Protein AF-0000000076782961 (afdb_homodimer)

Solvent-accessible surface area (backbone atoms only — not comparable to full-atom values): 23000 Å² total; per-residue (Å²): 138,81,84,72,80,66,72,68,63,55,61,56,42,49,50,50,48,48,47,51,51,50,50,50,49,49,52,52,50,49,49,54,48,50,21,51,48,44,8,53,52,45,26,37,52,48,35,69,70,42,33,65,52,37,43,61,40,29,63,58,38,40,51,46,16,52,50,27,41,53,49,18,53,49,27,62,68,44,31,80,78,35,70,92,49,29,65,59,34,45,27,52,18,29,32,24,41,25,43,17,50,43,35,40,50,9,26,48,38,37,51,41,52,70,68,28,79,75,76,35,24,8,28,52,42,25,53,52,48,36,52,21,49,52,40,20,52,52,46,52,54,50,48,51,54,48,52,62,74,36,60,97,35,67,68,56,47,52,52,50,51,54,51,51,48,54,49,52,52,49,50,34,49,57,13,48,67,34,54,75,72,77,72,60,30,74,69,49,38,58,48,42,58,54,42,50,75,66,69,72,81,80,68,64,67,56,34,57,58,15,43,56,41,28,50,53,35,54,10,58,61,59,38,58,61,74,74,109,138,84,82,73,81,68,74,70,62,54,64,56,42,50,51,48,48,50,47,51,51,50,49,49,48,48,52,52,49,49,49,53,48,50,22,50,48,45,8,55,52,46,25,38,52,48,36,68,71,41,34,63,51,38,42,61,41,29,63,58,38,41,52,47,16,52,50,26,41,52,49,18,52,48,27,62,70,45,32,80,78,35,70,93,48,29,67,60,34,47,27,52,19,29,32,24,41,25,43,17,51,42,35,40,50,10,27,47,37,37,52,42,52,70,70,28,80,75,75,36,23,7,28,52,42,26,54,52,48,35,52,20,49,51,41,21,53,52,45,52,55,51,48,51,52,50,51,62,73,38,59,97,35,68,69,57,48,52,51,50,50,53,52,52,48,52,50,51,53,50,50,34,49,56,12,48,68,33,52,75,71,78,72,58,28,73,68,49,37,56,47,41,58,52,42,50,75,67,68,74,82,81,70,64,68,56,34,57,58,13,44,56,38,29,48,52,34,54,9,58,59,60,38,58,61,74,73,107

pLDDT: mean 75.29, std 24.29, range [22.52, 97.38]

Secondary structure (DSSP, 8-state):
------TTHHHHHHHHHHHHHHHHHHHHHHHHHHHHHHHHHHHHHHHHHHTTHHHHTHHHHHHHHHHHHHHHHHHHHHGGG-GGGHHHHHHHHHHHHHHHHHHHHHHHHHHHHHH-TTS-HHHHHHHHHHHHHHHHHHHHHHHHHHHHHTTT-HHHHHHHHHHHHHHHHHHHHHHHHT----S--HHHHHHHHHHHTT--STHHHHHHHHHHHHHHHHHHHHHHHH--/------TTHHHHHHHHHHHHHHHHHHHHHHHHHHHHHHHHHHHHHHHHHHTTHHHHTHH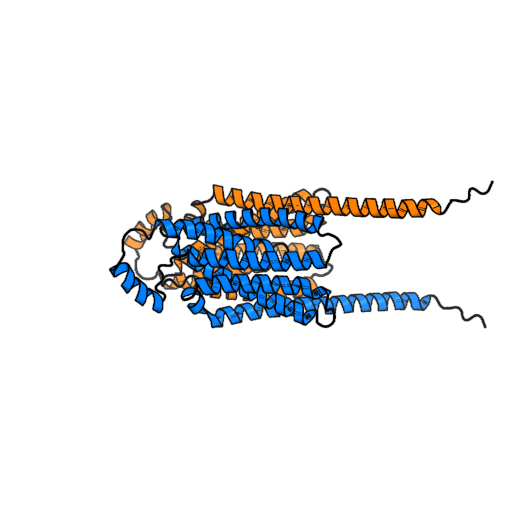HHHHHHHHHHHHHHHHHHHGGG-GGGHHHHHHHHHHHHHHHHHHHHHHHHHHHHHH-TTS-HHHHHHHHHHHHHHHHHHHHHHHHHHHHHTTT-HHHHHHHHHHHHHHHHHHHHHHHHT----S--HHHHHHHHHHHTT--SSHHHHHHHHHHHHHHHHHHHHHHHHH-

Structure (mmCIF, N/CA/C/O backbone):
data_AF-0000000076782961-model_v1
#
loop_
_entity.id
_entity.type
_entity.pdbx_description
1 polymer 'Protein root UVB sensitive/RUS domain-containing protein'
#
loop_
_atom_site.group_PDB
_atom_site.id
_atom_site.type_symbol
_atom_site.label_atom_id
_atom_site.label_alt_id
_atom_site.label_comp_id
_atom_site.label_asym_id
_atom_site.label_entity_id
_atom_site.label_seq_id
_atom_site.pdbx_PDB_ins_code
_atom_site.Cartn_x
_atom_site.Cartn_y
_atom_site.Cartn_z
_atom_site.occupancy
_atom_site.B_iso_or_equiv
_atom_site.auth_seq_id
_atom_site.auth_comp_id
_atom_site.auth_asym_id
_atom_site.auth_atom_id
_atom_site.pdbx_PDB_model_num
ATOM 1 N N . MET A 1 1 ? 19.5 -65.562 -15.945 1 22.52 1 MET A N 1
ATOM 2 C CA . MET A 1 1 ? 19.172 -64.875 -14.695 1 22.52 1 MET A CA 1
ATOM 3 C C . MET A 1 1 ? 18.656 -63.469 -14.961 1 22.52 1 MET A C 1
ATOM 5 O O . MET A 1 1 ? 19.359 -62.656 -15.523 1 22.52 1 MET A O 1
ATOM 9 N N . THR A 1 2 ? 17.297 -63.312 -15.242 1 24.92 2 THR A N 1
ATOM 10 C CA . THR A 1 2 ? 16.344 -62.312 -15.727 1 24.92 2 THR A CA 1
ATOM 11 C C . THR A 1 2 ? 16.188 -61.188 -14.711 1 24.92 2 THR A C 1
ATOM 13 O O . THR A 1 2 ? 15.836 -61.406 -13.555 1 24.92 2 THR A O 1
ATOM 16 N N . CYS A 1 3 ? 17.188 -60.219 -14.594 1 26.12 3 CYS A N 1
ATOM 17 C CA . CYS A 1 3 ? 17.266 -59.031 -13.75 1 26.12 3 CYS A CA 1
ATOM 18 C C . CYS A 1 3 ? 15.977 -58.25 -13.805 1 26.12 3 CYS A C 1
ATOM 20 O O . CYS A 1 3 ? 15.633 -57.656 -14.844 1 26.12 3 CYS A O 1
ATOM 22 N N . THR A 1 4 ? 14.812 -58.844 -13.227 1 27.52 4 THR A N 1
ATOM 23 C CA . THR A 1 4 ? 13.484 -58.25 -12.992 1 27.52 4 THR A CA 1
ATOM 24 C C . THR A 1 4 ? 13.594 -56.906 -12.281 1 27.52 4 THR A C 1
ATOM 26 O O . THR A 1 4 ? 14.203 -56.812 -11.219 1 27.52 4 THR A O 1
ATOM 29 N N . PHE A 1 5 ? 13.836 -55.812 -13.047 1 28.66 5 PHE A N 1
ATOM 30 C CA . PHE A 1 5 ? 13.758 -54.406 -12.625 1 28.66 5 PHE A CA 1
ATOM 31 C C . PHE A 1 5 ? 12.539 -54.156 -11.742 1 28.66 5 PHE A C 1
ATOM 33 O O . PHE A 1 5 ? 11.406 -54.281 -12.195 1 28.66 5 PHE A O 1
ATOM 40 N N . ASP A 1 6 ? 12.562 -54.688 -10.43 1 29.97 6 ASP A N 1
ATOM 41 C CA . ASP A 1 6 ? 11.523 -54.625 -9.414 1 29.97 6 ASP A CA 1
ATOM 42 C C . ASP A 1 6 ? 10.914 -53.219 -9.344 1 29.97 6 ASP A C 1
ATOM 44 O O . ASP A 1 6 ? 11.641 -52.219 -9.297 1 29.97 6 ASP A O 1
ATOM 48 N N . LEU A 1 7 ? 9.719 -52.938 -9.812 1 32.62 7 LEU A N 1
ATOM 49 C CA . LEU A 1 7 ? 8.711 -51.906 -9.703 1 32.62 7 LEU A CA 1
ATOM 50 C C . LEU A 1 7 ? 8.664 -51.344 -8.281 1 32.62 7 LEU A C 1
ATOM 52 O O . LEU A 1 7 ? 7.879 -50.438 -7.996 1 32.62 7 LEU A O 1
ATOM 56 N N . SER A 1 8 ? 9.125 -52 -7.184 1 36.53 8 SER A N 1
ATOM 57 C CA . SER A 1 8 ? 9.102 -51.5 -5.812 1 36.53 8 SER A CA 1
ATOM 58 C C . SER A 1 8 ? 9.898 -50.219 -5.684 1 36.53 8 SER A C 1
ATOM 60 O O . SER A 1 8 ? 9.836 -49.531 -4.656 1 36.53 8 SER A O 1
ATOM 62 N N . SER A 1 9 ? 10.984 -49.875 -6.344 1 38.19 9 SER A N 1
ATOM 63 C CA . SER A 1 9 ? 11.789 -48.656 -6.363 1 38.19 9 SER A CA 1
ATOM 64 C C . SER A 1 9 ? 10.969 -47.438 -6.836 1 38.19 9 SER A C 1
ATOM 66 O O . SER A 1 9 ? 11.445 -46.312 -6.805 1 38.19 9 SER A O 1
ATOM 68 N N . LEU A 1 10 ? 9.93 -47.594 -7.566 1 40.09 10 LEU A N 1
ATOM 69 C CA . LEU A 1 10 ? 9.023 -46.5 -7.945 1 40.09 10 LEU A CA 1
ATOM 70 C C . LEU A 1 10 ? 8.266 -45.969 -6.73 1 40.09 10 LEU A C 1
ATOM 72 O O . LEU A 1 10 ? 7.91 -44.812 -6.676 1 40.09 10 LEU A O 1
ATOM 76 N N . LEU A 1 11 ? 7.77 -46.812 -5.762 1 42.59 11 LEU A N 1
ATOM 77 C CA . LEU A 1 11 ? 7.133 -46.375 -4.52 1 42.59 11 LEU A CA 1
ATOM 78 C C . LEU A 1 11 ? 8.102 -45.562 -3.67 1 42.59 11 LEU A C 1
ATOM 80 O O . LEU A 1 11 ? 7.68 -44.625 -2.971 1 42.59 11 LEU A O 1
ATOM 84 N N . LEU A 1 12 ? 9.391 -45.906 -3.43 1 44.97 12 LEU A N 1
ATOM 85 C CA . LEU A 1 12 ? 10.438 -45.062 -2.85 1 44.97 12 LEU A CA 1
ATOM 86 C C . LEU A 1 12 ? 10.633 -43.812 -3.678 1 44.97 12 LEU A C 1
ATOM 88 O O . LEU A 1 12 ? 11.039 -42.75 -3.146 1 44.97 12 LEU A O 1
ATOM 92 N N . SER A 1 13 ? 10.414 -43.781 -4.977 1 49.44 13 SER A N 1
ATOM 93 C CA . SER A 1 13 ? 10.508 -42.656 -5.914 1 49.44 13 SER A CA 1
ATOM 94 C C . SER A 1 13 ? 9.422 -41.625 -5.645 1 49.44 13 SER A C 1
ATOM 96 O O . SER A 1 13 ? 9.695 -40.406 -5.656 1 49.44 13 SER A O 1
ATOM 98 N N . GLY A 1 14 ? 8.289 -42.031 -5.27 1 53.78 14 GLY A N 1
ATOM 99 C CA . GLY A 1 14 ? 7.254 -41.094 -4.883 1 53.78 14 GLY A CA 1
ATOM 100 C C . GLY A 1 14 ? 7.551 -40.375 -3.578 1 53.78 14 GLY A C 1
ATOM 101 O O . GLY A 1 14 ? 7.312 -39.188 -3.455 1 53.78 14 GLY A O 1
ATOM 102 N N . SER A 1 15 ? 8.047 -41.281 -2.605 1 60.66 15 SER A N 1
ATOM 103 C CA . SER A 1 15 ? 8.406 -40.656 -1.331 1 60.66 15 SER A CA 1
ATOM 104 C C . SER A 1 15 ? 9.594 -39.719 -1.487 1 60.66 15 SER A C 1
ATOM 106 O O . SER A 1 15 ? 9.625 -38.625 -0.893 1 60.66 15 SER A O 1
ATOM 108 N N . LEU A 1 16 ? 10.617 -40.281 -2.275 1 62.62 16 LEU A N 1
ATOM 109 C CA . LEU A 1 16 ? 11.766 -39.406 -2.508 1 62.62 16 LEU A CA 1
ATOM 110 C C . LEU A 1 16 ? 11.352 -38.156 -3.281 1 62.62 16 LEU A C 1
ATOM 112 O O . LEU A 1 16 ? 11.812 -37.062 -2.979 1 62.62 16 LEU A O 1
ATOM 116 N N . LEU A 1 17 ? 10.453 -38.375 -4.309 1 65.75 17 LEU A N 1
ATOM 117 C CA . LEU A 1 17 ? 9.953 -37.25 -5.07 1 65.75 17 LEU A CA 1
ATOM 118 C C . LEU A 1 17 ? 9.141 -36.312 -4.18 1 65.75 17 LEU A C 1
ATOM 120 O O . LEU A 1 17 ? 9.25 -35.094 -4.285 1 65.75 17 LEU A O 1
ATOM 124 N N . HIS A 1 18 ? 8.32 -36.906 -3.291 1 67.62 18 HIS A N 1
ATOM 125 C CA . HIS A 1 18 ? 7.562 -36.094 -2.348 1 67.62 18 HIS A CA 1
ATOM 126 C C . HIS A 1 18 ? 8.484 -35.375 -1.377 1 67.62 18 HIS A C 1
ATOM 128 O O . HIS A 1 18 ? 8.25 -34.219 -1.044 1 67.62 18 HIS A O 1
ATOM 134 N N . PHE A 1 19 ? 9.531 -36.125 -0.984 1 63.94 19 PHE A N 1
ATOM 135 C CA . PHE A 1 19 ? 10.508 -35.5 -0.089 1 63.94 19 PHE A CA 1
ATOM 136 C C . PHE A 1 19 ? 11.242 -34.375 -0.785 1 63.94 19 PHE A C 1
ATOM 138 O O . PHE A 1 19 ? 11.422 -33.281 -0.209 1 63.94 19 PHE A O 1
ATOM 145 N N . LEU A 1 20 ? 11.625 -34.562 -2.035 1 65.25 20 LEU A N 1
ATOM 146 C CA . LEU A 1 20 ? 12.352 -33.531 -2.783 1 65.25 20 LEU A CA 1
ATOM 147 C C . LEU A 1 20 ? 11.453 -32.344 -3.061 1 65.25 20 LEU A C 1
ATOM 149 O O . LEU A 1 20 ? 11.914 -31.188 -2.996 1 65.25 20 LEU A O 1
ATOM 153 N N . LEU A 1 21 ? 10.219 -32.562 -3.305 1 65.5 21 LEU A N 1
ATOM 154 C CA . LEU A 1 21 ? 9.266 -31.484 -3.539 1 65.5 21 LEU A CA 1
ATOM 155 C C . LEU A 1 21 ? 9.008 -30.703 -2.256 1 65.5 21 LEU A C 1
ATOM 157 O O . LEU A 1 21 ? 8.945 -29.469 -2.275 1 65.5 21 LEU A O 1
ATOM 161 N N . SER A 1 22 ? 8.898 -31.453 -1.195 1 66.81 22 SER A N 1
ATOM 162 C CA . SER A 1 22 ? 8.719 -30.797 0.101 1 66.81 22 SER A CA 1
ATOM 163 C C . SER A 1 22 ? 9.945 -29.984 0.488 1 66.81 22 SER A C 1
ATOM 165 O O . SER A 1 22 ? 9.82 -28.875 0.999 1 66.81 22 SER A O 1
ATOM 167 N N . PHE A 1 23 ? 11.094 -30.547 0.204 1 65.75 23 PHE A N 1
ATOM 168 C CA . PHE A 1 23 ? 12.344 -29.844 0.503 1 65.75 23 PHE A CA 1
ATOM 169 C C . PHE A 1 23 ? 12.5 -28.609 -0.364 1 65.75 23 PHE A C 1
ATOM 171 O O . PHE A 1 23 ? 12.93 -27.562 0.117 1 65.75 23 PHE A O 1
ATOM 178 N N . SER A 1 24 ? 12.125 -28.703 -1.596 1 66.75 24 SER A N 1
ATOM 179 C CA . SER A 1 24 ? 12.156 -27.562 -2.506 1 66.75 24 SER A CA 1
ATOM 180 C C . SER A 1 24 ? 11.172 -26.484 -2.072 1 66.75 24 SER A C 1
ATOM 182 O O . SER A 1 24 ? 11.492 -25.297 -2.117 1 66.75 24 SER A O 1
ATOM 184 N N . GLU A 1 25 ? 10.07 -26.922 -1.59 1 69.56 25 GLU A N 1
ATOM 185 C CA . GLU A 1 25 ? 9.078 -25.969 -1.088 1 69.56 25 GLU A CA 1
ATOM 186 C C . GLU A 1 25 ? 9.57 -25.266 0.17 1 69.56 25 GLU A C 1
ATOM 188 O O . GLU A 1 25 ? 9.336 -24.078 0.352 1 69.56 25 GLU A O 1
ATOM 193 N N . TYR A 1 26 ? 10.234 -26.016 0.883 1 68.25 26 TYR A N 1
ATOM 194 C CA . TYR A 1 26 ? 10.797 -25.438 2.102 1 68.25 26 TYR A CA 1
ATOM 195 C C . TYR A 1 26 ? 11.875 -24.422 1.773 1 68.25 26 TYR A C 1
ATOM 197 O O . TYR A 1 26 ? 11.922 -23.344 2.371 1 68.25 26 TYR A O 1
ATOM 205 N N . ILE A 1 27 ? 12.703 -24.703 0.825 1 71.31 27 ILE A N 1
ATOM 206 C CA . ILE A 1 27 ? 13.773 -23.797 0.427 1 71.31 27 ILE A CA 1
ATOM 207 C C . ILE A 1 27 ? 13.18 -22.516 -0.169 1 71.31 27 ILE A C 1
ATOM 209 O O . ILE A 1 27 ? 13.625 -21.406 0.144 1 71.31 27 ILE A O 1
ATOM 213 N N . LEU A 1 28 ? 12.18 -22.703 -1.016 1 71.5 28 LEU A N 1
ATOM 214 C CA . LEU A 1 28 ? 11.508 -21.562 -1.617 1 71.5 28 LEU A CA 1
ATOM 215 C C . LEU A 1 28 ? 10.844 -20.703 -0.55 1 71.5 28 LEU A C 1
ATOM 217 O O . LEU A 1 28 ? 10.906 -19.469 -0.614 1 71.5 28 LEU A O 1
ATOM 221 N N . PHE A 1 29 ? 10.25 -21.375 0.414 1 74.06 29 PHE A N 1
ATOM 222 C CA . PHE A 1 29 ? 9.609 -20.656 1.512 1 74.06 29 PHE A CA 1
ATOM 223 C C . PHE A 1 29 ? 10.633 -19.859 2.314 1 74.06 29 PHE A C 1
ATOM 225 O O . PHE A 1 29 ? 10.398 -18.703 2.662 1 74.06 29 PHE A O 1
ATOM 232 N N . CYS A 1 30 ? 11.719 -20.391 2.502 1 78.44 30 CYS A N 1
ATOM 233 C CA . CYS A 1 30 ? 12.773 -19.734 3.256 1 78.44 30 CYS A CA 1
ATOM 234 C C . CYS A 1 30 ? 13.32 -18.531 2.494 1 78.44 30 CYS A C 1
ATOM 236 O O . CYS A 1 30 ? 13.609 -17.484 3.092 1 78.44 30 CYS A O 1
ATOM 238 N N . GLN A 1 31 ? 13.453 -18.688 1.229 1 84.25 31 GLN A N 1
ATOM 239 C CA . GLN A 1 31 ? 13.961 -17.578 0.415 1 84.25 31 GLN A CA 1
ATOM 240 C C . GLN A 1 31 ? 12.984 -16.406 0.417 1 84.25 31 GLN A C 1
ATOM 242 O O . GLN A 1 31 ? 13.398 -15.258 0.558 1 84.25 31 GLN A O 1
ATOM 247 N N . TRP A 1 32 ? 11.727 -16.719 0.297 1 85.69 32 TRP A N 1
ATOM 248 C CA . TRP A 1 32 ? 10.711 -15.672 0.302 1 85.69 32 TRP A CA 1
ATOM 249 C C . TRP A 1 32 ? 10.641 -14.992 1.663 1 85.69 32 TRP A C 1
ATOM 251 O O . TRP A 1 32 ? 10.469 -13.773 1.744 1 85.69 32 TRP A O 1
ATOM 261 N N . PHE A 1 33 ? 10.836 -15.828 2.682 1 86.31 33 PHE A N 1
ATOM 262 C CA . PHE A 1 33 ? 10.805 -15.281 4.031 1 86.31 33 PHE A CA 1
ATOM 263 C C . PHE A 1 33 ? 11.992 -14.352 4.266 1 86.31 33 PHE A C 1
ATOM 265 O O . PHE A 1 33 ? 11.836 -13.273 4.844 1 86.31 33 PHE A O 1
ATOM 272 N N . LEU A 1 34 ? 13.109 -14.828 3.818 1 89.75 34 LEU A N 1
ATOM 273 C CA . LEU A 1 34 ? 14.305 -14.016 3.979 1 89.75 34 LEU A CA 1
ATOM 274 C C . LEU A 1 34 ? 14.18 -12.703 3.209 1 89.75 34 LEU A C 1
ATOM 276 O O . LEU A 1 34 ? 14.586 -11.648 3.701 1 89.75 34 LEU A O 1
ATOM 280 N N . ARG A 1 35 ? 13.688 -12.773 2.037 1 93.94 35 ARG A N 1
ATOM 281 C CA . ARG A 1 35 ? 13.438 -11.586 1.225 1 93.94 35 ARG A CA 1
ATOM 282 C C . ARG A 1 35 ? 12.516 -10.617 1.952 1 93.94 35 ARG A C 1
ATOM 284 O O . ARG A 1 35 ? 12.836 -9.43 2.088 1 93.94 35 ARG A O 1
ATOM 291 N N . ASP A 1 36 ? 11.453 -11.086 2.434 1 92 36 ASP A N 1
ATOM 292 C CA . ASP A 1 36 ? 10.469 -10.242 3.098 1 92 36 ASP A CA 1
ATOM 293 C C . ASP A 1 36 ? 11.023 -9.664 4.398 1 92 36 ASP A C 1
ATOM 295 O O . ASP A 1 36 ? 10.805 -8.492 4.707 1 92 36 ASP A O 1
ATOM 299 N N . LEU A 1 37 ? 11.695 -10.508 5.105 1 92 37 LEU A N 1
ATOM 300 C CA . LEU A 1 37 ? 12.281 -10.078 6.371 1 92 37 LEU A CA 1
ATOM 301 C C . LEU A 1 37 ? 13.32 -8.992 6.145 1 92 37 LEU A C 1
ATOM 303 O O . LEU A 1 37 ? 13.367 -8 6.879 1 92 37 LEU A O 1
ATOM 307 N N . THR A 1 38 ? 14.109 -9.18 5.152 1 95.38 38 THR A N 1
ATOM 308 C CA . THR A 1 38 ? 15.133 -8.195 4.824 1 95.38 38 THR A CA 1
ATOM 309 C C . THR A 1 38 ? 14.508 -6.848 4.48 1 95.38 38 THR A C 1
ATOM 311 O O . THR A 1 38 ? 14.961 -5.805 4.957 1 95.38 38 THR A O 1
ATOM 314 N N . GLY A 1 39 ? 13.531 -6.891 3.684 1 96.69 39 GLY A N 1
ATOM 315 C CA . GLY A 1 39 ? 12.836 -5.656 3.338 1 96.69 39 GLY A CA 1
ATOM 316 C C . GLY A 1 39 ? 12.195 -4.977 4.531 1 96.69 39 GLY A C 1
ATOM 317 O O . GLY A 1 39 ? 12.336 -3.768 4.715 1 96.69 39 GLY A O 1
ATOM 318 N N . MET A 1 40 ? 11.5 -5.715 5.332 1 95.38 40 MET A N 1
ATOM 319 C CA . MET A 1 40 ? 10.773 -5.172 6.473 1 95.38 40 MET A CA 1
ATOM 320 C C . MET A 1 40 ? 11.727 -4.594 7.508 1 95.38 40 MET A C 1
ATOM 322 O O . MET A 1 40 ? 11.531 -3.473 7.98 1 95.38 40 MET A O 1
ATOM 326 N N . LEU A 1 41 ? 12.75 -5.328 7.793 1 95.88 41 LEU A N 1
ATOM 327 C CA . LEU A 1 41 ? 13.742 -4.84 8.75 1 95.88 41 LEU A CA 1
ATOM 328 C C . LEU A 1 41 ? 14.492 -3.637 8.195 1 95.88 41 LEU A C 1
ATOM 330 O O . LEU A 1 41 ? 14.766 -2.682 8.922 1 95.88 41 LEU A O 1
ATOM 334 N N . GLY A 1 42 ? 14.859 -3.758 6.953 1 96.75 42 GLY A N 1
ATOM 335 C CA . GLY A 1 42 ? 15.516 -2.625 6.316 1 96.75 42 GLY A CA 1
ATOM 336 C C . GLY A 1 42 ? 14.695 -1.353 6.367 1 96.75 42 GLY A C 1
ATOM 337 O O . GLY A 1 42 ? 15.227 -0.271 6.617 1 96.75 42 GLY A O 1
ATOM 338 N N . GLY A 1 43 ? 13.406 -1.479 6.102 1 97 43 GLY A N 1
ATOM 339 C CA . GLY A 1 43 ? 12.516 -0.333 6.164 1 97 43 GLY A CA 1
ATOM 340 C C . GLY A 1 43 ? 12.453 0.295 7.543 1 97 43 GLY A C 1
ATOM 341 O O . GLY A 1 43 ? 12.445 1.521 7.676 1 97 43 GLY A O 1
ATOM 342 N N . ILE A 1 44 ? 12.398 -0.523 8.57 1 94.94 44 ILE A N 1
ATOM 343 C CA . ILE A 1 44 ? 12.344 -0.036 9.945 1 94.94 44 ILE A CA 1
ATOM 344 C C . ILE A 1 44 ? 13.633 0.713 10.273 1 94.94 44 ILE A C 1
ATOM 346 O O . ILE A 1 44 ? 13.602 1.816 10.828 1 94.94 44 ILE A O 1
ATOM 350 N N . LEU A 1 45 ? 14.734 0.165 9.93 1 95.5 45 LEU A N 1
ATOM 351 C CA . LEU A 1 45 ? 16.031 0.792 10.195 1 95.5 45 LEU A CA 1
ATOM 352 C C . LEU A 1 45 ? 16.156 2.111 9.445 1 95.5 45 LEU A C 1
ATOM 354 O O . LEU A 1 45 ? 16.656 3.096 9.992 1 95.5 45 LEU A O 1
ATOM 358 N N . PHE A 1 46 ? 15.766 2.107 8.242 1 96.75 46 PHE A N 1
ATOM 359 C CA . PHE A 1 46 ? 15.789 3.318 7.434 1 96.75 46 PHE A CA 1
ATOM 360 C C . PHE A 1 46 ? 14.961 4.422 8.078 1 96.75 46 PHE A C 1
ATOM 362 O O . PHE A 1 46 ? 15.406 5.57 8.164 1 96.75 46 PHE A O 1
ATOM 369 N N . ALA A 1 47 ? 13.742 4.074 8.5 1 94.62 47 ALA A N 1
ATOM 370 C CA . ALA A 1 47 ? 12.875 5.043 9.172 1 94.62 47 ALA A CA 1
ATOM 371 C C . ALA A 1 47 ? 13.539 5.602 10.422 1 94.62 47 ALA A C 1
ATOM 373 O O . ALA A 1 47 ? 13.445 6.797 10.703 1 94.62 47 ALA A O 1
ATOM 374 N N . PHE A 1 48 ? 14.148 4.758 11.172 1 91.56 48 PHE A N 1
ATOM 375 C CA . PHE A 1 48 ? 14.812 5.141 12.414 1 91.56 48 PHE A CA 1
ATOM 376 C C . PHE A 1 48 ? 15.969 6.086 12.141 1 91.56 48 PHE A C 1
ATOM 378 O O . PHE A 1 48 ? 16.188 7.047 12.883 1 91.56 48 PHE A O 1
ATOM 385 N N . TYR A 1 49 ? 16.641 5.852 11.109 1 92.88 49 TYR A N 1
ATOM 386 C CA . TYR A 1 49 ? 17.844 6.625 10.82 1 92.88 49 TYR A CA 1
ATOM 387 C C . TYR A 1 49 ? 17.484 7.961 10.172 1 92.88 49 TYR A C 1
ATOM 389 O O . TYR A 1 49 ? 18.156 8.969 10.414 1 92.88 49 TYR A O 1
ATOM 397 N N . GLN A 1 50 ? 16.531 8.031 9.312 1 91.19 50 GLN A N 1
ATOM 398 C CA . GLN A 1 50 ? 16.25 9.25 8.555 1 91.19 50 GLN A CA 1
ATOM 399 C C . GLN A 1 50 ? 15.234 10.125 9.281 1 91.19 50 GLN A C 1
ATOM 401 O O . GLN A 1 50 ? 15.242 11.352 9.125 1 91.19 50 GLN A O 1
ATOM 406 N N . GLY A 1 51 ? 14.43 9.547 10.156 1 82.12 51 GLY A N 1
ATOM 407 C CA . GLY A 1 51 ? 13.477 10.234 11.023 1 82.12 51 GLY A CA 1
ATOM 408 C C . GLY A 1 51 ? 13.156 11.641 10.555 1 82.12 51 GLY A C 1
ATOM 409 O O . GLY A 1 51 ? 12.492 11.828 9.539 1 82.12 51 GLY A O 1
ATOM 410 N N . SER A 1 52 ? 13.695 12.672 11.172 1 84.06 52 SER A N 1
ATOM 411 C CA . SER A 1 52 ? 13.406 14.086 10.969 1 84.06 52 SER A CA 1
ATOM 412 C C . SER A 1 52 ? 13.953 14.578 9.641 1 84.06 52 SER A C 1
ATOM 414 O O . SER A 1 52 ? 13.461 15.57 9.086 1 84.06 52 SER A O 1
ATOM 416 N N . ASN A 1 53 ? 14.875 13.875 9.141 1 91.5 53 ASN A N 1
ATOM 417 C CA . ASN A 1 53 ? 15.438 14.25 7.852 1 91.5 53 ASN A CA 1
ATOM 418 C C . ASN A 1 53 ? 14.414 14.125 6.727 1 91.5 53 ASN A C 1
ATOM 420 O O . ASN A 1 53 ? 14.562 14.75 5.676 1 91.5 53 ASN A O 1
ATOM 424 N N . LEU A 1 54 ? 13.414 13.359 6.91 1 92.5 54 LEU A N 1
ATOM 425 C CA . LEU A 1 54 ? 12.359 13.156 5.918 1 92.5 54 LEU A CA 1
ATOM 426 C C . LEU A 1 54 ? 11.492 14.406 5.785 1 92.5 54 LEU A C 1
ATOM 428 O O . LEU A 1 54 ? 10.953 14.68 4.711 1 92.5 54 LEU A O 1
ATOM 432 N N . ASP A 1 55 ? 11.391 15.125 6.852 1 90.56 55 ASP A N 1
ATOM 433 C CA . ASP A 1 55 ? 10.656 16.391 6.805 1 90.56 55 ASP A CA 1
ATOM 434 C C . ASP A 1 55 ? 11.523 17.5 6.219 1 90.56 55 ASP A C 1
ATOM 436 O O . ASP A 1 55 ? 11.07 18.25 5.344 1 90.56 55 ASP A O 1
ATOM 440 N N . SER A 1 56 ? 12.703 17.578 6.668 1 89.25 56 SER A N 1
ATOM 441 C CA . SER A 1 56 ? 13.57 18.688 6.312 1 89.25 56 SER A CA 1
ATOM 442 C C . SER A 1 56 ? 13.984 18.625 4.848 1 89.25 56 SER A C 1
ATOM 444 O O . SER A 1 56 ? 14.203 19.672 4.211 1 89.25 56 SER A O 1
ATOM 446 N N . ASN A 1 57 ? 14.172 17.453 4.285 1 92.19 57 ASN A N 1
ATOM 447 C CA . ASN A 1 57 ? 14.57 17.25 2.898 1 92.19 57 ASN A CA 1
ATOM 448 C C . ASN A 1 57 ? 13.516 16.469 2.125 1 92.19 57 ASN A C 1
ATOM 450 O O . ASN A 1 57 ? 13.844 15.508 1.414 1 92.19 57 ASN A O 1
ATOM 454 N N . ALA A 1 58 ? 12.281 16.875 2.285 1 90.19 58 ALA A N 1
ATOM 455 C CA . ALA A 1 58 ? 11.156 16.109 1.729 1 90.19 58 ALA A CA 1
ATOM 456 C C . ALA A 1 58 ? 11.273 16 0.212 1 90.19 58 ALA A C 1
ATOM 458 O O . ALA A 1 58 ? 10.984 14.945 -0.361 1 90.19 58 ALA A O 1
ATOM 459 N N . LYS A 1 59 ? 11.727 17.031 -0.526 1 89.31 59 LYS A N 1
ATOM 460 C CA . LYS A 1 59 ? 11.859 17.016 -1.979 1 89.31 59 LYS A CA 1
ATOM 461 C C . LYS A 1 59 ? 12.875 15.977 -2.424 1 89.31 59 LYS A C 1
ATOM 463 O O . LYS A 1 59 ? 12.617 15.195 -3.342 1 89.31 59 LYS A O 1
ATOM 468 N N . MET A 1 60 ? 13.93 16 -1.752 1 92.81 60 MET A N 1
ATOM 469 C CA . MET A 1 60 ? 14.992 15.047 -2.061 1 92.81 60 MET A CA 1
ATOM 470 C C . MET A 1 60 ? 14.523 13.617 -1.823 1 92.81 60 MET A C 1
ATOM 472 O O . MET A 1 60 ? 14.734 12.742 -2.666 1 92.81 60 MET A O 1
ATOM 476 N N . TRP A 1 61 ? 13.93 13.43 -0.779 1 94.06 61 TRP A N 1
ATOM 477 C CA . TRP A 1 61 ? 13.562 12.062 -0.413 1 94.06 61 TRP A CA 1
ATOM 478 C C . TRP A 1 61 ? 12.422 11.555 -1.29 1 94.06 61 TRP A C 1
ATOM 480 O O . TRP A 1 61 ? 12.297 10.352 -1.51 1 94.06 61 TRP A O 1
ATOM 490 N N . ARG A 1 62 ? 11.617 12.445 -1.81 1 93.38 62 ARG A N 1
ATOM 491 C CA . ARG A 1 62 ? 10.625 12.031 -2.797 1 93.38 62 ARG A CA 1
ATOM 492 C C . ARG A 1 62 ? 11.305 11.492 -4.055 1 93.38 62 ARG A C 1
ATOM 494 O O . ARG A 1 62 ? 10.898 10.461 -4.586 1 93.38 62 ARG A O 1
ATOM 501 N N . LEU A 1 63 ? 12.32 12.172 -4.469 1 93.31 63 LEU A N 1
ATOM 502 C CA . LEU A 1 63 ? 13.055 11.734 -5.652 1 93.31 63 LEU A CA 1
ATOM 503 C C . LEU A 1 63 ? 13.797 10.43 -5.375 1 93.31 63 LEU A C 1
ATOM 505 O O . LEU A 1 63 ? 13.859 9.547 -6.238 1 93.31 63 LEU A O 1
ATOM 509 N N . VAL A 1 64 ? 14.344 10.367 -4.242 1 95.5 64 VAL A N 1
ATOM 510 C CA . VAL A 1 64 ? 15.039 9.148 -3.857 1 95.5 64 VAL A CA 1
ATOM 511 C C . VAL A 1 64 ? 14.055 7.977 -3.83 1 95.5 64 VAL A C 1
ATOM 513 O O . VAL A 1 64 ? 14.391 6.867 -4.246 1 95.5 64 VAL A O 1
ATOM 516 N N . ALA A 1 65 ? 12.828 8.188 -3.297 1 95.25 65 ALA A N 1
ATOM 517 C CA . ALA A 1 65 ? 11.805 7.148 -3.303 1 95.25 65 ALA A CA 1
ATOM 518 C C . ALA A 1 65 ? 11.531 6.656 -4.719 1 95.25 65 ALA A C 1
ATOM 520 O O . ALA A 1 65 ? 11.43 5.449 -4.957 1 95.25 65 ALA A O 1
ATOM 521 N N . ASP A 1 66 ? 11.492 7.551 -5.625 1 93.5 66 ASP A N 1
ATOM 522 C CA . ASP A 1 66 ? 11.25 7.195 -7.02 1 93.5 66 ASP A CA 1
ATOM 523 C C . ASP A 1 66 ? 12.406 6.375 -7.586 1 93.5 66 ASP A C 1
ATOM 525 O O . ASP A 1 66 ? 12.188 5.391 -8.297 1 93.5 66 ASP A O 1
ATOM 529 N N . PHE A 1 67 ? 13.586 6.82 -7.262 1 96.12 67 PHE A N 1
ATOM 530 C CA . PHE A 1 67 ? 14.773 6.117 -7.723 1 96.12 67 PHE A CA 1
ATOM 531 C C . PHE A 1 67 ? 14.828 4.703 -7.148 1 96.12 67 PHE A C 1
ATOM 533 O O . PHE A 1 67 ? 15.109 3.746 -7.871 1 96.12 67 PHE A O 1
ATOM 540 N N . MET A 1 68 ? 14.578 4.551 -5.879 1 95.88 68 MET A N 1
ATOM 541 C CA . MET A 1 68 ? 14.57 3.246 -5.223 1 95.88 68 MET A CA 1
ATOM 542 C C . MET A 1 68 ? 13.492 2.35 -5.816 1 95.88 68 MET A C 1
ATOM 544 O O . MET A 1 68 ? 13.68 1.139 -5.945 1 95.88 68 MET A O 1
ATOM 548 N N . ASN A 1 69 ? 12.344 2.916 -6.098 1 95.94 69 ASN A N 1
ATOM 549 C CA . ASN A 1 69 ? 11.289 2.156 -6.762 1 95.94 69 ASN A CA 1
ATOM 550 C C . ASN A 1 69 ? 11.773 1.579 -8.094 1 95.94 69 ASN A C 1
ATOM 552 O O . ASN A 1 69 ? 11.539 0.405 -8.383 1 95.94 69 ASN A O 1
ATOM 556 N N . ASP A 1 70 ? 12.438 2.395 -8.898 1 95 70 ASP A N 1
ATOM 557 C CA . ASP A 1 70 ? 12.977 1.947 -10.18 1 95 70 ASP A CA 1
ATOM 558 C C . ASP A 1 70 ? 14.031 0.861 -9.977 1 95 70 ASP A C 1
ATOM 560 O O . ASP A 1 70 ? 14.109 -0.086 -10.766 1 95 70 ASP A O 1
ATOM 564 N N . LEU A 1 71 ? 14.797 1.03 -8.914 1 95.69 71 LEU A N 1
ATOM 565 C CA . LEU A 1 71 ? 15.805 0.023 -8.594 1 95.69 71 LEU A CA 1
ATOM 566 C C . LEU A 1 71 ? 15.148 -1.305 -8.227 1 95.69 71 LEU A C 1
ATOM 568 O O . LEU A 1 71 ? 15.633 -2.369 -8.609 1 95.69 71 LEU A O 1
ATOM 572 N N . GLY A 1 72 ? 14.094 -1.265 -7.453 1 95.44 72 GLY A N 1
ATOM 573 C CA . GLY A 1 72 ? 13.344 -2.477 -7.156 1 95.44 72 GLY A CA 1
ATOM 574 C C . GLY A 1 72 ? 12.836 -3.186 -8.398 1 95.44 72 GLY A C 1
ATOM 575 O O . GLY A 1 72 ? 12.969 -4.406 -8.516 1 95.44 72 GLY A O 1
ATOM 576 N N . MET A 1 73 ? 12.312 -2.436 -9.336 1 93.88 73 MET A N 1
ATOM 577 C CA . MET A 1 73 ? 11.805 -3.006 -10.578 1 93.88 73 MET A CA 1
ATOM 578 C C . MET A 1 73 ? 12.945 -3.592 -11.406 1 93.88 73 MET A C 1
ATOM 580 O O . MET A 1 73 ? 12.773 -4.613 -12.07 1 93.88 73 MET A O 1
ATOM 584 N N . LEU A 1 74 ? 14.031 -2.885 -11.391 1 94.75 74 LEU A N 1
ATOM 585 C CA . LEU A 1 74 ? 15.203 -3.396 -12.094 1 94.75 74 LEU A CA 1
ATOM 586 C C . LEU A 1 74 ? 15.625 -4.75 -11.531 1 94.75 74 LEU A C 1
ATOM 588 O O . LEU A 1 74 ? 15.977 -5.66 -12.289 1 94.75 74 LEU A O 1
ATOM 592 N N . MET A 1 75 ? 15.609 -4.941 -10.242 1 95.12 75 MET A N 1
ATOM 593 C CA . MET A 1 75 ? 15.961 -6.211 -9.609 1 95.12 75 MET A CA 1
ATOM 594 C C . MET A 1 75 ? 15.008 -7.316 -10.047 1 95.12 75 MET A C 1
ATOM 596 O O . MET A 1 75 ? 15.422 -8.453 -10.281 1 95.12 75 MET A O 1
ATOM 600 N N . ASP A 1 76 ? 13.766 -6.965 -10.188 1 91.25 76 ASP A N 1
ATOM 601 C CA . ASP A 1 76 ? 12.789 -7.941 -10.672 1 91.25 76 ASP A CA 1
ATOM 602 C C . ASP A 1 76 ? 13.141 -8.422 -12.078 1 91.25 76 ASP A C 1
ATOM 604 O O . ASP A 1 76 ? 13.008 -9.602 -12.391 1 91.25 76 ASP A O 1
ATOM 608 N N . LEU A 1 77 ? 13.562 -7.512 -12.93 1 90.06 77 LEU A N 1
ATOM 609 C CA . LEU A 1 77 ? 13.883 -7.848 -14.312 1 90.06 77 LEU A CA 1
ATOM 610 C C . LEU A 1 77 ? 15.18 -8.641 -14.398 1 90.06 77 LEU A C 1
ATOM 612 O O . LEU A 1 77 ? 15.336 -9.484 -15.281 1 90.06 77 LEU A O 1
ATOM 616 N N . LEU A 1 78 ? 16.062 -8.438 -13.445 1 93.12 78 LEU A N 1
ATOM 617 C CA . LEU A 1 78 ? 17.359 -9.094 -13.438 1 93.12 78 LEU A CA 1
ATOM 618 C C . LEU A 1 78 ? 17.281 -10.484 -12.82 1 93.12 78 LEU A C 1
ATOM 620 O O . LEU A 1 78 ? 18.094 -11.352 -13.125 1 93.12 78 LEU A O 1
ATOM 624 N N . SER A 1 79 ? 16.312 -10.688 -11.953 1 92.31 79 SER A N 1
ATOM 625 C CA . SER A 1 79 ? 16.266 -11.867 -11.102 1 92.31 79 SER A CA 1
ATOM 626 C C . SER A 1 79 ? 16.234 -13.148 -11.93 1 92.31 79 SER A C 1
ATOM 628 O O . SER A 1 79 ? 16.953 -14.109 -11.625 1 92.31 79 SER A O 1
ATOM 630 N N . PRO A 1 80 ? 15.555 -13.25 -13.102 1 89 80 PRO A N 1
ATOM 631 C CA . PRO A 1 80 ? 15.555 -14.484 -13.883 1 89 80 PRO A CA 1
ATOM 632 C C . PRO A 1 80 ? 16.844 -14.68 -14.68 1 89 80 PRO A C 1
ATOM 634 O O . PRO A 1 80 ? 17.141 -15.789 -15.125 1 89 80 PRO A O 1
ATOM 637 N N . LEU A 1 81 ? 17.578 -13.695 -14.867 1 91.38 81 LEU A N 1
ATOM 638 C CA . LEU A 1 81 ? 18.797 -13.758 -15.68 1 91.38 81 LEU A CA 1
ATOM 639 C C . LEU A 1 81 ? 19.969 -14.281 -14.859 1 91.38 81 LEU A C 1
ATOM 641 O O . LEU A 1 81 ? 20.984 -14.711 -15.414 1 91.38 81 LEU A O 1
ATOM 645 N N . PHE A 1 82 ? 19.859 -14.227 -13.484 1 93.44 82 PHE A N 1
ATOM 646 C CA . PHE A 1 82 ? 20.938 -14.664 -12.609 1 93.44 82 PHE A CA 1
ATOM 647 C C . PHE A 1 82 ? 20.422 -15.609 -11.539 1 93.44 82 PHE A C 1
ATOM 649 O O . PHE A 1 82 ? 20.375 -15.258 -10.352 1 93.44 82 PHE A O 1
ATOM 656 N N . PRO A 1 83 ? 20.234 -16.875 -11.883 1 89.75 83 PRO A N 1
ATOM 657 C CA . PRO A 1 83 ? 19.641 -17.828 -10.938 1 89.75 83 PRO A CA 1
ATOM 658 C C . PRO A 1 83 ? 20.547 -18.109 -9.742 1 89.75 83 PRO A C 1
ATOM 660 O O . PRO A 1 83 ? 20.062 -18.391 -8.648 1 89.75 83 PRO A O 1
ATOM 663 N N . SER A 1 84 ? 21.828 -18.062 -9.922 1 91.75 84 SER A N 1
ATOM 664 C CA . SER A 1 84 ? 22.766 -18.328 -8.844 1 91.75 84 SER A CA 1
ATOM 665 C C . SER A 1 84 ? 22.734 -17.234 -7.785 1 91.75 84 SER A C 1
ATOM 667 O O . SER A 1 84 ? 23.094 -17.469 -6.633 1 91.75 84 SER A O 1
ATOM 669 N N . SER A 1 85 ? 22.312 -16.047 -8.172 1 94.38 85 SER A N 1
ATOM 670 C CA . SER A 1 85 ? 22.266 -14.914 -7.254 1 94.38 85 SER A CA 1
ATOM 671 C C . SER A 1 85 ? 20.844 -14.453 -7 1 94.38 85 SER A C 1
ATOM 673 O O . SER A 1 85 ? 20.594 -13.281 -6.703 1 94.38 85 SER A O 1
ATOM 675 N N . LEU A 1 86 ? 19.953 -15.359 -7.141 1 93.06 86 LEU A N 1
ATOM 676 C CA . LEU A 1 86 ? 18.531 -15.023 -7.086 1 93.06 86 LEU A CA 1
ATOM 677 C C . LEU A 1 86 ? 18.172 -14.422 -5.738 1 93.06 86 LEU A C 1
ATOM 679 O O . LEU A 1 86 ? 17.516 -13.375 -5.676 1 93.06 86 LEU A O 1
ATOM 683 N N . ILE A 1 87 ? 18.625 -15.008 -4.672 1 93.69 87 ILE A N 1
ATOM 684 C CA . ILE A 1 87 ? 18.234 -14.578 -3.334 1 93.69 87 ILE A CA 1
ATOM 685 C C . ILE A 1 87 ? 18.797 -13.188 -3.049 1 93.69 87 ILE A C 1
ATOM 687 O O . ILE A 1 87 ? 18.109 -12.336 -2.471 1 93.69 87 ILE A O 1
ATOM 691 N N . ILE A 1 88 ? 19.953 -13.016 -3.465 1 95.62 88 ILE A N 1
ATOM 692 C CA . ILE A 1 88 ? 20.594 -11.719 -3.232 1 95.62 88 ILE A CA 1
ATOM 693 C C . ILE A 1 88 ? 19.859 -10.633 -4.02 1 95.62 88 ILE A C 1
ATOM 695 O O . ILE A 1 88 ? 19.578 -9.562 -3.488 1 95.62 88 ILE A O 1
ATOM 699 N N . ILE A 1 89 ? 19.516 -10.914 -5.223 1 96.44 89 ILE A N 1
ATOM 700 C CA . ILE A 1 89 ? 18.828 -9.961 -6.086 1 96.44 89 ILE A CA 1
ATOM 701 C C . ILE A 1 89 ? 17.438 -9.68 -5.527 1 96.44 89 ILE A C 1
ATOM 703 O O . ILE A 1 89 ? 17.016 -8.523 -5.469 1 96.44 89 ILE A O 1
ATOM 707 N N . MET A 1 90 ? 16.828 -10.719 -5.023 1 95.25 90 MET A N 1
ATOM 708 C CA . MET A 1 90 ? 15.484 -10.547 -4.465 1 95.25 90 MET A CA 1
ATOM 709 C C . MET A 1 90 ? 15.531 -9.734 -3.176 1 95.25 90 MET A C 1
ATOM 711 O O . MET A 1 90 ? 14.648 -8.922 -2.92 1 95.25 90 MET A O 1
ATOM 715 N N . CYS A 1 91 ? 16.547 -9.891 -2.396 1 95.56 91 CYS A N 1
ATOM 716 C CA . CYS A 1 91 ? 16.703 -9.148 -1.151 1 95.56 91 CYS A CA 1
ATOM 717 C C . CYS A 1 91 ? 17 -7.68 -1.427 1 95.56 91 CYS A C 1
ATOM 719 O O . CYS A 1 91 ? 16.469 -6.793 -0.756 1 95.56 91 CYS A O 1
ATOM 721 N N . LEU A 1 92 ? 17.781 -7.477 -2.418 1 97.31 92 LEU A N 1
ATOM 722 C CA . LEU A 1 92 ? 18.078 -6.098 -2.801 1 97.31 92 LEU A CA 1
ATOM 723 C C . LEU A 1 92 ? 16.812 -5.402 -3.318 1 97.31 92 LEU A C 1
ATOM 725 O O . LEU A 1 92 ? 16.594 -4.227 -3.023 1 97.31 92 LEU A O 1
ATOM 729 N N . GLY A 1 93 ? 16.047 -6.117 -4.094 1 96.75 93 GLY A N 1
ATOM 730 C CA . GLY A 1 93 ? 14.766 -5.578 -4.539 1 96.75 93 GLY A CA 1
ATOM 731 C C . GLY A 1 93 ? 13.82 -5.258 -3.398 1 96.75 93 GLY A C 1
ATOM 732 O O . GLY A 1 93 ? 13.203 -4.195 -3.379 1 96.75 93 GLY A O 1
ATOM 733 N N . SER A 1 94 ? 13.781 -6.137 -2.453 1 96.25 94 SER A N 1
ATOM 734 C CA . SER A 1 94 ? 12.906 -5.953 -1.301 1 96.25 94 SER A CA 1
ATOM 735 C C . SER A 1 94 ? 13.352 -4.77 -0.45 1 96.25 94 SER A C 1
ATOM 737 O O . SER A 1 94 ? 12.523 -4.008 0.049 1 96.25 94 SER A O 1
ATOM 739 N N . LEU A 1 95 ? 14.602 -4.641 -0.294 1 96.94 95 LEU A N 1
ATOM 740 C CA . LEU A 1 95 ? 15.141 -3.496 0.431 1 96.94 95 LEU A CA 1
ATOM 741 C C . LEU A 1 95 ? 14.789 -2.189 -0.271 1 96.94 95 LEU A C 1
ATOM 743 O O . LEU A 1 95 ? 14.359 -1.23 0.373 1 96.94 95 LEU A O 1
ATOM 747 N N . SER A 1 96 ? 14.953 -2.201 -1.532 1 96.88 96 SER A N 1
ATOM 748 C CA . SER A 1 96 ? 14.641 -1.009 -2.314 1 96.88 96 SER A CA 1
ATOM 749 C C . SER A 1 96 ? 13.164 -0.642 -2.201 1 96.88 96 SER A C 1
ATOM 751 O O . SER A 1 96 ? 12.828 0.531 -2.037 1 96.88 96 SER A O 1
ATOM 753 N N . ARG A 1 97 ? 12.328 -1.642 -2.236 1 96.69 97 ARG A N 1
ATOM 754 C CA . ARG A 1 97 ? 10.891 -1.406 -2.129 1 96.69 97 ARG A CA 1
ATOM 755 C C . ARG A 1 97 ? 10.523 -0.884 -0.744 1 96.69 97 ARG A C 1
ATOM 757 O O . ARG A 1 97 ? 9.641 -0.035 -0.609 1 96.69 97 ARG A O 1
ATOM 764 N N . SER A 1 98 ? 11.125 -1.427 0.192 1 95.88 98 SER A N 1
ATOM 765 C CA . SER A 1 98 ? 10.852 -0.984 1.557 1 95.88 98 SER A CA 1
ATOM 766 C C . SER A 1 98 ? 11.289 0.463 1.765 1 95.88 98 SER A C 1
ATOM 768 O O . SER A 1 98 ? 10.594 1.235 2.428 1 95.88 98 SER A O 1
ATOM 770 N N . PHE A 1 99 ? 12.438 0.82 1.234 1 96.38 99 PHE A N 1
ATOM 771 C CA . PHE A 1 99 ? 12.891 2.203 1.303 1 96.38 99 PHE A CA 1
ATOM 772 C C . PHE A 1 99 ? 11.93 3.129 0.569 1 96.38 99 PHE A C 1
ATOM 774 O O . PHE A 1 99 ? 11.625 4.223 1.049 1 96.38 99 PHE A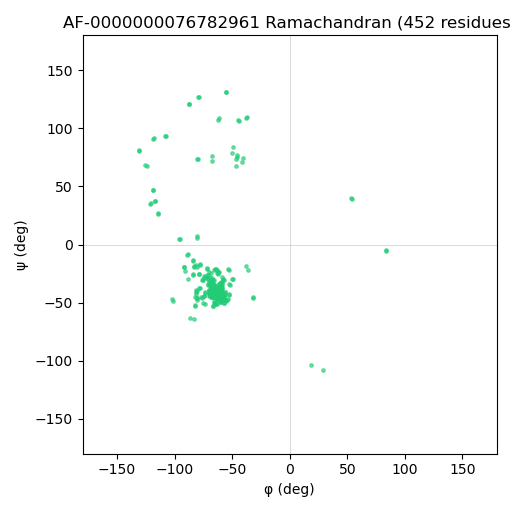 O 1
ATOM 781 N N . THR A 1 100 ? 11.516 2.672 -0.58 1 96 100 THR A N 1
ATOM 782 C CA . THR A 1 100 ? 10.523 3.416 -1.339 1 96 100 THR A CA 1
ATOM 783 C C . THR A 1 100 ? 9.266 3.654 -0.498 1 96 100 THR A C 1
ATOM 785 O O . THR A 1 100 ? 8.781 4.781 -0.413 1 96 100 THR A O 1
ATOM 788 N N . GLY A 1 101 ? 8.836 2.568 0.102 1 94.81 101 GLY A N 1
ATOM 789 C CA . GLY A 1 101 ? 7.617 2.658 0.892 1 94.81 101 GLY A CA 1
ATOM 790 C C . GLY A 1 101 ? 7.715 3.654 2.031 1 94.81 101 GLY A C 1
ATOM 791 O O . GLY A 1 101 ? 6.812 4.473 2.227 1 94.81 101 GLY A O 1
ATOM 792 N N . VAL A 1 102 ? 8.734 3.602 2.738 1 95.25 102 VAL A N 1
ATOM 793 C CA . VAL A 1 102 ? 8.922 4.48 3.885 1 95.25 102 VAL A CA 1
ATOM 794 C C . VAL A 1 102 ? 9.07 5.926 3.41 1 95.25 102 VAL A C 1
ATOM 796 O O . VAL A 1 102 ? 8.352 6.812 3.875 1 95.25 102 VAL A O 1
ATOM 799 N N . ALA A 1 103 ? 10.008 6.156 2.469 1 95.31 103 ALA A N 1
ATOM 800 C CA . ALA A 1 103 ? 10.281 7.512 1.995 1 95.31 103 ALA A CA 1
ATOM 801 C C . ALA A 1 103 ? 9.062 8.109 1.303 1 95.31 103 ALA A C 1
ATOM 803 O O . ALA A 1 103 ? 8.711 9.266 1.533 1 95.31 103 ALA A O 1
ATOM 804 N N . SER A 1 104 ? 8.453 7.363 0.476 1 94.88 104 SER A N 1
ATOM 805 C CA . SER A 1 104 ? 7.285 7.852 -0.251 1 94.88 104 SER A CA 1
ATOM 806 C C . SER A 1 104 ? 6.125 8.148 0.696 1 94.88 104 SER A C 1
ATOM 808 O O . SER A 1 104 ? 5.445 9.164 0.557 1 94.88 104 SER A O 1
ATOM 810 N N . GLY A 1 105 ? 5.941 7.246 1.615 1 93.25 105 GLY A N 1
ATOM 811 C CA . GLY A 1 105 ? 4.891 7.461 2.598 1 93.25 105 GLY A CA 1
ATOM 812 C C . GLY A 1 105 ? 5.129 8.672 3.475 1 93.25 105 GLY A C 1
ATOM 813 O O . GLY A 1 105 ? 4.219 9.469 3.709 1 93.25 105 GLY A O 1
ATOM 814 N N . ALA A 1 106 ? 6.262 8.82 3.922 1 93.5 106 ALA A N 1
ATOM 815 C CA . ALA A 1 106 ? 6.625 9.93 4.797 1 93.5 106 ALA A CA 1
ATOM 816 C C . ALA A 1 106 ? 6.52 11.266 4.059 1 93.5 106 ALA A C 1
ATOM 818 O O . ALA A 1 106 ? 5.945 12.219 4.574 1 93.5 106 ALA A O 1
ATOM 819 N N . THR A 1 107 ? 7.105 11.344 2.912 1 92.75 107 THR A N 1
ATOM 820 C CA . THR A 1 107 ? 7.086 12.602 2.174 1 92.75 107 THR A CA 1
ATOM 821 C C . THR A 1 107 ? 5.664 12.953 1.743 1 92.75 107 THR A C 1
ATOM 823 O O . THR A 1 107 ? 5.301 14.133 1.683 1 92.75 107 THR A O 1
ATOM 826 N N . ARG A 1 108 ? 4.871 11.93 1.42 1 92.69 108 ARG A N 1
ATOM 827 C CA . ARG A 1 108 ? 3.465 12.172 1.115 1 92.69 108 ARG A CA 1
ATOM 828 C C . ARG A 1 108 ? 2.748 12.797 2.305 1 92.69 108 ARG A C 1
ATOM 830 O O . ARG A 1 108 ? 1.905 13.68 2.133 1 92.69 108 ARG A O 1
ATOM 837 N N . ALA A 1 109 ? 3.02 12.32 3.447 1 91.81 109 ALA A N 1
ATOM 838 C CA . ALA A 1 109 ? 2.42 12.891 4.652 1 91.81 109 ALA A CA 1
ATOM 839 C C . ALA A 1 109 ? 2.814 14.352 4.82 1 91.81 109 ALA A C 1
ATOM 841 O O . ALA A 1 109 ? 1.979 15.195 5.164 1 91.81 109 ALA A O 1
ATOM 842 N N . ALA A 1 110 ? 4.051 14.656 4.613 1 90.5 110 ALA A N 1
ATOM 843 C CA . ALA A 1 110 ? 4.531 16.031 4.719 1 90.5 110 ALA A CA 1
ATOM 844 C C . ALA A 1 110 ? 3.857 16.922 3.682 1 90.5 110 ALA A C 1
ATOM 846 O O . ALA A 1 110 ? 3.459 18.047 3.99 1 90.5 110 ALA A O 1
ATOM 847 N N . LEU A 1 111 ? 3.75 16.422 2.496 1 88.88 111 LEU A N 1
ATOM 848 C CA . LEU A 1 111 ? 3.117 17.188 1.426 1 88.88 111 LEU A CA 1
ATOM 849 C C . LEU A 1 111 ? 1.632 17.391 1.71 1 88.88 111 LEU A C 1
ATOM 851 O O . LEU A 1 111 ? 1.095 18.469 1.469 1 88.88 111 LEU A O 1
ATOM 855 N N . THR A 1 112 ? 0.963 16.328 2.152 1 89.62 112 THR A N 1
ATOM 856 C CA . THR A 1 112 ? -0.448 16.422 2.506 1 89.62 112 THR A CA 1
ATOM 857 C C . THR A 1 112 ? -0.661 17.484 3.594 1 89.62 112 THR A C 1
ATOM 859 O O . THR A 1 112 ? -1.595 18.281 3.518 1 89.62 112 THR A O 1
ATOM 862 N N . GLN A 1 113 ? 0.219 17.453 4.59 1 87.5 113 GLN A N 1
ATOM 863 C CA . GLN A 1 113 ? 0.148 18.453 5.648 1 87.5 113 GLN A CA 1
ATOM 864 C C . GLN A 1 113 ? 0.292 19.859 5.086 1 87.5 113 GLN A C 1
ATOM 866 O O . GLN A 1 113 ? -0.395 20.797 5.527 1 87.5 113 GLN A O 1
ATOM 871 N N . HIS A 1 114 ? 1.164 20.016 4.168 1 82.31 114 HIS A N 1
ATOM 872 C CA . HIS A 1 114 ? 1.429 21.312 3.561 1 82.31 114 HIS A CA 1
ATOM 873 C C . HIS A 1 114 ? 0.2 21.828 2.826 1 82.31 114 HIS A C 1
ATOM 875 O O . HIS A 1 114 ? -0.089 23.031 2.865 1 82.31 114 HIS A O 1
ATOM 881 N N . PHE A 1 115 ? -0.524 20.938 2.201 1 85.44 115 PHE A N 1
ATOM 882 C CA . PHE A 1 115 ? -1.641 21.344 1.36 1 85.44 115 PHE A CA 1
ATOM 883 C C . PHE A 1 115 ? -2.939 21.375 2.158 1 85.44 115 PHE A C 1
ATOM 885 O O . PHE A 1 115 ? -3.934 21.953 1.715 1 85.44 115 PHE A O 1
ATOM 892 N N . ALA A 1 116 ? -2.936 20.672 3.297 1 86.94 116 ALA A N 1
ATOM 893 C CA . ALA A 1 116 ? -4.145 20.594 4.113 1 86.94 116 ALA A CA 1
ATOM 894 C C . ALA A 1 116 ? -4.309 21.859 4.965 1 86.94 116 ALA A C 1
ATOM 896 O O . ALA A 1 116 ? -4.266 21.781 6.195 1 86.94 116 ALA A O 1
ATOM 897 N N . LEU A 1 117 ? -4.672 22.922 4.383 1 80.31 117 LEU A N 1
ATOM 898 C CA . LEU A 1 117 ? -4.715 24.234 5.02 1 80.31 117 LEU A CA 1
ATOM 899 C C . LEU A 1 117 ? -5.996 24.406 5.832 1 80.31 117 LEU A C 1
ATOM 901 O O . LEU A 1 117 ? -6.059 25.25 6.727 1 80.31 117 LEU A O 1
ATOM 905 N N . ALA A 1 118 ? -6.984 23.625 5.602 1 81.19 118 ALA A N 1
ATOM 906 C CA . ALA A 1 118 ? -8.273 23.75 6.273 1 81.19 118 ALA A CA 1
ATOM 907 C C . ALA A 1 118 ? -8.625 22.469 7.023 1 81.19 118 ALA A C 1
ATOM 909 O O . ALA A 1 118 ? -9.773 22.016 6.988 1 81.19 118 ALA A O 1
ATOM 910 N N . ASN A 1 119 ? -7.645 21.828 7.562 1 83 119 ASN A N 1
ATOM 911 C CA . ASN A 1 119 ? -7.867 20.578 8.281 1 83 119 ASN A CA 1
ATOM 912 C C . ASN A 1 119 ? -8.617 19.562 7.43 1 83 119 ASN A C 1
ATOM 914 O O . ASN A 1 119 ? -9.602 18.969 7.883 1 83 119 ASN A O 1
ATOM 918 N N . ASN A 1 120 ? -8.289 19.516 6.227 1 89.88 120 ASN A N 1
ATOM 919 C CA . ASN A 1 120 ? -8.922 18.641 5.246 1 89.88 120 ASN A CA 1
ATOM 920 C C . ASN A 1 120 ? -7.938 17.625 4.668 1 89.88 120 ASN A C 1
ATOM 922 O O . ASN A 1 120 ? -7.953 17.359 3.467 1 89.88 120 ASN A O 1
ATOM 926 N N . ALA A 1 121 ? -7.035 17.109 5.508 1 91.25 121 ALA A N 1
ATOM 927 C CA . ALA A 1 121 ? -5.984 16.188 5.078 1 91.25 121 ALA A CA 1
ATOM 928 C C . ALA A 1 121 ? -6.578 14.922 4.48 1 91.25 121 ALA A C 1
ATOM 930 O O . ALA A 1 121 ? -6.047 14.375 3.512 1 91.25 121 ALA A O 1
ATOM 931 N N . ALA A 1 122 ? -7.68 14.438 5.016 1 93.06 122 ALA A N 1
ATOM 932 C CA . ALA A 1 122 ? -8.297 13.227 4.492 1 93.06 122 ALA A CA 1
ATOM 933 C C . ALA A 1 122 ? -8.828 13.445 3.08 1 93.06 122 ALA A C 1
ATOM 935 O O . ALA A 1 122 ? -8.648 12.594 2.201 1 93.06 122 ALA A O 1
ATOM 936 N N . ASP A 1 123 ? -9.461 14.555 2.912 1 92.06 123 ASP A N 1
ATOM 937 C CA . ASP A 1 123 ? -10 14.891 1.598 1 92.06 123 ASP A CA 1
ATOM 938 C C . ASP A 1 123 ? -8.883 14.992 0.561 1 92.06 123 ASP A C 1
ATOM 940 O O . ASP A 1 123 ? -9 14.453 -0.541 1 92.06 123 ASP A O 1
ATOM 944 N N . ILE A 1 124 ? -7.836 15.664 0.916 1 91.88 124 ILE A N 1
ATOM 945 C CA . ILE A 1 124 ? -6.691 15.828 0.029 1 91.88 124 ILE A CA 1
ATOM 946 C C . ILE A 1 124 ? -6.07 14.469 -0.274 1 91.88 124 ILE A C 1
ATOM 948 O O . ILE A 1 124 ? -5.773 14.156 -1.431 1 91.88 124 ILE A O 1
ATOM 952 N N . SER A 1 125 ? -5.875 13.695 0.724 1 92.25 125 SER A N 1
ATOM 953 C CA . SER A 1 125 ? -5.285 12.367 0.565 1 92.25 125 SER A CA 1
ATOM 954 C C . SER A 1 125 ? -6.129 11.5 -0.36 1 92.25 125 SER A C 1
ATOM 956 O O . SER A 1 125 ? -5.594 10.805 -1.227 1 92.25 125 SER A O 1
ATOM 958 N N . ALA A 1 126 ? -7.43 11.516 -0.158 1 92.69 126 ALA A N 1
ATOM 959 C CA . ALA A 1 126 ? -8.328 10.703 -0.98 1 92.69 126 ALA A CA 1
ATOM 960 C C . ALA A 1 126 ? -8.273 11.141 -2.441 1 92.69 126 ALA A C 1
ATOM 962 O O . ALA A 1 126 ? -8.242 10.297 -3.344 1 92.69 126 ALA A O 1
ATOM 963 N N . LYS A 1 127 ? -8.289 12.375 -2.705 1 90.19 127 LYS A N 1
ATOM 964 C CA . LYS A 1 127 ? -8.25 12.898 -4.066 1 90.19 127 LYS A CA 1
ATOM 965 C C . LYS A 1 127 ? -6.91 12.594 -4.734 1 90.19 127 LYS A C 1
ATOM 967 O O . LYS A 1 127 ? -6.867 12.219 -5.906 1 90.19 127 LYS A O 1
ATOM 972 N N . GLU A 1 128 ? -5.828 12.82 -3.98 1 89.94 128 GLU A N 1
ATOM 973 C CA . GLU A 1 128 ? -4.508 12.438 -4.477 1 89.94 128 GLU A CA 1
ATOM 974 C C . GLU A 1 128 ? -4.453 10.945 -4.801 1 89.94 128 GLU A C 1
ATOM 976 O O . GLU A 1 128 ? -3.912 10.547 -5.836 1 89.94 128 GLU A O 1
ATOM 981 N N . GLY A 1 129 ? -5.004 10.133 -3.969 1 91.12 129 GLY A N 1
ATOM 982 C CA . GLY A 1 129 ? -5.066 8.703 -4.211 1 91.12 129 GLY A CA 1
ATOM 983 C C . GLY A 1 129 ? -5.84 8.344 -5.469 1 91.12 129 GLY A C 1
ATOM 984 O O . GLY A 1 129 ? -5.445 7.441 -6.207 1 91.12 129 GLY A O 1
ATOM 985 N N . SER A 1 130 ? -6.902 9.039 -5.695 1 90.56 130 SER A N 1
ATOM 986 C CA . SER A 1 130 ? -7.699 8.805 -6.895 1 90.56 130 SER A CA 1
ATOM 987 C C . SER A 1 130 ? -6.906 9.141 -8.156 1 90.56 130 SER A C 1
ATOM 989 O O . SER A 1 130 ? -6.984 8.43 -9.156 1 90.56 130 SER A O 1
ATOM 991 N N . GLN A 1 131 ? -6.18 10.227 -8.117 1 90 131 GLN A N 1
ATOM 992 C CA . GLN A 1 131 ? -5.328 10.602 -9.242 1 90 131 GLN A CA 1
ATOM 993 C C . GLN A 1 131 ? -4.254 9.547 -9.492 1 90 131 GLN A C 1
ATOM 995 O O . GLN A 1 131 ? -3.977 9.195 -10.641 1 90 131 GLN A O 1
ATOM 1000 N N . GLU A 1 132 ? -3.676 9.102 -8.406 1 89.12 132 GLU A N 1
ATOM 1001 C CA . GLU A 1 132 ? -2.684 8.039 -8.516 1 89.12 132 GLU A CA 1
ATOM 1002 C C . GLU A 1 132 ? -3.289 6.773 -9.125 1 89.12 132 GLU A C 1
ATOM 1004 O O . GLU A 1 132 ? -2.666 6.125 -9.969 1 89.12 132 GLU A O 1
ATOM 1009 N N . THR A 1 133 ? -4.449 6.406 -8.688 1 91.06 133 THR A N 1
ATOM 1010 C CA . THR A 1 133 ? -5.125 5.219 -9.203 1 91.06 133 THR A CA 1
ATOM 1011 C C . THR A 1 133 ? -5.426 5.371 -10.695 1 91.06 133 THR A C 1
ATOM 1013 O O . THR A 1 133 ? -5.234 4.434 -11.469 1 91.06 133 THR A O 1
ATOM 1016 N N . LEU A 1 134 ? -5.855 6.539 -11.117 1 89.38 134 LEU A N 1
ATOM 1017 C CA . LEU A 1 134 ? -6.129 6.785 -12.531 1 89.38 134 LEU A CA 1
ATOM 1018 C C . LEU A 1 134 ? -4.855 6.652 -13.359 1 89.38 134 LEU A C 1
ATOM 1020 O O . LEU A 1 134 ? -4.875 6.062 -14.445 1 89.38 134 LEU A O 1
ATOM 1024 N N . ALA A 1 135 ? -3.781 7.219 -12.852 1 87.94 135 ALA A N 1
ATOM 1025 C CA . ALA A 1 135 ? -2.494 7.094 -13.531 1 87.94 135 ALA A CA 1
ATOM 1026 C C . ALA A 1 135 ? -2.059 5.637 -13.625 1 87.94 135 ALA A C 1
ATOM 1028 O O . ALA A 1 135 ? -1.556 5.195 -14.664 1 87.94 135 ALA A O 1
ATOM 1029 N N . THR A 1 136 ? -2.307 4.945 -12.531 1 88.69 136 THR A N 1
ATOM 1030 C CA . THR A 1 136 ? -1.956 3.529 -12.492 1 88.69 136 THR A CA 1
ATOM 1031 C C . THR A 1 136 ? -2.773 2.742 -13.516 1 88.69 136 THR A C 1
ATOM 1033 O O . THR A 1 136 ? -2.236 1.892 -14.227 1 88.69 136 THR A O 1
ATOM 1036 N N . MET A 1 137 ? -4.055 3.043 -13.578 1 88.06 137 MET A N 1
ATOM 1037 C CA . MET A 1 137 ? -4.922 2.369 -14.547 1 88.06 137 MET A CA 1
ATOM 1038 C C . MET A 1 137 ? -4.457 2.639 -15.969 1 88.06 137 MET A C 1
ATOM 1040 O O . MET A 1 137 ? -4.391 1.722 -16.797 1 88.06 137 MET A O 1
ATOM 1044 N N . SER A 1 138 ? -4.098 3.822 -16.266 1 89.69 138 SER A N 1
ATOM 1045 C CA . SER A 1 138 ? -3.57 4.18 -17.578 1 89.69 138 SER A CA 1
ATOM 1046 C C . SER A 1 138 ? -2.244 3.48 -17.859 1 89.69 138 SER A C 1
ATOM 1048 O O . SER A 1 138 ? -2.01 2.996 -18.969 1 89.69 138 SER A O 1
ATOM 1050 N N . GLY A 1 139 ? -1.436 3.449 -16.828 1 87.94 139 GLY A N 1
ATOM 1051 C CA . GLY A 1 139 ? -0.168 2.748 -16.953 1 87.94 139 GLY A CA 1
ATOM 1052 C C . GLY A 1 139 ? -0.333 1.264 -17.234 1 87.94 139 GLY A C 1
ATOM 1053 O O . GLY A 1 139 ? 0.403 0.688 -18.031 1 87.94 139 GLY A O 1
ATOM 1054 N N . MET A 1 140 ? -1.253 0.706 -16.469 1 86.31 140 MET A N 1
ATOM 1055 C CA . MET A 1 140 ? -1.519 -0.714 -16.688 1 86.31 140 MET A CA 1
ATOM 1056 C C . MET A 1 140 ? -1.953 -0.978 -18.125 1 86.31 140 MET A C 1
ATOM 1058 O O . MET A 1 140 ? -1.5 -1.938 -18.75 1 86.31 140 MET A O 1
ATOM 1062 N N . GLY A 1 141 ? -2.854 -0.181 -18.672 1 85.12 141 GLY A N 1
ATOM 1063 C CA . GLY A 1 141 ? -3.271 -0.322 -20.062 1 85.12 141 GLY A CA 1
ATOM 1064 C C . GLY A 1 141 ? -2.129 -0.176 -21.047 1 85.12 141 GLY A C 1
ATOM 1065 O O . GLY A 1 141 ? -1.942 -1.026 -21.922 1 85.12 141 GLY A O 1
ATOM 1066 N N . LEU A 1 142 ? -1.33 0.83 -20.859 1 89.19 142 LEU A N 1
ATOM 1067 C CA . LEU A 1 142 ? -0.192 1.079 -21.734 1 89.19 142 LEU A CA 1
ATOM 1068 C C . LEU A 1 142 ? 0.857 -0.018 -21.594 1 89.19 142 LEU A C 1
ATOM 1070 O O . LEU A 1 142 ? 1.507 -0.396 -22.578 1 89.19 142 LEU A O 1
ATOM 1074 N N . GLY A 1 143 ? 1.024 -0.414 -20.359 1 87.25 143 GLY A N 1
ATOM 1075 C CA . GLY A 1 143 ? 1.963 -1.499 -20.125 1 87.25 143 GLY A CA 1
ATOM 1076 C C . GLY A 1 143 ? 1.577 -2.787 -20.828 1 87.25 143 GLY A C 1
ATOM 1077 O O . GLY A 1 143 ? 2.434 -3.479 -21.391 1 87.25 143 GLY A O 1
ATOM 1078 N N . MET A 1 144 ? 0.298 -3.084 -20.781 1 84.75 144 MET A N 1
ATOM 1079 C CA . MET A 1 144 ? -0.19 -4.27 -21.484 1 84.75 144 MET A CA 1
ATOM 1080 C C . MET A 1 144 ? 0.034 -4.148 -22.984 1 84.75 144 MET A C 1
ATOM 1082 O O . MET A 1 144 ? 0.447 -5.109 -23.625 1 84.75 144 MET A O 1
ATOM 1086 N N . LEU A 1 145 ? -0.278 -3.053 -23.562 1 88.56 145 LEU A N 1
ATOM 1087 C CA . LEU A 1 145 ? -0.053 -2.812 -24.984 1 88.56 145 LEU A CA 1
ATOM 1088 C C . LEU A 1 145 ? 1.426 -2.945 -25.328 1 88.56 145 LEU A C 1
ATOM 1090 O O . LEU A 1 145 ? 1.781 -3.598 -26.312 1 88.56 145 LEU A O 1
ATOM 1094 N N . LEU A 1 146 ? 2.262 -2.357 -24.516 1 90 146 LEU A N 1
ATOM 1095 C CA . LEU A 1 146 ? 3.701 -2.418 -24.75 1 90 146 LEU A CA 1
ATOM 1096 C C . LEU A 1 146 ? 4.207 -3.854 -24.672 1 90 146 LEU A C 1
ATOM 1098 O O . LEU A 1 146 ? 5.043 -4.27 -25.469 1 90 146 LEU A O 1
ATOM 1102 N N . ALA A 1 147 ? 3.711 -4.566 -23.641 1 86.75 147 ALA A N 1
ATOM 1103 C CA . ALA A 1 147 ? 4.105 -5.965 -23.5 1 86.75 147 ALA A CA 1
ATOM 1104 C C . ALA A 1 147 ? 3.709 -6.777 -24.719 1 86.75 147 ALA A C 1
ATOM 1106 O O . ALA A 1 147 ? 4.453 -7.656 -25.156 1 86.75 147 ALA A O 1
ATOM 1107 N N . 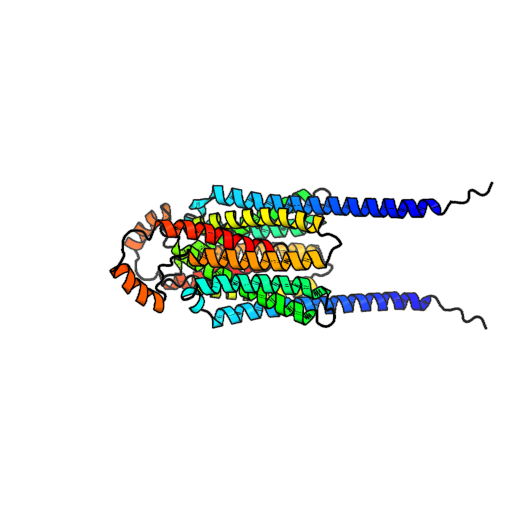HIS A 1 148 ? 2.547 -6.445 -25.312 1 88.12 148 HIS A N 1
ATOM 1108 C CA . HIS A 1 148 ? 2.059 -7.148 -26.5 1 88.12 148 HIS A CA 1
ATOM 1109 C C . HIS A 1 148 ? 2.928 -6.855 -27.719 1 88.12 148 HIS A C 1
ATOM 1111 O O . HIS A 1 148 ? 3.293 -7.77 -28.453 1 88.12 148 HIS A O 1
ATOM 1117 N N . VAL A 1 149 ? 3.285 -5.668 -27.859 1 91.69 149 VAL A N 1
ATOM 1118 C CA . VAL A 1 149 ? 4.02 -5.238 -29.047 1 91.69 149 VAL A CA 1
ATOM 1119 C C . VAL A 1 149 ? 5.469 -5.707 -28.953 1 91.69 149 VAL A C 1
ATOM 1121 O O . VAL A 1 149 ? 6.121 -5.934 -29.969 1 91.69 149 VAL A O 1
ATOM 1124 N N . THR A 1 150 ? 6 -5.82 -27.734 1 91.69 150 THR A N 1
ATOM 1125 C CA . THR A 1 150 ? 7.414 -6.145 -27.578 1 91.69 150 THR A CA 1
ATOM 1126 C C . THR A 1 150 ? 7.605 -7.641 -27.359 1 91.69 150 THR A C 1
ATOM 1128 O O . THR A 1 150 ? 8.719 -8.102 -27.094 1 91.69 150 THR A O 1
ATOM 1131 N N . ARG A 1 151 ? 6.578 -8.367 -27.438 1 89.5 151 ARG A N 1
ATOM 1132 C CA . ARG A 1 151 ? 6.648 -9.805 -27.188 1 89.5 151 ARG A CA 1
ATOM 1133 C C . ARG A 1 151 ? 7.695 -10.453 -28.094 1 89.5 151 ARG A C 1
ATOM 1135 O O . ARG A 1 151 ? 7.715 -10.219 -29.297 1 89.5 151 ARG A O 1
ATOM 1142 N N . GLY A 1 152 ? 8.609 -11.305 -27.453 1 90.38 152 GLY A N 1
ATOM 1143 C CA . GLY A 1 152 ? 9.617 -12.031 -28.219 1 90.38 152 GLY A CA 1
ATOM 1144 C C . GLY A 1 152 ? 10.859 -11.203 -28.5 1 90.38 152 GLY A C 1
ATOM 1145 O O . GLY A 1 152 ? 11.82 -11.703 -29.094 1 90.38 152 GLY A O 1
ATOM 1146 N N . HIS A 1 153 ? 10.883 -9.961 -28.141 1 94.56 153 HIS A N 1
ATOM 1147 C CA . HIS A 1 153 ? 12.016 -9.078 -28.391 1 94.56 153 HIS A CA 1
ATOM 1148 C C . HIS A 1 153 ? 12.609 -8.562 -27.094 1 94.56 153 HIS A C 1
ATOM 1150 O O . HIS A 1 153 ? 12.305 -7.449 -26.656 1 94.56 153 HIS A O 1
ATOM 1156 N N . ASP A 1 154 ? 13.586 -9.266 -26.547 1 91.19 154 ASP A N 1
ATOM 1157 C CA . ASP A 1 154 ? 14.141 -8.977 -25.234 1 91.19 154 ASP A CA 1
ATOM 1158 C C . ASP A 1 154 ? 14.859 -7.633 -25.219 1 91.19 154 ASP A C 1
ATOM 1160 O O . ASP A 1 154 ? 14.758 -6.875 -24.25 1 91.19 154 ASP A O 1
ATOM 1164 N N . LEU A 1 155 ? 15.586 -7.441 -26.25 1 93.75 155 LEU A N 1
ATOM 1165 C CA . LEU A 1 155 ? 16.344 -6.195 -26.312 1 93.75 155 LEU A CA 1
ATOM 1166 C C . LEU A 1 155 ? 15.406 -4.992 -26.297 1 93.75 155 LEU A C 1
ATOM 1168 O O . LEU A 1 155 ? 15.688 -3.982 -25.656 1 93.75 155 LEU A O 1
ATOM 1172 N N . VAL A 1 156 ? 14.281 -5.109 -27 1 94.5 156 VAL A N 1
ATOM 1173 C CA . VAL A 1 156 ? 13.328 -4.004 -27.078 1 94.5 156 VAL A CA 1
ATOM 1174 C C . VAL A 1 156 ? 12.703 -3.775 -25.703 1 94.5 156 VAL A C 1
ATOM 1176 O O . VAL A 1 156 ? 12.453 -2.635 -25.312 1 94.5 156 VAL A O 1
ATOM 1179 N N . VAL A 1 157 ? 12.492 -4.809 -24.938 1 92.94 157 VAL A N 1
ATOM 1180 C CA . VAL A 1 157 ? 11.953 -4.707 -23.594 1 92.94 157 VAL A CA 1
ATOM 1181 C C . VAL A 1 157 ? 12.914 -3.924 -22.703 1 92.94 157 VAL A C 1
ATOM 1183 O O . VAL A 1 157 ? 12.508 -2.99 -22.016 1 92.94 157 VAL A O 1
ATOM 1186 N N . TRP A 1 158 ? 14.203 -4.207 -22.797 1 94.38 158 TRP A N 1
ATOM 1187 C CA . TRP A 1 158 ? 15.211 -3.555 -21.969 1 94.38 158 TRP A CA 1
ATOM 1188 C C . TRP A 1 158 ? 15.359 -2.082 -22.344 1 94.38 158 TRP A C 1
ATOM 1190 O O . TRP A 1 158 ? 15.438 -1.219 -21.469 1 94.38 158 TRP A O 1
ATOM 1200 N N . VAL A 1 159 ? 15.328 -1.852 -23.578 1 95.31 159 VAL A N 1
ATOM 1201 C CA . VAL A 1 159 ? 15.453 -0.473 -24.047 1 95.31 159 VAL A CA 1
ATOM 1202 C C . VAL A 1 159 ? 14.227 0.331 -23.625 1 95.31 159 VAL A C 1
ATOM 1204 O O . VAL A 1 159 ? 14.344 1.476 -23.188 1 95.31 159 VAL A O 1
ATOM 1207 N N . SER A 1 160 ? 13.078 -0.253 -23.781 1 93.62 160 SER A N 1
ATOM 1208 C CA . SER A 1 160 ? 11.852 0.41 -23.344 1 93.62 160 SER A CA 1
ATOM 1209 C C . SER A 1 160 ? 11.875 0.686 -21.844 1 93.62 160 SER A C 1
ATOM 1211 O O . SER A 1 160 ? 11.547 1.789 -21.406 1 93.62 160 SER A O 1
ATOM 1213 N N . PHE A 1 161 ? 12.297 -0.291 -21.078 1 93.56 161 PHE A N 1
ATOM 1214 C CA . PHE A 1 161 ? 12.359 -0.136 -19.625 1 93.56 161 PHE A CA 1
ATOM 1215 C C . PHE A 1 161 ? 13.289 1.009 -19.25 1 93.56 161 PHE A C 1
ATOM 1217 O O . PHE A 1 161 ? 12.93 1.862 -18.422 1 93.56 161 PHE A O 1
ATOM 1224 N N . LEU A 1 162 ? 14.438 1.021 -19.797 1 95.25 162 LEU A N 1
ATOM 1225 C CA . LEU A 1 162 ? 15.438 2.027 -19.453 1 95.25 162 LEU A CA 1
ATOM 1226 C C . LEU A 1 162 ? 14.984 3.416 -19.891 1 95.25 162 LEU A C 1
ATOM 1228 O O . LEU A 1 162 ? 15.156 4.391 -19.156 1 95.25 162 LEU A O 1
ATOM 1232 N N . SER A 1 163 ? 14.383 3.523 -21.062 1 95.62 163 SER A N 1
ATOM 1233 C CA . SER A 1 163 ? 13.891 4.805 -21.547 1 95.62 163 SER A CA 1
ATOM 1234 C C . SER A 1 163 ? 12.758 5.336 -20.688 1 95.62 163 SER A C 1
ATOM 1236 O O . SER A 1 163 ? 12.727 6.523 -20.344 1 95.62 163 SER A O 1
ATOM 1238 N N . LEU A 1 164 ? 11.828 4.43 -20.344 1 93.88 164 LEU A N 1
ATOM 1239 C CA . LEU A 1 164 ? 10.695 4.828 -19.516 1 93.88 164 LEU A CA 1
ATOM 1240 C C . LEU A 1 164 ? 11.156 5.215 -18.125 1 93.88 164 LEU A C 1
ATOM 1242 O O . LEU A 1 164 ? 10.594 6.121 -17.5 1 93.88 164 LEU A O 1
ATOM 1246 N N . THR A 1 165 ? 12.18 4.551 -17.625 1 94.62 165 THR A N 1
ATOM 1247 C CA . THR A 1 165 ? 12.734 4.875 -16.312 1 94.62 165 THR A CA 1
ATOM 1248 C C . THR A 1 165 ? 13.367 6.266 -16.328 1 94.62 165 THR A C 1
ATOM 1250 O O . THR A 1 165 ? 13.156 7.051 -15.398 1 94.62 165 THR A O 1
ATOM 1253 N N . ILE A 1 166 ? 14.133 6.578 -17.344 1 95.19 166 ILE A N 1
ATOM 1254 C CA . ILE A 1 166 ? 14.75 7.891 -17.469 1 95.19 166 ILE A CA 1
ATOM 1255 C C . ILE A 1 166 ? 13.664 8.969 -17.562 1 95.19 166 ILE A C 1
ATOM 1257 O O . ILE A 1 166 ? 13.75 10 -16.891 1 95.19 166 ILE A O 1
ATOM 1261 N N . PHE A 1 167 ? 12.688 8.719 -18.328 1 92.75 167 PHE A N 1
ATOM 1262 C CA . PHE A 1 167 ? 11.57 9.648 -18.453 1 92.75 167 PHE A CA 1
ATOM 1263 C C . PHE A 1 167 ? 10.859 9.82 -17.109 1 92.75 167 PHE A C 1
ATOM 1265 O O . PHE A 1 167 ? 10.531 10.938 -16.719 1 92.75 167 PHE A O 1
ATOM 1272 N N . HIS A 1 168 ? 10.602 8.727 -16.453 1 92.81 168 HIS A N 1
ATOM 1273 C CA . HIS A 1 168 ? 9.969 8.734 -15.133 1 92.81 168 HIS A CA 1
ATOM 1274 C C . HIS A 1 168 ? 10.742 9.617 -14.156 1 92.81 168 HIS A C 1
ATOM 1276 O O . HIS A 1 168 ? 10.156 10.453 -13.469 1 92.81 168 HIS A O 1
ATOM 1282 N N . MET A 1 169 ? 12.047 9.453 -14.109 1 94.12 169 MET A N 1
ATOM 1283 C CA . MET A 1 169 ? 12.883 10.211 -13.18 1 94.12 169 MET A CA 1
ATOM 1284 C C . MET A 1 169 ? 12.906 11.688 -13.555 1 94.12 169 MET A C 1
ATOM 1286 O O . MET A 1 169 ? 12.883 12.555 -12.688 1 94.12 169 MET A O 1
ATOM 1290 N N . TYR A 1 170 ? 12.945 11.961 -14.789 1 91.44 170 TYR A N 1
ATOM 1291 C CA . TYR A 1 170 ? 12.945 13.336 -15.266 1 91.44 170 TYR A CA 1
ATOM 1292 C C . TYR A 1 170 ? 11.633 14.031 -14.922 1 91.44 170 TYR A C 1
ATOM 1294 O O . TYR A 1 170 ? 11.633 15.164 -14.422 1 91.44 170 TYR A O 1
ATOM 1302 N N . ALA A 1 171 ? 10.523 13.422 -15.227 1 90.62 171 ALA A N 1
ATOM 1303 C CA . ALA A 1 171 ? 9.203 13.984 -14.938 1 90.62 171 ALA A CA 1
ATOM 1304 C C . ALA A 1 171 ? 9.039 14.258 -13.445 1 90.62 171 ALA A C 1
ATOM 1306 O O . ALA A 1 171 ? 8.5 15.289 -13.055 1 90.62 171 ALA A O 1
ATOM 1307 N N . ASN A 1 172 ? 9.492 13.344 -12.578 1 91.12 172 ASN A N 1
ATOM 1308 C CA . ASN A 1 172 ? 9.367 13.531 -11.133 1 91.12 172 ASN A CA 1
ATOM 1309 C C . ASN A 1 172 ? 10.305 14.625 -10.625 1 91.12 172 ASN A C 1
ATOM 1311 O O . ASN A 1 172 ? 9.969 15.336 -9.68 1 91.12 172 ASN A O 1
ATOM 1315 N N . TYR A 1 173 ? 11.453 14.711 -11.25 1 89.69 173 TYR A N 1
ATOM 1316 C CA . TYR A 1 173 ? 12.359 15.797 -10.914 1 89.69 173 TYR A CA 1
ATOM 1317 C C . TYR A 1 173 ? 11.711 17.156 -11.18 1 89.69 173 TYR A C 1
ATOM 1319 O O . TYR A 1 173 ? 11.758 18.047 -10.336 1 89.69 173 TYR A O 1
ATOM 1327 N N . LYS A 1 174 ? 11.148 17.328 -12.32 1 87.69 174 LYS A N 1
ATOM 1328 C CA . LYS A 1 174 ? 10.461 18.578 -12.68 1 87.69 174 LYS A CA 1
ATOM 1329 C C . LYS A 1 174 ? 9.289 18.828 -11.742 1 87.69 174 LYS A C 1
ATOM 1331 O O . LYS A 1 174 ? 9.023 19.984 -11.375 1 87.69 174 LYS A O 1
ATOM 1336 N N . ALA A 1 175 ? 8.516 17.781 -11.328 1 86.44 175 ALA A N 1
ATOM 1337 C CA . ALA A 1 175 ? 7.383 17.922 -10.414 1 86.44 175 ALA A CA 1
ATOM 1338 C C . ALA A 1 175 ? 7.844 18.422 -9.047 1 86.44 175 ALA A C 1
ATOM 1340 O O . ALA A 1 175 ? 7.242 19.344 -8.484 1 86.44 175 ALA A O 1
ATOM 1341 N N . VAL A 1 176 ? 8.891 17.844 -8.531 1 87.31 176 VAL A N 1
ATOM 1342 C CA . VAL A 1 176 ? 9.398 18.219 -7.215 1 87.31 176 VAL A CA 1
ATOM 1343 C C . VAL A 1 176 ? 9.914 19.656 -7.254 1 87.31 176 VAL A C 1
ATOM 1345 O O . VAL A 1 176 ? 9.781 20.406 -6.281 1 87.31 176 VAL A O 1
ATOM 1348 N N . GLN A 1 177 ? 10.531 20.047 -8.352 1 84.25 177 GLN A N 1
ATOM 1349 C CA . GLN A 1 177 ? 11.047 21.406 -8.508 1 84.25 177 GLN A CA 1
ATOM 1350 C C . GLN A 1 177 ? 9.914 22.438 -8.453 1 84.25 177 GLN A C 1
ATOM 1352 O O . GLN A 1 177 ? 10.125 23.562 -8.023 1 84.25 177 GLN A O 1
ATOM 1357 N N . SER A 1 178 ? 8.805 22.094 -8.758 1 81.81 178 SER A N 1
ATOM 1358 C CA . SER A 1 178 ? 7.68 23.016 -8.812 1 81.81 178 SER A CA 1
ATOM 1359 C C . SER A 1 178 ? 7.055 23.203 -7.438 1 81.81 178 SER A C 1
ATOM 1361 O O . SER A 1 178 ? 6.258 24.125 -7.238 1 81.81 178 SER A O 1
ATOM 1363 N N . LEU A 1 179 ? 7.391 22.359 -6.469 1 80.69 179 LEU A N 1
ATOM 1364 C CA . LEU A 1 179 ? 6.844 22.438 -5.117 1 80.69 179 LEU A CA 1
ATOM 1365 C C . LEU A 1 179 ? 7.543 23.531 -4.312 1 80.69 179 LEU A C 1
ATOM 1367 O O . LEU A 1 179 ? 8.766 23.672 -4.395 1 80.69 179 LEU A O 1
ATOM 1371 N N . SER A 1 180 ? 6.711 24.484 -3.695 1 75.88 180 SER A N 1
ATOM 1372 C CA . SER A 1 180 ? 7.211 25.453 -2.736 1 75.88 180 SER A CA 1
ATOM 1373 C C . SER A 1 180 ? 6.754 25.125 -1.32 1 75.88 180 SER A C 1
ATOM 1375 O O . SER A 1 180 ? 5.613 25.406 -0.949 1 75.88 180 SER A O 1
ATOM 1377 N N . LEU A 1 181 ? 7.496 24.438 -0.597 1 73.12 181 LEU A N 1
ATOM 1378 C CA . LEU A 1 181 ? 7.121 24.016 0.746 1 73.12 181 LEU A CA 1
ATOM 1379 C C . LEU A 1 181 ? 7.496 25.062 1.78 1 73.12 181 LEU A C 1
ATOM 1381 O O . LEU A 1 181 ? 8.516 25.734 1.644 1 73.12 181 LEU A O 1
ATOM 1385 N N . SER A 1 182 ? 6.508 25.5 2.438 1 56.12 182 SER A N 1
ATOM 1386 C CA . SER A 1 182 ? 6.719 26.516 3.459 1 56.12 182 SER A CA 1
ATOM 1387 C C . SER A 1 182 ? 7.672 26.016 4.543 1 56.12 182 SER A C 1
ATOM 1389 O O . SER A 1 182 ? 8.164 26.812 5.352 1 56.12 182 SER A O 1
ATOM 1391 N N . THR A 1 183 ? 7.633 24.859 4.797 1 52.88 183 THR A N 1
ATOM 1392 C CA . THR A 1 183 ? 8.445 24.406 5.922 1 52.88 183 THR A CA 1
ATOM 1393 C C . THR A 1 183 ? 9.93 24.672 5.656 1 52.88 183 THR A C 1
ATOM 1395 O O . THR A 1 183 ? 10.391 24.562 4.523 1 52.88 183 THR A O 1
ATOM 1398 N N . LEU A 1 184 ? 10.438 25.703 6.457 1 41.78 184 LEU A N 1
ATOM 1399 C CA . LEU A 1 184 ? 11.75 26.359 6.465 1 41.78 184 LEU A CA 1
ATOM 1400 C C . LEU A 1 184 ? 12.867 25.312 6.398 1 41.78 184 LEU A C 1
ATOM 1402 O O . LEU A 1 184 ? 13 24.484 7.297 1 41.78 184 LEU A O 1
ATOM 1406 N N . ASN A 1 185 ? 13.055 24.781 5.305 1 42.72 185 ASN A N 1
ATOM 1407 C CA . ASN A 1 185 ? 14.438 24.328 5.266 1 42.72 185 ASN A CA 1
ATOM 1408 C C . ASN A 1 185 ? 15.375 25.312 5.945 1 42.72 185 ASN A C 1
ATOM 1410 O O . ASN A 1 185 ? 15.211 26.531 5.809 1 42.72 185 ASN A O 1
ATOM 1414 N N . TYR A 1 186 ? 15.859 24.984 6.996 1 39.47 186 TYR A N 1
ATOM 1415 C CA . TYR A 1 186 ? 16.781 25.906 7.645 1 39.47 186 TYR A CA 1
ATOM 1416 C C . TYR A 1 186 ? 17.562 26.703 6.609 1 39.47 186 TYR A C 1
ATOM 1418 O O . TYR A 1 186 ? 17.703 27.922 6.738 1 39.47 186 TYR A O 1
ATOM 1426 N N . GLU A 1 187 ? 18.047 26.094 5.672 1 40.88 187 GLU A N 1
ATOM 1427 C CA . GLU A 1 187 ? 18.891 26.812 4.719 1 40.88 187 GLU A CA 1
ATOM 1428 C C . GLU A 1 187 ? 18.062 27.703 3.801 1 40.88 187 GLU A C 1
ATOM 1430 O O . GLU A 1 187 ? 18.453 28.844 3.533 1 40.88 187 GLU A O 1
ATOM 1435 N N . ARG A 1 188 ? 17 27.234 3.312 1 40.53 188 ARG A N 1
ATOM 1436 C CA . ARG A 1 188 ? 16.188 28.016 2.381 1 40.53 188 ARG A CA 1
ATOM 1437 C C . ARG A 1 188 ? 15.352 29.047 3.121 1 40.53 188 ARG A C 1
ATOM 1439 O O . ARG A 1 188 ? 15.047 30.109 2.576 1 40.53 188 ARG A O 1
ATOM 1446 N N . THR A 1 189 ? 14.812 28.734 4.328 1 39.81 189 THR A N 1
ATOM 1447 C CA . THR A 1 189 ? 14.18 29.797 5.102 1 39.81 189 THR A CA 1
ATOM 1448 C C . THR A 1 189 ? 15.125 30.969 5.273 1 39.81 189 THR A C 1
ATOM 1450 O O . THR A 1 189 ? 14.703 32.125 5.207 1 39.81 189 THR A O 1
ATOM 1453 N N . SER A 1 190 ? 16.344 30.609 5.379 1 39.69 190 SER A N 1
ATOM 1454 C CA . SER A 1 190 ? 17.328 31.688 5.418 1 39.69 190 SER A CA 1
ATOM 1455 C C . SER A 1 190 ? 17.359 32.469 4.098 1 39.69 190 SER A C 1
ATOM 1457 O O . SER A 1 190 ? 17.422 33.688 4.09 1 39.69 190 SER A O 1
ATOM 1459 N N . ILE A 1 191 ? 17.234 31.766 2.975 1 44.34 191 ILE A N 1
ATOM 1460 C CA . ILE A 1 191 ? 17.328 32.406 1.671 1 44.34 191 ILE A CA 1
ATOM 1461 C C . ILE A 1 191 ? 15.977 33.031 1.322 1 44.34 191 ILE A C 1
ATOM 1463 O O . ILE A 1 191 ? 15.93 34.188 0.831 1 44.34 191 ILE A O 1
ATOM 1467 N N . LEU A 1 192 ? 14.914 32.344 1.513 1 40.31 192 LEU A N 1
ATOM 1468 C CA . LEU A 1 192 ? 13.594 32.875 1.169 1 40.31 192 LEU A CA 1
ATOM 1469 C C . LEU A 1 192 ? 13.211 34.031 2.088 1 40.31 192 LEU A C 1
ATOM 1471 O O . LEU A 1 192 ? 12.625 35 1.636 1 40.31 192 LEU A O 1
ATOM 1475 N N . LEU A 1 193 ? 13.445 33.844 3.402 1 38.47 193 LEU A N 1
ATOM 1476 C CA . LEU A 1 193 ? 13.289 35.031 4.238 1 38.47 193 LEU A CA 1
ATOM 1477 C C . LEU A 1 193 ? 14.047 36.219 3.65 1 38.47 193 LEU A C 1
ATOM 1479 O O . LEU A 1 193 ? 13.547 37.344 3.637 1 38.47 193 LEU A O 1
ATOM 1483 N N . GLN A 1 194 ? 15.078 35.875 2.99 1 40.72 194 GLN A N 1
ATOM 1484 C CA . GLN A 1 194 ? 15.836 36.906 2.307 1 40.72 194 GLN A CA 1
ATOM 1485 C C . GLN A 1 194 ? 15.141 37.344 1.021 1 40.72 194 GLN A C 1
ATOM 1487 O O . GLN A 1 194 ? 15.039 38.531 0.732 1 40.72 194 GLN A O 1
ATOM 1492 N N . TYR A 1 195 ? 14.625 36.375 0.166 1 41.09 195 TYR A N 1
ATOM 1493 C CA . TYR A 1 195 ? 13.984 36.688 -1.107 1 41.09 195 TYR A CA 1
ATOM 1494 C C . TYR A 1 195 ? 12.586 37.25 -0.891 1 41.09 195 TYR A C 1
ATOM 1496 O O . TYR A 1 195 ? 12.195 38.219 -1.541 1 41.09 195 TYR A O 1
ATOM 1504 N N . PHE A 1 196 ? 11.695 36.656 -0.128 1 39.53 196 PHE A N 1
ATOM 1505 C CA . PHE A 1 196 ? 10.375 37.188 0.192 1 39.53 196 PHE A CA 1
ATOM 1506 C C . PHE A 1 196 ? 10.484 38.594 0.74 1 39.53 196 PHE A C 1
ATOM 1508 O O . PHE A 1 196 ? 9.633 39.438 0.464 1 39.53 196 PHE A O 1
ATOM 1515 N N . MET A 1 197 ? 11.383 38.812 1.554 1 38.59 197 MET A N 1
ATOM 1516 C CA . MET A 1 197 ? 11.625 40.188 1.92 1 38.59 197 MET A CA 1
ATOM 1517 C C . MET A 1 197 ? 11.844 41.062 0.679 1 38.59 197 MET A C 1
ATOM 1519 O O . MET A 1 197 ? 11.539 42.25 0.688 1 38.59 197 MET A O 1
ATOM 1523 N N . GLU A 1 198 ? 12.242 40.281 -0.446 1 44.94 198 GLU A N 1
ATOM 1524 C CA . GLU A 1 198 ? 12.508 41.062 -1.642 1 44.94 198 GLU A CA 1
ATOM 1525 C C . GLU A 1 198 ? 11.352 41 -2.627 1 44.94 198 GLU A C 1
ATOM 1527 O O . GLU A 1 198 ? 11.07 41.969 -3.342 1 44.94 198 GLU A O 1
ATOM 1532 N N . HIS A 1 199 ? 10.688 39.781 -3.066 1 46.06 199 HIS A N 1
ATOM 1533 C CA . HIS A 1 199 ? 9.773 39.75 -4.199 1 46.06 199 HIS A CA 1
ATOM 1534 C C . HIS A 1 199 ? 8.414 39.188 -3.803 1 46.06 199 HIS A C 1
ATOM 1536 O O . HIS A 1 199 ? 8.148 38 -4.027 1 46.06 199 HIS A O 1
ATOM 1542 N N . GLY A 1 200 ? 7.48 39.562 -3.07 1 41.28 200 GLY A N 1
ATOM 1543 C CA . GLY A 1 200 ? 6.27 39.219 -2.332 1 41.28 200 GLY A CA 1
ATOM 1544 C C . GLY A 1 200 ? 5.156 38.688 -3.217 1 41.28 200 GLY A C 1
ATOM 1545 O O . GLY A 1 200 ? 4.332 37.906 -2.775 1 41.28 200 GLY A O 1
ATOM 1546 N N . GLU A 1 201 ? 4.629 39.094 -4.363 1 41.19 201 GLU A N 1
ATOM 1547 C CA . GLU A 1 201 ? 3.275 38.969 -4.895 1 41.19 201 GLU A CA 1
ATOM 1548 C C . GLU A 1 201 ? 3.037 37.625 -5.559 1 41.19 201 GLU A C 1
ATOM 1550 O O . GLU A 1 201 ? 1.964 37.031 -5.41 1 41.19 201 GLU A O 1
ATOM 1555 N N . GLY A 1 202 ? 3.629 37.125 -6.633 1 39.72 202 GLY A N 1
ATOM 1556 C CA . GLY A 1 202 ? 3.281 36.156 -7.672 1 39.72 202 GLY A CA 1
ATOM 1557 C C . GLY A 1 202 ? 3.457 34.719 -7.238 1 39.72 202 GLY A C 1
ATOM 1558 O O . GLY A 1 202 ? 3.258 33.781 -8.031 1 39.72 202 GLY A O 1
ATOM 1559 N N . ALA A 1 203 ? 3.746 34.281 -6.168 1 37.12 203 ALA A N 1
ATOM 1560 C CA . ALA A 1 203 ? 4.285 33 -5.738 1 37.12 203 ALA A CA 1
ATOM 1561 C C . ALA A 1 203 ? 3.164 32 -5.465 1 37.12 203 ALA A C 1
ATOM 1563 O O . ALA A 1 203 ? 3.393 30.797 -5.445 1 37.12 203 ALA A O 1
ATOM 1564 N N . CYS A 1 204 ? 1.899 32.312 -5.461 1 34.19 204 CYS A N 1
ATOM 1565 C CA . CYS A 1 204 ? 0.826 31.391 -5.07 1 34.19 204 CYS A CA 1
ATOM 1566 C C . CYS A 1 204 ? 0.442 30.484 -6.223 1 34.19 204 CYS A C 1
ATOM 1568 O O . CYS A 1 204 ? 0.251 29.281 -6.023 1 34.19 204 CYS A O 1
ATOM 1570 N N . ILE A 1 205 ? 0.126 30.922 -7.461 1 36.47 205 ILE A N 1
ATOM 1571 C CA . ILE A 1 205 ? -0.426 30.156 -8.578 1 36.47 205 ILE A CA 1
ATOM 1572 C C . ILE A 1 205 ? 0.577 29.109 -9.039 1 36.47 205 ILE A C 1
ATOM 1574 O O . ILE A 1 205 ? 0.195 27.984 -9.367 1 36.47 205 ILE A O 1
ATOM 1578 N N . ALA A 1 206 ? 1.783 29.391 -9.062 1 37.53 206 ALA A N 1
ATOM 1579 C CA . ALA A 1 206 ? 2.814 28.438 -9.477 1 37.53 206 ALA A CA 1
ATOM 1580 C C . ALA A 1 206 ? 2.869 27.234 -8.547 1 37.53 206 ALA A C 1
ATOM 1582 O O . ALA A 1 206 ? 3.092 26.109 -8.984 1 37.53 206 ALA A O 1
ATOM 1583 N N . PHE A 1 207 ? 2.385 27.391 -7.387 1 35.31 207 PHE A N 1
ATOM 1584 C CA . PHE A 1 207 ? 2.359 26.344 -6.363 1 35.31 207 PHE A CA 1
ATOM 1585 C C . PHE A 1 207 ? 1.315 25.281 -6.691 1 35.31 207 PHE A C 1
ATOM 1587 O O . PHE A 1 207 ? 1.59 24.094 -6.605 1 35.31 207 PHE A O 1
ATOM 1594 N N . LEU A 1 208 ? 0.18 25.719 -7.16 1 37.22 208 LEU A N 1
ATOM 1595 C CA . LEU A 1 208 ? -0.889 24.766 -7.434 1 37.22 208 LEU A CA 1
ATOM 1596 C C . LEU A 1 208 ? -0.54 23.891 -8.633 1 37.22 208 LEU A C 1
ATOM 1598 O O . LEU A 1 208 ? -0.837 22.688 -8.641 1 37.22 208 LEU A O 1
ATOM 1602 N N . ARG A 1 209 ? -0.011 24.562 -9.711 1 39 209 ARG A N 1
ATOM 1603 C CA . ARG A 1 209 ? 0.359 23.812 -10.914 1 39 209 ARG A CA 1
ATOM 1604 C C . ARG A 1 209 ? 1.467 22.812 -10.617 1 39 209 ARG A C 1
ATOM 1606 O O . ARG A 1 209 ? 1.457 21.703 -11.141 1 39 209 ARG A O 1
ATOM 1613 N N . GLY A 1 210 ? 2.398 23.188 -9.875 1 36.78 210 GLY A N 1
ATOM 1614 C CA . GLY A 1 210 ? 3.445 22.266 -9.453 1 36.78 210 GLY A CA 1
ATOM 1615 C C . GLY A 1 210 ? 2.922 21.094 -8.641 1 36.78 210 GLY A C 1
ATOM 1616 O O . GLY A 1 210 ? 3.393 19.969 -8.789 1 36.78 210 GLY A O 1
ATOM 1617 N N . PHE A 1 211 ? 1.888 21.391 -7.867 1 40.16 211 PHE A N 1
ATOM 1618 C CA . PHE A 1 211 ? 1.255 20.359 -7.059 1 40.16 211 PHE A CA 1
ATOM 1619 C C . PHE A 1 211 ? 0.637 19.281 -7.945 1 40.16 211 PHE A C 1
ATOM 1621 O O . PHE A 1 211 ? 0.81 18.078 -7.691 1 40.16 211 PHE A O 1
ATOM 1628 N N . MET A 1 212 ? -0.145 19.75 -8.883 1 36.69 212 MET A N 1
ATOM 1629 C CA . MET A 1 212 ? -0.811 18.797 -9.75 1 36.69 212 MET A CA 1
ATOM 1630 C C . MET A 1 212 ? 0.209 17.938 -10.5 1 36.69 212 MET A C 1
ATOM 1632 O O . MET A 1 212 ? -0.041 16.766 -10.773 1 36.69 212 MET A O 1
ATOM 1636 N N . LYS A 1 213 ? 1.271 18.641 -10.906 1 37.91 213 LYS A N 1
ATOM 1637 C CA . LYS A 1 213 ? 2.303 17.891 -11.625 1 37.91 213 LYS A CA 1
ATOM 1638 C C . LYS A 1 213 ? 3.004 16.906 -10.703 1 37.91 213 LYS A C 1
ATOM 1640 O O . LYS A 1 213 ? 3.346 15.789 -11.117 1 37.91 213 LYS A O 1
ATOM 1645 N N . SER A 1 214 ? 3.182 17.438 -9.523 1 35.66 214 SER A N 1
ATOM 1646 C CA . SER A 1 214 ? 3.824 16.547 -8.555 1 35.66 214 SER A CA 1
ATOM 1647 C C . SER A 1 214 ? 2.961 15.328 -8.258 1 35.66 214 SER A C 1
ATOM 1649 O O . SER A 1 214 ? 3.477 14.219 -8.125 1 35.66 214 SER A O 1
ATOM 1651 N N . ILE A 1 215 ? 1.689 15.562 -8.125 1 37.84 215 ILE A N 1
ATOM 1652 C CA . ILE A 1 215 ? 0.778 14.445 -7.895 1 37.84 215 ILE A CA 1
ATOM 1653 C C . ILE A 1 215 ? 0.815 13.5 -9.094 1 37.84 215 ILE A C 1
ATOM 1655 O O . ILE A 1 215 ? 0.818 12.281 -8.922 1 37.84 215 ILE A O 1
ATOM 1659 N N . LEU A 1 216 ? 0.845 14.141 -10.188 1 33.88 216 LEU A N 1
ATOM 1660 C CA . LEU A 1 216 ? 0.877 13.312 -11.391 1 33.88 216 LEU A CA 1
ATOM 1661 C C . LEU A 1 216 ? 2.166 12.5 -11.461 1 33.88 216 LEU A C 1
ATOM 1663 O O . LEU A 1 216 ? 2.152 11.344 -11.891 1 33.88 216 LEU A O 1
ATOM 1667 N N . SER A 1 217 ? 3.209 13.164 -11.094 1 33.34 217 SER A N 1
ATOM 1668 C CA . SER A 1 217 ? 4.484 12.461 -11.156 1 33.34 217 SER A CA 1
ATOM 1669 C C . SER A 1 217 ? 4.566 11.367 -10.094 1 33.34 217 SER A C 1
ATOM 1671 O O . SER A 1 217 ? 5.188 10.32 -10.312 1 33.34 217 SER A O 1
ATOM 1673 N N . CYS A 1 218 ? 4.09 11.664 -8.922 1 31.83 218 CYS A N 1
ATOM 1674 C CA . CYS A 1 218 ? 4.055 10.656 -7.867 1 31.83 218 CYS A CA 1
ATOM 1675 C C . CYS A 1 218 ? 3.219 9.453 -8.289 1 31.83 218 CYS A C 1
ATOM 1677 O O . CYS A 1 218 ? 3.49 8.328 -7.871 1 31.83 218 CYS A O 1
ATOM 1679 N N . ILE A 1 219 ? 2.125 9.695 -9.062 1 31.62 219 ILE A N 1
ATOM 1680 C CA . ILE A 1 219 ? 1.122 8.703 -9.445 1 31.62 219 ILE A CA 1
ATOM 1681 C C . ILE A 1 219 ? 1.75 7.664 -10.367 1 31.62 219 ILE A C 1
ATOM 1683 O O . ILE A 1 219 ? 1.429 6.477 -10.289 1 31.62 219 ILE A O 1
ATOM 1687 N N . VAL A 1 220 ? 2.68 8.039 -11.094 1 32.56 220 VAL A N 1
ATOM 1688 C CA . VAL A 1 220 ? 3.238 7.062 -12.023 1 32.56 220 VAL A CA 1
ATOM 1689 C C . VAL A 1 220 ? 3.955 5.961 -11.242 1 32.56 220 VAL A C 1
ATOM 1691 O O . VAL A 1 220 ? 3.922 4.793 -11.641 1 32.56 220 VAL A O 1
ATOM 1694 N N . VAL A 1 221 ? 4.527 6.277 -10.133 1 32.66 221 VAL A N 1
ATOM 1695 C CA . VAL A 1 221 ? 5.406 5.32 -9.477 1 32.66 221 VAL A CA 1
ATOM 1696 C C . VAL A 1 221 ? 4.578 4.312 -8.68 1 32.66 221 VAL A C 1
ATOM 1698 O O . VAL A 1 221 ? 4.902 3.123 -8.648 1 32.66 221 VAL A O 1
ATOM 1701 N N . THR A 1 222 ? 3.529 4.68 -7.973 1 32.22 222 THR A N 1
ATOM 1702 C CA . THR A 1 222 ? 2.814 3.756 -7.102 1 32.22 222 THR A CA 1
ATOM 1703 C C . THR A 1 222 ? 2.055 2.717 -7.926 1 32.22 222 THR A C 1
ATOM 1705 O O . THR A 1 222 ? 1.74 1.634 -7.426 1 32.22 222 THR A O 1
ATOM 1708 N N . GLY A 1 223 ? 1.615 3.059 -9.039 1 30.67 223 GLY A N 1
ATOM 1709 C CA . GLY A 1 223 ? 0.879 2.104 -9.859 1 30.67 223 GLY A CA 1
ATOM 1710 C C . GLY A 1 223 ? 1.667 0.843 -10.156 1 30.67 223 GLY A C 1
ATOM 1711 O O . GLY A 1 223 ? 1.087 -0.228 -10.344 1 30.67 223 GLY A O 1
ATOM 1712 N N . THR A 1 224 ? 2.865 0.959 -10.227 1 29.41 224 THR A N 1
ATOM 1713 C CA . THR A 1 224 ? 3.654 -0.214 -10.578 1 29.41 224 THR A CA 1
ATOM 1714 C C . THR A 1 224 ? 3.838 -1.131 -9.375 1 29.41 224 THR A C 1
ATOM 1716 O O . THR A 1 224 ? 4.242 -2.287 -9.523 1 29.41 224 THR A O 1
ATOM 1719 N N . MET A 1 225 ? 3.789 -0.69 -8.227 1 30.91 225 MET A N 1
ATOM 1720 C CA . MET A 1 225 ? 4.078 -1.54 -7.078 1 30.91 225 MET A CA 1
ATOM 1721 C C . MET A 1 225 ? 2.98 -2.578 -6.879 1 30.91 225 MET A C 1
ATOM 1723 O O . MET A 1 225 ? 3.219 -3.635 -6.289 1 30.91 225 MET A O 1
ATOM 1727 N N . GLN A 1 226 ? 1.743 -2.227 -6.98 1 28.59 226 GLN A N 1
ATOM 1728 C CA . GLN A 1 226 ? 0.687 -3.193 -6.699 1 28.59 226 GLN A CA 1
ATOM 1729 C C . GLN A 1 226 ? 0.663 -4.301 -7.75 1 28.59 226 GLN A C 1
ATOM 1731 O O . GLN A 1 226 ? 0.111 -5.379 -7.512 1 28.59 226 GLN A O 1
ATOM 1736 N N . ALA A 1 227 ? 1.014 -4.121 -8.828 1 30.16 227 ALA A N 1
ATOM 1737 C CA . ALA A 1 227 ? 0.825 -5.125 -9.867 1 30.16 227 ALA A CA 1
ATOM 1738 C C . ALA A 1 227 ? 1.808 -6.281 -9.703 1 30.16 227 ALA A C 1
ATOM 1740 O O . ALA A 1 227 ? 1.659 -7.328 -10.336 1 30.16 227 ALA A O 1
ATOM 1741 N N . ASN A 1 228 ? 2.955 -6.109 -9.133 1 24.52 228 ASN A N 1
ATOM 1742 C CA . ASN A 1 228 ? 3.85 -7.262 -9.125 1 24.52 228 ASN A CA 1
ATOM 1743 C C . ASN A 1 228 ? 3.527 -8.219 -7.984 1 24.52 228 ASN A C 1
ATOM 1745 O O . ASN A 1 228 ? 3.396 -7.801 -6.832 1 24.52 228 ASN A O 1
ATOM 1749 N N . MET B 1 1 ? -10.562 -55.094 -42.469 1 22.62 1 MET B N 1
ATOM 1750 C CA . MET B 1 1 ? -10.281 -53.688 -42.75 1 22.62 1 MET B CA 1
ATOM 1751 C C . MET B 1 1 ? -9.969 -52.906 -41.469 1 22.62 1 MET B C 1
ATOM 1753 O O . MET B 1 1 ? -10.812 -52.844 -40.562 1 22.62 1 MET B O 1
ATOM 1757 N N . THR B 1 2 ? -8.672 -52.938 -40.969 1 24.86 2 THR B N 1
ATOM 1758 C CA . THR B 1 2 ? -7.887 -52.594 -39.781 1 24.86 2 THR B CA 1
ATOM 1759 C C . THR B 1 2 ? -7.836 -51.062 -39.594 1 24.86 2 THR B C 1
ATOM 1761 O O . THR B 1 2 ? -7.363 -50.344 -40.469 1 24.86 2 THR B O 1
ATOM 1764 N N . CYS B 1 3 ? -8.961 -50.406 -39.188 1 26.3 3 CYS B N 1
ATOM 1765 C CA . CYS B 1 3 ? -9.164 -49 -38.938 1 26.3 3 CYS B CA 1
ATOM 1766 C C . CYS B 1 3 ? -8.031 -48.438 -38.094 1 26.3 3 CYS B C 1
ATOM 1768 O O . CYS B 1 3 ? -7.852 -48.812 -36.938 1 26.3 3 CYS B O 1
ATOM 1770 N N . THR B 1 4 ? -6.766 -48.25 -38.719 1 27.45 4 THR B N 1
ATOM 1771 C CA . THR B 1 4 ? -5.535 -47.625 -38.281 1 27.45 4 THR B CA 1
ATOM 1772 C C . THR B 1 4 ? -5.828 -46.219 -37.719 1 27.45 4 THR B C 1
ATOM 1774 O O . THR B 1 4 ? -6.402 -45.375 -38.438 1 27.45 4 THR B O 1
ATOM 1777 N N . PHE B 1 5 ? -6.316 -46.094 -36.469 1 28.7 5 PHE B N 1
ATOM 1778 C CA . PHE B 1 5 ? -6.461 -44.875 -35.688 1 28.7 5 PHE B CA 1
ATOM 1779 C C . PHE B 1 5 ? -5.258 -43.969 -35.875 1 28.7 5 PHE B C 1
ATOM 1781 O O . PHE B 1 5 ? -4.137 -44.312 -35.5 1 28.7 5 PHE B O 1
ATOM 1788 N N . ASP B 1 6 ? -5.145 -43.281 -37.094 1 29.81 6 ASP B N 1
ATOM 1789 C CA . ASP B 1 6 ? -4.102 -42.375 -37.562 1 29.81 6 ASP B CA 1
ATOM 1790 C C . ASP B 1 6 ? -3.705 -41.375 -36.469 1 29.81 6 ASP B C 1
ATOM 1792 O O . ASP B 1 6 ? -4.57 -40.781 -35.812 1 29.81 6 ASP B O 1
ATOM 1796 N N . LEU B 1 7 ? -2.561 -41.438 -35.812 1 32.09 7 LEU B N 1
ATOM 1797 C CA . LEU B 1 7 ? -1.704 -40.625 -34.938 1 32.09 7 LEU B CA 1
ATOM 1798 C C . LEU B 1 7 ? -1.711 -39.188 -35.406 1 32.09 7 LEU B C 1
ATOM 1800 O O . LEU B 1 7 ? -1.041 -38.344 -34.812 1 32.09 7 LEU B O 1
ATOM 1804 N N . SER B 1 8 ? -2.092 -38.75 -36.656 1 36.41 8 SER B N 1
ATOM 1805 C CA . SER B 1 8 ? -2.129 -37.375 -37.156 1 36.41 8 SER B CA 1
ATOM 1806 C C . SER B 1 8 ? -3.066 -36.531 -36.312 1 36.41 8 SER B C 1
ATOM 1808 O O . SER B 1 8 ? -3.076 -35.281 -36.438 1 36.41 8 SER B O 1
ATOM 1810 N N . SER B 1 9 ? -4.164 -36.875 -35.688 1 37.72 9 SER B N 1
ATOM 1811 C CA . SER B 1 9 ? -5.102 -36.188 -34.812 1 37.72 9 SER B CA 1
ATOM 1812 C C . SER B 1 9 ? -4.422 -35.719 -33.531 1 37.72 9 SER B C 1
ATOM 1814 O O . SER B 1 9 ? -5.039 -35.062 -32.688 1 37.72 9 SER B O 1
ATOM 1816 N N . LEU B 1 10 ? -3.357 -36.281 -33.094 1 39.75 10 LEU B N 1
ATOM 1817 C CA . LEU B 1 10 ? -2.572 -35.812 -31.953 1 39.75 10 LEU B CA 1
ATOM 1818 C C . LEU B 1 10 ? -1.922 -34.469 -32.25 1 39.75 10 LEU B C 1
ATOM 1820 O O . LEU B 1 10 ? -1.691 -33.688 -31.344 1 39.75 10 LEU B O 1
ATOM 1824 N N . LEU B 1 11 ? -1.373 -34.156 -33.469 1 42.5 11 LEU B N 1
ATOM 1825 C CA . LEU B 1 11 ? -0.835 -32.875 -33.875 1 42.5 11 LEU B CA 1
ATOM 1826 C C . LEU B 1 11 ? -1.914 -31.781 -33.812 1 42.5 11 LEU B C 1
ATOM 1828 O O . LEU B 1 11 ? -1.625 -30.625 -33.531 1 42.5 11 LEU B O 1
ATOM 1832 N N . LEU B 1 12 ? -3.158 -31.953 -34.312 1 44.75 12 LEU B N 1
ATOM 1833 C CA . LEU B 1 12 ? -4.309 -31.078 -34.094 1 44.75 12 LEU B CA 1
ATOM 1834 C C . LEU B 1 12 ? -4.625 -30.969 -32.625 1 44.75 12 LEU B C 1
ATOM 1836 O O . LEU B 1 12 ? -5.172 -29.953 -32.156 1 44.75 12 LEU B O 1
ATOM 1840 N N . SER B 1 13 ? -4.344 -31.922 -31.75 1 48.97 13 SER B N 1
ATOM 1841 C CA . SER B 1 13 ? -4.52 -31.984 -30.312 1 48.97 13 SER B CA 1
ATOM 1842 C C . SER B 1 13 ? -3.576 -31.016 -29.594 1 48.97 13 SER B C 1
ATOM 1844 O O . SER B 1 13 ? -3.979 -30.328 -28.656 1 48.97 13 SER B O 1
ATOM 1846 N N . GLY B 1 14 ? -2.418 -30.875 -30.078 1 53.53 14 GLY B N 1
ATOM 1847 C CA . GLY B 1 14 ? -1.516 -29.875 -29.516 1 53.53 14 GLY B CA 1
ATOM 1848 C C . GLY B 1 14 ? -1.957 -28.453 -29.797 1 53.53 14 GLY B C 1
ATOM 1849 O O . GLY B 1 14 ? -1.865 -27.594 -28.922 1 53.53 14 GLY B O 1
ATOM 1850 N N . SER B 1 15 ? -2.396 -28.281 -31.141 1 60.31 15 SER B N 1
ATOM 1851 C CA . SER B 1 15 ? -2.889 -26.953 -31.484 1 60.31 15 SER B CA 1
ATOM 1852 C C . SER B 1 15 ? -4.168 -26.625 -30.719 1 60.31 15 SER B C 1
ATOM 1854 O O . SER B 1 15 ? -4.348 -25.5 -30.25 1 60.31 15 SER B O 1
ATOM 1856 N N . LEU B 1 16 ? -5.074 -27.703 -30.719 1 62.25 16 LEU B N 1
ATOM 1857 C CA . LEU B 1 16 ? -6.301 -27.484 -29.953 1 62.25 16 LEU B CA 1
ATOM 1858 C C . LEU B 1 16 ? -6 -27.266 -28.484 1 62.25 16 LEU B C 1
ATOM 1860 O O . LEU B 1 16 ? -6.598 -26.391 -27.844 1 62.25 16 LEU B O 1
ATOM 1864 N N . LEU B 1 17 ? -5.027 -28.109 -27.969 1 65.31 17 LEU B N 1
ATOM 1865 C CA . LEU B 1 17 ? -4.625 -27.938 -26.578 1 65.31 17 LEU B CA 1
ATOM 1866 C C . LEU B 1 17 ? -3.969 -26.578 -26.359 1 65.31 17 LEU B C 1
ATOM 1868 O O . LEU B 1 17 ? -4.219 -25.922 -25.344 1 65.31 17 LEU B O 1
ATOM 1872 N N . HIS B 1 18 ? -3.127 -26.172 -27.328 1 67.56 18 HIS B N 1
ATOM 1873 C CA . HIS B 1 18 ? -2.516 -24.844 -27.234 1 67.56 18 HIS B CA 1
ATOM 1874 C C . HIS B 1 18 ? -3.564 -23.75 -27.344 1 67.56 18 HIS B C 1
ATOM 1876 O O . HIS B 1 18 ? -3.484 -22.734 -26.625 1 67.56 18 HIS B O 1
ATOM 1882 N N . PHE B 1 19 ? -4.543 -24 -28.219 1 63.91 19 PHE B N 1
ATOM 1883 C CA . PHE B 1 19 ? -5.625 -23.047 -28.375 1 63.91 19 PHE B CA 1
ATOM 1884 C C . PHE B 1 19 ? -6.457 -22.969 -27.094 1 63.91 19 PHE B C 1
ATOM 1886 O O . PHE B 1 19 ? -6.785 -21.875 -26.625 1 63.91 19 PHE B O 1
ATOM 1893 N N . LEU B 1 20 ? -6.75 -24.109 -26.5 1 65 20 LEU B N 1
ATOM 1894 C CA . LEU B 1 20 ? -7.547 -24.141 -25.266 1 65 20 LEU B CA 1
ATOM 1895 C C . LEU B 1 20 ? -6.789 -23.516 -24.109 1 65 20 LEU B C 1
ATOM 1897 O O . LEU B 1 20 ? -7.375 -22.797 -23.281 1 65 20 LEU B O 1
ATOM 1901 N N . LEU B 1 21 ? -5.516 -23.688 -24.047 1 65.25 21 LEU B N 1
ATOM 1902 C CA . LEU B 1 21 ? -4.688 -23.094 -23 1 65.25 21 LEU B CA 1
ATOM 1903 C C . LEU B 1 21 ? -4.59 -21.594 -23.188 1 65.25 21 LEU B C 1
ATOM 1905 O O . LEU B 1 21 ? -4.672 -20.844 -22.203 1 65.25 21 LEU B O 1
ATOM 1909 N N . SER B 1 22 ? -4.461 -21.234 -24.438 1 66.75 22 SER B N 1
ATOM 1910 C CA . SER B 1 22 ? -4.426 -19.797 -24.734 1 66.75 22 SER B CA 1
ATOM 1911 C C . SER B 1 22 ? -5.758 -19.141 -24.406 1 66.75 22 SER B C 1
ATOM 1913 O O . SER B 1 22 ? -5.789 -18.031 -23.859 1 66.75 22 SER B O 1
ATOM 1915 N N . PHE B 1 23 ? -6.82 -19.828 -24.75 1 65.75 23 PHE B N 1
ATOM 1916 C CA . PHE B 1 23 ? -8.156 -19.312 -24.469 1 65.75 23 PHE B CA 1
ATOM 1917 C C . PHE B 1 23 ? -8.406 -19.234 -22.969 1 65.75 23 PHE B C 1
ATOM 1919 O O . PHE B 1 23 ? -8.984 -18.266 -22.484 1 65.75 23 PHE B O 1
ATOM 1926 N N . SER B 1 24 ? -7.957 -20.219 -22.25 1 66.69 24 SER B N 1
ATOM 1927 C CA . SER B 1 24 ? -8.07 -20.219 -20.797 1 66.69 24 SER B CA 1
ATOM 1928 C C . SER B 1 24 ? -7.246 -19.109 -20.156 1 66.69 24 SER B C 1
ATOM 1930 O O . SER B 1 24 ? -7.699 -18.438 -19.234 1 66.69 24 SER B O 1
ATOM 1932 N N . GLU B 1 25 ? -6.125 -18.875 -20.734 1 69.69 25 GLU B N 1
ATOM 1933 C CA . GLU B 1 25 ? -5.277 -17.797 -20.25 1 69.69 25 GLU B CA 1
ATOM 1934 C C . GLU B 1 25 ? -5.914 -16.438 -20.516 1 69.69 25 GLU B C 1
ATOM 1936 O O . GLU B 1 25 ? -5.828 -15.531 -19.688 1 69.69 25 GLU B O 1
ATOM 1941 N N . TYR B 1 26 ? -6.531 -16.406 -21.594 1 68.25 26 TYR B N 1
ATOM 1942 C CA . TYR B 1 26 ? -7.219 -15.18 -21.938 1 68.25 26 TYR B CA 1
ATOM 1943 C C . TYR B 1 26 ? -8.391 -14.922 -21 1 68.25 26 TYR B C 1
ATOM 1945 O O . TYR B 1 26 ? -8.602 -13.797 -20.547 1 68.25 26 TYR B O 1
ATOM 1953 N N . ILE B 1 27 ? -9.133 -15.93 -20.688 1 71.5 27 ILE B N 1
ATOM 1954 C CA . ILE B 1 27 ? -10.281 -15.805 -19.797 1 71.5 27 ILE B CA 1
ATOM 1955 C C . ILE B 1 27 ? -9.812 -15.414 -18.391 1 71.5 27 ILE B C 1
ATOM 1957 O O . ILE B 1 27 ? -10.398 -14.539 -17.75 1 71.5 27 ILE B O 1
ATOM 1961 N N . LEU B 1 28 ? -8.75 -16.062 -17.953 1 71.88 28 LEU B N 1
ATOM 1962 C CA . LEU B 1 28 ? -8.188 -15.75 -16.641 1 71.88 28 LEU B CA 1
ATOM 1963 C C . LEU B 1 28 ? -7.688 -14.312 -16.609 1 71.88 28 LEU B C 1
ATOM 1965 O O . LEU B 1 28 ? -7.891 -13.609 -15.609 1 71.88 28 LEU B O 1
ATOM 1969 N N . PHE B 1 29 ? -7.07 -13.906 -17.688 1 74.44 29 PHE B N 1
ATOM 1970 C CA . PHE B 1 29 ? -6.578 -12.539 -17.781 1 74.44 29 PHE B CA 1
ATOM 1971 C C . PHE B 1 29 ? -7.73 -11.547 -17.734 1 74.44 29 PHE B C 1
ATOM 1973 O O . PHE B 1 29 ? -7.652 -10.531 -17.031 1 74.44 29 PHE B O 1
ATOM 1980 N N . CYS B 1 30 ? -8.758 -11.852 -18.328 1 78.31 30 CYS B N 1
ATOM 1981 C CA . CYS B 1 30 ? -9.93 -10.984 -18.359 1 78.31 30 CYS B CA 1
ATOM 1982 C C . CYS B 1 30 ? -10.57 -10.898 -16.969 1 78.31 30 CYS B C 1
ATOM 1984 O O . CYS B 1 30 ? -11.016 -9.82 -16.562 1 78.31 30 CYS B O 1
ATOM 1986 N N . GLN B 1 31 ? -10.617 -11.992 -16.312 1 84.12 31 GLN B N 1
ATOM 1987 C CA . GLN B 1 31 ? -11.203 -12.008 -14.977 1 84.12 31 GLN B CA 1
ATOM 1988 C C . GLN B 1 31 ? -10.375 -11.172 -14 1 84.12 31 GLN B C 1
ATOM 1990 O O . GLN B 1 31 ? -10.93 -10.398 -13.211 1 84.12 31 GLN B O 1
ATOM 1995 N N . TRP B 1 32 ? -9.086 -11.305 -14.094 1 85.62 32 TRP B N 1
ATOM 1996 C CA . TRP B 1 32 ? -8.203 -10.539 -13.219 1 85.62 32 TRP B CA 1
ATOM 1997 C C . TRP B 1 32 ? -8.289 -9.047 -13.531 1 85.62 32 TRP B C 1
ATOM 1999 O O . TRP B 1 32 ? -8.266 -8.211 -12.625 1 85.62 32 TRP B O 1
ATOM 2009 N N . PHE B 1 33 ? -8.438 -8.797 -14.828 1 86.31 33 PHE B N 1
ATOM 2010 C CA . PHE B 1 33 ? -8.547 -7.402 -15.242 1 86.31 33 PHE B CA 1
ATOM 2011 C C . PHE B 1 33 ? -9.844 -6.789 -14.742 1 86.31 33 PHE B C 1
ATOM 2013 O O . PHE B 1 33 ? -9.859 -5.656 -14.25 1 86.31 33 PHE B O 1
ATOM 2020 N N . LEU B 1 34 ? -10.875 -7.562 -14.898 1 89.75 34 LEU B N 1
ATOM 2021 C CA . LEU B 1 34 ? -12.172 -7.074 -14.438 1 89.75 34 LEU B CA 1
ATOM 2022 C C . LEU B 1 34 ? -12.164 -6.852 -12.93 1 89.75 34 LEU B C 1
ATOM 2024 O O . LEU B 1 34 ? -12.719 -5.863 -12.438 1 89.75 34 LEU B O 1
ATOM 2028 N N . ARG B 1 35 ? -11.602 -7.746 -12.219 1 93.94 35 ARG B N 1
ATOM 2029 C CA . ARG B 1 35 ? -11.453 -7.617 -10.773 1 93.94 35 ARG B CA 1
ATOM 2030 C C . ARG B 1 35 ? -10.695 -6.34 -10.414 1 93.94 35 ARG B C 1
ATOM 2032 O O . ARG B 1 35 ? -11.164 -5.543 -9.602 1 93.94 35 ARG B O 1
ATOM 2039 N N . ASP B 1 36 ? -9.609 -6.129 -11.016 1 92 36 ASP B N 1
ATOM 2040 C CA . ASP B 1 36 ? -8.773 -4.973 -10.719 1 92 36 ASP B CA 1
ATOM 2041 C C . ASP B 1 36 ? -9.469 -3.674 -11.117 1 92 36 ASP B C 1
ATOM 2043 O O . ASP B 1 36 ? -9.406 -2.682 -10.391 1 92 36 ASP B O 1
ATOM 2047 N N . LEU B 1 37 ? -10.07 -3.727 -12.266 1 92.06 37 LEU B N 1
ATOM 2048 C CA . LEU B 1 37 ? -10.773 -2.545 -12.758 1 92.06 37 LEU B CA 1
ATOM 2049 C C . LEU B 1 37 ? -11.922 -2.174 -11.828 1 92.06 37 LEU B C 1
ATOM 2051 O O . LEU B 1 37 ? -12.133 -0.997 -11.531 1 92.06 37 LEU B O 1
ATOM 2055 N N . THR B 1 38 ? -12.617 -3.158 -11.398 1 95.38 38 THR B N 1
ATOM 2056 C CA . THR B 1 38 ? -13.742 -2.932 -10.492 1 95.38 38 THR B CA 1
ATOM 2057 C C . THR B 1 38 ? -13.258 -2.293 -9.188 1 95.38 38 THR B C 1
ATOM 2059 O O . THR B 1 38 ? -13.859 -1.332 -8.703 1 95.38 38 THR B O 1
ATOM 2062 N N . GLY B 1 39 ? -12.242 -2.824 -8.664 1 96.69 39 GLY B N 1
ATOM 2063 C CA . GLY B 1 39 ? -11.688 -2.252 -7.445 1 96.69 39 GLY B CA 1
ATOM 2064 C C . GLY B 1 39 ? -11.195 -0.828 -7.625 1 96.69 39 GLY B C 1
ATOM 2065 O O . GLY B 1 39 ? -11.492 0.046 -6.809 1 96.69 39 GLY B O 1
ATOM 2066 N N . MET B 1 40 ? -10.469 -0.573 -8.672 1 95.25 40 MET B N 1
ATOM 2067 C CA . MET B 1 40 ? -9.867 0.737 -8.914 1 95.25 40 MET B CA 1
ATOM 2068 C C . MET B 1 40 ? -10.945 1.787 -9.164 1 95.25 40 MET B C 1
ATOM 2070 O O . MET B 1 40 ? -10.914 2.869 -8.578 1 95.25 40 MET B O 1
ATOM 2074 N N . LEU B 1 41 ? -11.898 1.429 -9.977 1 95.81 41 LEU B N 1
ATOM 2075 C CA . LEU B 1 41 ? -12.984 2.357 -10.25 1 95.81 41 LEU B CA 1
ATOM 2076 C C . LEU B 1 41 ? -13.844 2.578 -9.008 1 95.81 41 LEU B C 1
ATOM 2078 O O . LEU B 1 41 ? -14.266 3.703 -8.734 1 95.81 41 LEU B O 1
ATOM 2082 N N . GLY B 1 42 ? -14.117 1.491 -8.344 1 96.88 42 GLY B N 1
ATOM 2083 C CA . GLY B 1 42 ? -14.867 1.617 -7.105 1 96.88 42 GLY B CA 1
ATOM 2084 C C . GLY B 1 42 ? -14.203 2.539 -6.098 1 96.88 42 GLY B C 1
ATOM 2085 O O . GLY B 1 42 ? -14.875 3.338 -5.441 1 96.88 42 GLY B O 1
ATOM 2086 N N . GLY B 1 43 ? -12.898 2.41 -5.957 1 97.06 43 GLY B N 1
ATOM 2087 C CA . GLY B 1 43 ? -12.148 3.273 -5.055 1 97.06 43 GLY B CA 1
ATOM 2088 C C . GLY B 1 43 ? -12.242 4.742 -5.422 1 97.06 43 GLY B C 1
ATOM 2089 O O . GLY B 1 43 ? -12.391 5.598 -4.551 1 97.06 43 GLY B O 1
ATOM 2090 N N . ILE B 1 44 ? -12.141 5.043 -6.703 1 94.88 44 ILE B N 1
ATOM 2091 C CA . ILE B 1 44 ? -12.227 6.418 -7.18 1 94.88 44 ILE B CA 1
ATOM 2092 C C . ILE B 1 44 ? -13.617 6.98 -6.875 1 94.88 44 ILE B C 1
ATOM 2094 O O . ILE B 1 44 ? -13.742 8.094 -6.355 1 94.88 44 ILE B O 1
ATOM 2098 N N . LEU B 1 45 ? -14.625 6.246 -7.152 1 95.56 45 LEU B N 1
ATOM 2099 C CA . LEU B 1 45 ? -15.992 6.691 -6.906 1 95.56 45 LEU B CA 1
ATOM 2100 C C . LEU B 1 45 ? -16.234 6.902 -5.414 1 95.56 45 LEU B C 1
ATOM 2102 O O . LEU B 1 45 ? -16.875 7.875 -5.02 1 95.56 45 LEU B O 1
ATOM 2106 N N . PHE B 1 46 ? -15.789 6.004 -4.641 1 96.81 46 PHE B N 1
ATOM 2107 C CA . PHE B 1 46 ? -15.906 6.117 -3.191 1 96.81 46 PHE B CA 1
ATOM 2108 C C . PHE B 1 46 ? -15.258 7.402 -2.691 1 96.81 46 PHE B C 1
ATOM 2110 O O . PHE B 1 46 ? -15.836 8.117 -1.874 1 96.81 46 PHE B O 1
ATOM 2117 N N . ALA B 1 47 ? -14.023 7.668 -3.168 1 94.69 47 ALA B N 1
ATOM 2118 C CA . ALA B 1 47 ? -13.312 8.891 -2.781 1 94.69 47 ALA B CA 1
ATOM 2119 C C . ALA B 1 47 ? -14.117 10.125 -3.17 1 94.69 47 ALA B C 1
ATOM 2121 O O . ALA B 1 47 ? -14.18 11.094 -2.41 1 94.69 47 ALA B O 1
ATOM 2122 N N . PHE B 1 48 ? -14.664 10.125 -4.328 1 91.31 48 PHE B N 1
ATOM 2123 C CA . PHE B 1 48 ? -15.43 11.25 -4.848 1 91.31 48 PHE B CA 1
ATOM 2124 C C . PHE B 1 48 ? -16.688 11.484 -4.012 1 91.31 48 PHE B C 1
ATOM 2126 O O . PHE B 1 48 ? -17.062 12.625 -3.742 1 91.31 48 PHE B O 1
ATOM 2133 N N . TYR B 1 49 ? -17.266 10.445 -3.598 1 92.94 49 TYR B N 1
ATOM 2134 C CA . TYR B 1 49 ? -18.531 10.555 -2.885 1 92.94 49 TYR B CA 1
ATOM 2135 C C . TYR B 1 49 ? -18.312 10.922 -1.424 1 92.94 49 TYR B C 1
ATOM 2137 O O . TYR B 1 49 ? -19.109 11.656 -0.833 1 92.94 49 TYR B O 1
ATOM 2145 N N . GLN B 1 50 ? -17.344 10.398 -0.762 1 91.5 50 GLN B N 1
ATOM 2146 C CA . GLN B 1 50 ? -17.172 10.609 0.671 1 91.5 50 GLN B CA 1
ATOM 2147 C C . GLN B 1 50 ? -16.344 11.867 0.948 1 91.5 50 GLN B C 1
ATOM 2149 O O . GLN B 1 50 ? -16.562 12.547 1.955 1 91.5 50 GLN B O 1
ATOM 2154 N N . GLY B 1 51 ? -15.43 12.219 0.023 1 82.94 51 GLY B N 1
ATOM 2155 C CA . GLY B 1 51 ? -14.688 13.469 0.064 1 82.94 51 GLY B CA 1
ATOM 2156 C C . GLY B 1 51 ? -14.477 13.992 1.473 1 82.94 51 GLY B C 1
ATOM 2157 O O . GLY B 1 51 ? -13.812 13.352 2.287 1 82.94 51 GLY B O 1
ATOM 2158 N N . SER B 1 52 ? -15.164 15.055 1.868 1 84.25 52 SER B N 1
ATOM 2159 C CA . SER B 1 52 ? -15 15.797 3.115 1 84.25 52 SER B CA 1
ATOM 2160 C C . SER B 1 52 ? -15.523 15 4.305 1 84.25 52 SER B C 1
ATOM 2162 O O . SER B 1 52 ? -15.125 15.234 5.445 1 84.25 52 SER B O 1
ATOM 2164 N N . ASN B 1 53 ? -16.344 14.078 3.994 1 91.56 53 ASN B N 1
ATOM 2165 C CA . ASN B 1 53 ? -16.875 13.242 5.062 1 91.56 53 ASN B CA 1
ATOM 2166 C C . ASN B 1 53 ? -15.781 12.406 5.723 1 91.56 53 ASN B C 1
ATOM 2168 O O . ASN B 1 53 ? -15.93 11.969 6.863 1 91.56 53 ASN B O 1
ATOM 2172 N N . LEU B 1 54 ? -14.719 12.195 5.074 1 92.5 54 LEU B N 1
ATOM 2173 C CA . LEU B 1 54 ? -13.594 11.422 5.598 1 92.5 54 LEU B CA 1
ATOM 2174 C C . LEU B 1 54 ? -12.875 12.188 6.699 1 92.5 54 LEU B C 1
ATOM 2176 O O . LEU B 1 54 ? -12.305 11.594 7.613 1 92.5 54 LEU B O 1
ATOM 2180 N N . ASP B 1 55 ? -12.914 13.469 6.59 1 90.5 55 ASP B N 1
ATOM 2181 C CA . ASP B 1 55 ? -12.328 14.305 7.641 1 90.5 55 ASP B CA 1
ATOM 2182 C C . ASP B 1 55 ? -13.289 14.438 8.828 1 90.5 55 ASP B C 1
ATOM 2184 O O . ASP B 1 55 ? -12.883 14.273 9.977 1 90.5 55 ASP B O 1
ATOM 2188 N N . SER B 1 56 ? -14.484 14.695 8.547 1 89.19 56 SER B N 1
ATOM 2189 C CA . SER B 1 56 ? -15.461 15.008 9.586 1 89.19 56 SER B CA 1
ATOM 2190 C C . SER B 1 56 ? -15.781 13.773 10.43 1 89.19 56 SER B C 1
ATOM 2192 O O . SER B 1 56 ? -16.094 13.898 11.617 1 89.19 56 SER B O 1
ATOM 2194 N N . ASN B 1 57 ? -15.797 12.594 9.867 1 92.19 57 ASN B N 1
ATOM 2195 C CA . ASN B 1 57 ? 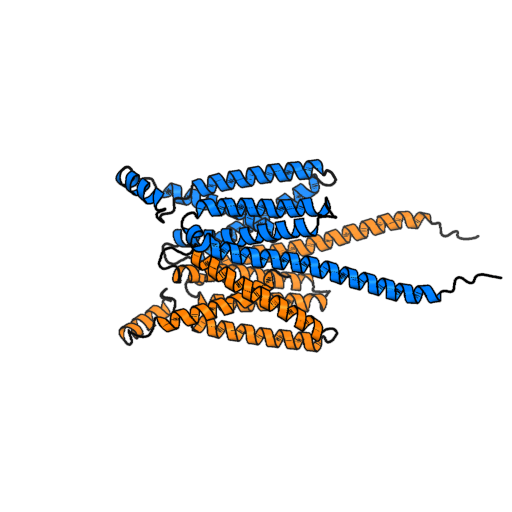-16.094 11.336 10.547 1 92.19 57 ASN B CA 1
ATOM 2196 C C . ASN B 1 57 ? -14.906 10.375 10.477 1 92.19 57 ASN B C 1
ATOM 2198 O O . ASN B 1 57 ? -15.078 9.195 10.164 1 92.19 57 ASN B O 1
ATOM 2202 N N . ALA B 1 58 ? -13.75 10.898 10.766 1 90.19 58 ALA B N 1
ATOM 2203 C CA . ALA B 1 58 ? -12.516 10.133 10.586 1 90.19 58 ALA B CA 1
ATOM 2204 C C . ALA B 1 58 ? -12.531 8.867 11.445 1 90.19 58 ALA B C 1
ATOM 2206 O O . ALA B 1 58 ? -12.086 7.809 11 1 90.19 58 ALA B O 1
ATOM 2207 N N . LYS B 1 59 ? -13.055 8.883 12.695 1 89.31 59 LYS B N 1
ATOM 2208 C CA . LYS B 1 59 ? -13.094 7.719 13.578 1 89.31 59 LYS B CA 1
ATOM 2209 C C . LYS B 1 59 ? -13.961 6.609 12.992 1 89.31 59 LYS B C 1
ATOM 2211 O O . LYS B 1 59 ? -13.555 5.445 12.969 1 89.31 59 LYS B O 1
ATOM 2216 N N . MET B 1 60 ? -15.055 7.02 12.531 1 92.81 60 MET B N 1
ATOM 2217 C CA . MET B 1 60 ? -15.969 6.066 11.922 1 92.81 60 MET B CA 1
ATOM 2218 C C . MET B 1 60 ? -15.344 5.422 10.688 1 92.81 60 MET B C 1
ATOM 2220 O O . MET B 1 60 ? -15.406 4.199 10.523 1 92.81 60 MET B O 1
ATOM 2224 N N . TRP B 1 61 ? -14.805 6.191 9.914 1 94.06 61 TRP B N 1
ATOM 2225 C CA . TRP B 1 61 ? -14.289 5.68 8.648 1 94.06 61 TRP B CA 1
ATOM 2226 C C . TRP B 1 61 ? -13.055 4.82 8.867 1 94.06 61 TRP B C 1
ATOM 2228 O O . TRP B 1 61 ? -12.766 3.922 8.07 1 94.06 61 TRP B O 1
ATOM 2238 N N . ARG B 1 62 ? -12.328 5.059 9.938 1 93.31 62 ARG B N 1
ATOM 2239 C CA . ARG B 1 62 ? -11.242 4.152 10.289 1 93.31 62 ARG B CA 1
ATOM 2240 C C . ARG B 1 62 ? -11.773 2.76 10.617 1 93.31 62 ARG B C 1
ATOM 2242 O O . ARG B 1 62 ? -11.219 1.755 10.164 1 93.31 62 ARG B O 1
ATOM 2249 N N . LEU B 1 63 ? -12.844 2.738 11.336 1 93.31 63 LEU B N 1
ATOM 2250 C CA . LEU B 1 63 ? -13.453 1.46 11.695 1 93.31 63 LEU B CA 1
ATOM 2251 C C . LEU B 1 63 ? -14.055 0.784 10.461 1 93.31 63 LEU B C 1
ATOM 2253 O O . LEU B 1 63 ? -13.953 -0.436 10.312 1 93.31 63 LEU B O 1
ATOM 2257 N N . VAL B 1 64 ? -14.648 1.556 9.68 1 95.5 64 VAL B N 1
ATOM 2258 C CA . VAL B 1 64 ? -15.211 1.019 8.453 1 95.5 64 VAL B CA 1
ATOM 2259 C C . VAL B 1 64 ? -14.102 0.435 7.582 1 95.5 64 VAL B C 1
ATOM 2261 O O . VAL B 1 64 ? -14.281 -0.613 6.957 1 95.5 64 VAL B O 1
ATOM 2264 N N . ALA B 1 65 ? -12.945 1.135 7.477 1 95.38 65 ALA B N 1
ATOM 2265 C CA . ALA B 1 65 ? -11.805 0.61 6.727 1 95.38 65 ALA B CA 1
ATOM 2266 C C . ALA B 1 65 ? -11.391 -0.764 7.25 1 95.38 65 ALA B C 1
ATOM 2268 O O . ALA B 1 65 ? -11.141 -1.681 6.465 1 95.38 65 ALA B O 1
ATOM 2269 N N . ASP B 1 66 ? -11.406 -0.919 8.516 1 93.5 66 ASP B N 1
ATOM 2270 C CA . ASP B 1 66 ? -11.047 -2.195 9.125 1 93.5 66 ASP B CA 1
ATOM 2271 C C . ASP B 1 66 ? -12.062 -3.277 8.781 1 93.5 66 ASP B C 1
ATOM 2273 O O . ASP B 1 66 ? -11.695 -4.41 8.469 1 93.5 66 ASP B O 1
ATOM 2277 N N . PHE B 1 67 ? -13.305 -2.883 8.852 1 96.19 67 PHE B N 1
ATOM 2278 C CA . PHE B 1 67 ? -14.375 -3.814 8.523 1 96.19 67 PHE B CA 1
ATOM 2279 C C . PHE B 1 67 ? -14.289 -4.246 7.066 1 96.19 67 PHE B C 1
ATOM 2281 O O . PHE B 1 67 ? -14.414 -5.434 6.754 1 96.19 67 PHE B O 1
ATOM 2288 N N . MET B 1 68 ? -14.102 -3.326 6.16 1 95.94 68 MET B N 1
ATOM 2289 C CA . MET B 1 68 ? -13.977 -3.623 4.738 1 95.94 68 MET B CA 1
ATOM 2290 C C . MET B 1 68 ? -12.766 -4.512 4.473 1 95.94 68 MET B C 1
ATOM 2292 O O . MET B 1 68 ? -12.812 -5.387 3.605 1 95.94 68 MET B O 1
ATOM 2296 N N . ASN B 1 69 ? -11.672 -4.246 5.156 1 96 69 ASN B N 1
ATOM 2297 C CA . ASN B 1 69 ? -10.5 -5.109 5.043 1 96 69 ASN B CA 1
ATOM 2298 C C . ASN B 1 69 ? -10.836 -6.555 5.398 1 96 69 ASN B C 1
ATOM 2300 O O . ASN B 1 69 ? -10.445 -7.48 4.68 1 96 69 ASN B O 1
ATOM 2304 N N . ASP B 1 70 ? -11.547 -6.754 6.5 1 95 70 ASP B N 1
ATOM 2305 C CA . ASP B 1 70 ? -11.961 -8.094 6.922 1 95 70 ASP B CA 1
ATOM 2306 C C . ASP B 1 70 ? -12.891 -8.734 5.895 1 95 70 ASP B C 1
ATOM 2308 O O . ASP B 1 70 ? -12.812 -9.938 5.645 1 95 70 ASP B O 1
ATOM 2312 N N . LEU B 1 71 ? -13.734 -7.887 5.309 1 95.75 71 LEU B N 1
ATOM 2313 C CA . LEU B 1 71 ? -14.633 -8.375 4.266 1 95.75 71 LEU B CA 1
ATOM 2314 C C . LEU B 1 71 ? -13.844 -8.836 3.045 1 95.75 71 LEU B C 1
ATOM 2316 O O . LEU B 1 71 ? -14.18 -9.852 2.43 1 95.75 71 LEU B O 1
ATOM 2320 N N . GLY B 1 72 ? -12.844 -8.086 2.656 1 95.5 72 GLY B N 1
ATOM 2321 C CA . GLY B 1 72 ? -11.977 -8.516 1.568 1 95.5 72 GLY B CA 1
ATOM 2322 C C . GLY B 1 72 ? -11.32 -9.859 1.823 1 95.5 72 GLY B C 1
ATOM 2323 O O . GLY B 1 72 ? -11.297 -10.719 0.942 1 95.5 72 GLY B O 1
ATOM 2324 N N . MET B 1 73 ? -10.828 -10.062 3.018 1 93.94 73 MET B N 1
ATOM 2325 C CA . MET B 1 73 ? -10.188 -11.328 3.381 1 93.94 73 MET B CA 1
ATOM 2326 C C . MET B 1 73 ? -11.203 -12.461 3.379 1 93.94 73 MET B C 1
ATOM 2328 O O . MET B 1 73 ? -10.875 -13.594 3.012 1 93.94 73 MET B O 1
ATOM 2332 N N . LEU B 1 74 ? -12.367 -12.141 3.861 1 94.69 74 LEU B N 1
ATOM 2333 C CA . LEU B 1 74 ? -13.43 -13.141 3.838 1 94.69 74 LEU B CA 1
ATOM 2334 C C . LEU B 1 74 ? -13.719 -13.586 2.41 1 94.69 74 LEU B C 1
ATOM 2336 O O . LEU B 1 74 ? -13.906 -14.781 2.158 1 94.69 74 LEU B O 1
ATOM 2340 N N . MET B 1 75 ? -13.758 -12.695 1.451 1 95.06 75 MET B N 1
ATOM 2341 C CA . MET B 1 75 ? -13.984 -13.039 0.05 1 95.06 75 MET B CA 1
ATOM 2342 C C . MET B 1 75 ? -12.883 -13.945 -0.48 1 95.06 75 MET B C 1
ATOM 2344 O O . MET B 1 75 ? -13.148 -14.875 -1.242 1 95.06 75 MET B O 1
ATOM 2348 N N . ASP B 1 76 ? -11.68 -13.695 -0.039 1 91.31 76 ASP B N 1
ATOM 2349 C CA . ASP B 1 76 ? -10.57 -14.555 -0.439 1 91.31 76 ASP B CA 1
ATOM 2350 C C . ASP B 1 76 ? -10.781 -15.984 0.051 1 91.31 76 ASP B C 1
ATOM 2352 O O . ASP B 1 76 ? -10.492 -16.938 -0.669 1 91.31 76 ASP B O 1
ATOM 2356 N N . LEU B 1 77 ? -11.266 -16.141 1.251 1 90 77 LEU B N 1
ATOM 2357 C CA . LEU B 1 77 ? -11.461 -17.453 1.84 1 90 77 LEU B CA 1
ATOM 2358 C C . LEU B 1 77 ? -12.656 -18.172 1.201 1 90 77 LEU B C 1
ATOM 2360 O O . LEU B 1 77 ? -12.656 -19.391 1.087 1 90 77 LEU B O 1
ATOM 2364 N N . LEU B 1 78 ? -13.617 -17.406 0.718 1 93.12 78 LEU B N 1
ATOM 2365 C CA . LEU B 1 78 ? -14.828 -17.969 0.132 1 93.12 78 LEU B CA 1
ATOM 2366 C C . LEU B 1 78 ? -14.609 -18.328 -1.331 1 93.12 78 LEU B C 1
ATOM 2368 O O . LE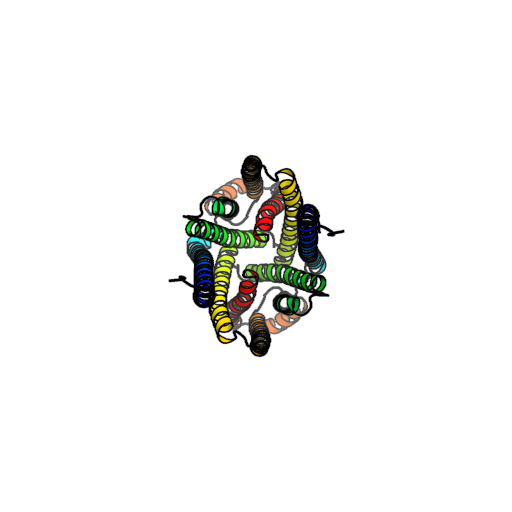U B 1 78 ? -15.297 -19.203 -1.868 1 93.12 78 LEU B O 1
ATOM 2372 N N . SER B 1 79 ? -13.672 -17.672 -1.979 1 92.31 79 SER B N 1
ATOM 2373 C CA . SER B 1 79 ? -13.531 -17.734 -3.43 1 92.31 79 SER B CA 1
ATOM 2374 C C . SER B 1 79 ? -13.305 -19.156 -3.902 1 92.31 79 SER B C 1
ATOM 2376 O O . SER B 1 79 ? -13.914 -19.594 -4.883 1 92.31 79 SER B O 1
ATOM 2378 N N . PRO B 1 80 ? -12.555 -20.047 -3.205 1 88.94 80 PRO B N 1
ATOM 2379 C CA . PRO B 1 80 ? -12.359 -21.422 -3.682 1 88.94 80 PRO B CA 1
ATOM 2380 C C . PRO B 1 80 ? -13.57 -22.312 -3.406 1 88.94 80 PRO B C 1
ATOM 2382 O O . PRO B 1 80 ? -13.703 -23.375 -4.012 1 88.94 80 PRO B O 1
ATOM 2385 N N . LEU B 1 81 ? -14.422 -21.938 -2.564 1 91.31 81 LEU B N 1
ATOM 2386 C CA . LEU B 1 81 ? -15.57 -22.734 -2.178 1 91.31 81 LEU B CA 1
ATOM 2387 C C . LEU B 1 81 ? -16.719 -22.562 -3.17 1 91.31 81 LEU B C 1
ATOM 2389 O O . LEU B 1 81 ? -17.641 -23.375 -3.209 1 91.31 81 LEU B O 1
ATOM 2393 N N . PHE B 1 82 ? -16.688 -21.453 -3.984 1 93.38 82 PHE B N 1
ATOM 2394 C CA . PHE B 1 82 ? -17.75 -21.172 -4.941 1 93.38 82 PHE B CA 1
ATOM 2395 C C . PHE B 1 82 ? -17.172 -20.859 -6.316 1 93.38 82 PHE B C 1
ATOM 2397 O O . PHE B 1 82 ? -17.234 -19.719 -6.781 1 93.38 82 PHE B O 1
ATOM 2404 N N . PRO B 1 83 ? -16.828 -21.875 -7.07 1 89.81 83 PRO B N 1
ATOM 2405 C CA . PRO B 1 83 ? -16.172 -21.672 -8.367 1 89.81 83 PRO B CA 1
ATOM 2406 C C . PRO B 1 83 ? -17.109 -21.031 -9.391 1 89.81 83 PRO B C 1
ATOM 2408 O O . PRO B 1 83 ? -16.656 -20.297 -10.273 1 89.81 83 PRO B O 1
ATOM 2411 N N . SER B 1 84 ? -18.375 -21.281 -9.305 1 91.88 84 SER B N 1
ATOM 2412 C CA . SER B 1 84 ? -19.328 -20.719 -10.258 1 91.88 84 SER B CA 1
ATOM 2413 C C . SER B 1 84 ? -19.484 -19.219 -10.062 1 91.88 84 SER B C 1
ATOM 2415 O O . SER B 1 84 ? -19.875 -18.5 -10.992 1 91.88 84 SER B O 1
ATOM 2417 N N . SER B 1 85 ? -19.188 -18.734 -8.867 1 94.38 85 SER B N 1
ATOM 2418 C CA . SER B 1 85 ? -19.344 -17.312 -8.562 1 94.38 85 SER B CA 1
ATOM 2419 C C . SER B 1 85 ? -17.984 -16.672 -8.281 1 94.38 85 SER B C 1
ATOM 2421 O O . SER B 1 85 ? -17.906 -15.68 -7.543 1 94.38 85 SER B O 1
ATOM 2423 N N . LEU B 1 86 ? -17 -17.234 -8.852 1 93.12 86 LEU B N 1
ATOM 2424 C CA . LEU B 1 86 ? -15.633 -16.828 -8.539 1 93.12 86 LEU B CA 1
ATOM 2425 C C . LEU B 1 86 ? -15.414 -15.352 -8.891 1 93.12 86 LEU B C 1
ATOM 2427 O O . LEU B 1 86 ? -14.898 -14.586 -8.078 1 93.12 86 LEU B O 1
ATOM 2431 N N . ILE B 1 87 ? -15.852 -14.938 -10.047 1 93.69 87 ILE B N 1
ATOM 2432 C CA . ILE B 1 87 ? -15.578 -13.586 -10.523 1 93.69 87 ILE B CA 1
ATOM 2433 C C . ILE B 1 87 ? -16.328 -12.578 -9.656 1 93.69 87 ILE B C 1
ATOM 2435 O O . ILE B 1 87 ? -15.773 -11.523 -9.32 1 93.69 87 ILE B O 1
ATOM 2439 N N . ILE B 1 88 ? -17.484 -12.93 -9.328 1 95.62 88 ILE B N 1
ATOM 2440 C CA . ILE B 1 88 ? -18.281 -12.023 -8.508 1 95.62 88 ILE B CA 1
ATOM 2441 C C . ILE B 1 88 ? -17.625 -11.875 -7.125 1 95.62 88 ILE B C 1
ATOM 2443 O O . ILE B 1 88 ? -17.516 -10.766 -6.605 1 95.62 88 ILE B O 1
ATOM 2447 N N . ILE B 1 89 ? -17.203 -12.938 -6.57 1 96.56 89 ILE B N 1
ATOM 2448 C CA . ILE B 1 89 ? -16.594 -12.938 -5.25 1 96.56 89 ILE B CA 1
ATOM 2449 C C . ILE B 1 89 ? -15.273 -12.164 -5.293 1 96.56 89 ILE B C 1
ATOM 2451 O O . ILE B 1 89 ? -14.992 -11.359 -4.406 1 96.56 89 ILE B O 1
ATOM 2455 N N . MET B 1 90 ? -14.555 -12.352 -6.379 1 95.31 90 MET B N 1
ATOM 2456 C CA . MET B 1 90 ? -13.281 -11.656 -6.523 1 95.31 90 MET B CA 1
ATOM 2457 C C . MET B 1 90 ? -13.5 -10.156 -6.695 1 95.31 90 MET B C 1
ATOM 2459 O O . MET B 1 90 ? -12.734 -9.344 -6.168 1 95.31 90 MET B O 1
ATOM 2463 N N . CYS B 1 91 ? -14.531 -9.766 -7.363 1 95.69 91 CYS B N 1
ATOM 2464 C CA . CYS B 1 91 ? -14.844 -8.352 -7.57 1 95.69 91 CYS B CA 1
ATOM 2465 C C . CYS B 1 91 ? -15.297 -7.699 -6.273 1 95.69 91 CYS B C 1
ATOM 2467 O O . CYS B 1 91 ? -14.906 -6.566 -5.973 1 95.69 91 CYS B O 1
ATOM 2469 N N . LEU B 1 92 ? -16.047 -8.438 -5.535 1 97.38 92 LEU B N 1
ATOM 2470 C CA . LEU B 1 92 ? -16.469 -7.918 -4.242 1 97.38 92 LEU B CA 1
ATOM 2471 C C . LEU B 1 92 ? -15.281 -7.742 -3.305 1 97.38 92 LEU B C 1
ATOM 2473 O O . LEU B 1 92 ? -15.211 -6.758 -2.562 1 97.38 92 LEU B O 1
ATOM 2477 N N . GLY B 1 93 ? -14.391 -8.695 -3.328 1 96.75 93 GLY B N 1
ATOM 2478 C CA . GLY B 1 93 ? -13.164 -8.555 -2.557 1 96.75 93 GLY B CA 1
ATOM 2479 C C . GLY B 1 93 ? -12.328 -7.363 -2.973 1 96.75 93 GLY B C 1
ATOM 2480 O O . GLY B 1 93 ? -11.836 -6.617 -2.123 1 96.75 93 GLY B O 1
ATOM 2481 N N . SER B 1 94 ? -12.242 -7.168 -4.25 1 96.25 94 SER B N 1
ATOM 2482 C CA . SER B 1 94 ? -11.461 -6.055 -4.781 1 96.25 94 SER B CA 1
ATOM 2483 C C . SER B 1 94 ? -12.086 -4.715 -4.414 1 96.25 94 SER B C 1
ATOM 2485 O O . SER B 1 94 ? -11.383 -3.76 -4.09 1 96.25 94 SER B O 1
ATOM 2487 N N . LEU B 1 95 ? -13.352 -4.66 -4.477 1 96.94 95 LEU B N 1
ATOM 2488 C CA . LEU B 1 95 ? -14.062 -3.455 -4.07 1 96.94 95 LEU B CA 1
ATOM 2489 C C . LEU B 1 95 ? -13.82 -3.152 -2.596 1 96.94 95 LEU B C 1
ATOM 2491 O O . LEU B 1 95 ? -13.539 -2.01 -2.229 1 96.94 95 LEU B O 1
ATOM 2495 N N . SER B 1 96 ? -13.922 -4.156 -1.827 1 96.94 96 SER B N 1
ATOM 2496 C CA . SER B 1 96 ? -13.703 -3.992 -0.393 1 96.94 96 SER B CA 1
ATOM 2497 C C . SER B 1 96 ? -12.297 -3.502 -0.096 1 96.94 96 SER B C 1
ATOM 2499 O O . SER B 1 96 ? -12.102 -2.609 0.732 1 96.94 96 SER B O 1
ATOM 2501 N N . ARG B 1 97 ? -11.336 -4.047 -0.799 1 96.62 97 ARG B N 1
ATOM 2502 C CA . ARG B 1 97 ? -9.945 -3.648 -0.602 1 96.62 97 ARG B CA 1
ATOM 2503 C C . ARG B 1 97 ? -9.719 -2.205 -1.043 1 96.62 97 ARG B C 1
ATOM 2505 O O . ARG B 1 97 ? -8.953 -1.473 -0.418 1 96.62 97 ARG B O 1
ATOM 2512 N N . SER B 1 98 ? -10.312 -1.885 -2.088 1 95.88 98 SER B N 1
ATOM 2513 C CA . SER B 1 98 ? -10.172 -0.519 -2.584 1 95.88 98 SER B CA 1
ATOM 2514 C C . SER B 1 98 ? -10.789 0.486 -1.614 1 95.88 98 SER B C 1
ATOM 2516 O O . SER B 1 98 ? -10.227 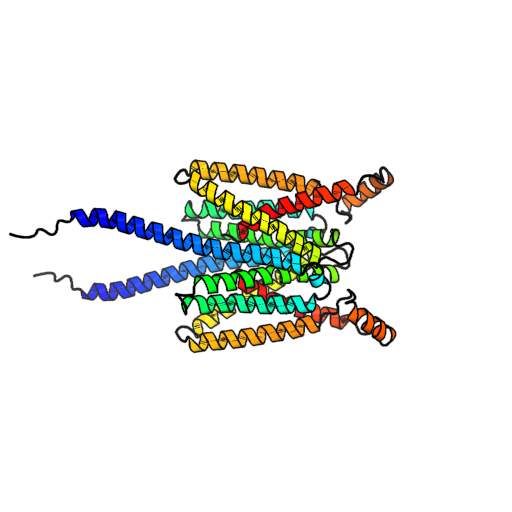1.56 -1.387 1 95.88 98 SER B O 1
ATOM 2518 N N . PHE B 1 99 ? -11.945 0.158 -1.072 1 96.5 99 PHE B N 1
ATOM 2519 C CA . PHE B 1 99 ? -12.562 1.013 -0.066 1 96.5 99 PHE B CA 1
ATOM 2520 C C . PHE B 1 99 ? -11.68 1.125 1.169 1 96.5 99 PHE B C 1
ATOM 2522 O O . PHE B 1 99 ? -11.531 2.209 1.737 1 96.5 99 PHE B O 1
ATOM 2529 N N . THR B 1 100 ? -11.148 -0.003 1.56 1 96.12 100 THR B N 1
ATOM 2530 C CA . THR B 1 100 ? -10.203 -0.016 2.672 1 96.12 100 THR B CA 1
ATOM 2531 C C . THR B 1 100 ? -9.039 0.932 2.404 1 96.12 100 THR B C 1
ATOM 2533 O O . THR B 1 100 ? -8.688 1.754 3.254 1 96.12 100 THR B O 1
ATOM 2536 N N . GLY B 1 101 ? -8.508 0.784 1.207 1 94.88 101 GLY B N 1
ATOM 2537 C CA . GLY B 1 101 ? -7.355 1.596 0.852 1 94.88 101 GLY B CA 1
ATOM 2538 C C . GLY B 1 101 ? -7.633 3.086 0.907 1 94.88 101 GLY B C 1
ATOM 2539 O O . GLY B 1 101 ? -6.848 3.85 1.471 1 94.88 101 GLY B O 1
ATOM 2540 N N . VAL B 1 102 ? -8.68 3.48 0.362 1 95.31 102 VAL B N 1
ATOM 2541 C CA . VAL B 1 102 ? -9.039 4.895 0.318 1 95.31 102 VAL B CA 1
ATOM 2542 C C . VAL B 1 102 ? -9.328 5.398 1.73 1 95.31 102 VAL B C 1
ATOM 2544 O O . VAL B 1 102 ? -8.742 6.391 2.172 1 95.31 102 VAL B O 1
ATOM 2547 N N . ALA B 1 103 ? -10.227 4.699 2.445 1 95.38 103 ALA B N 1
ATOM 2548 C CA . ALA B 1 103 ? -10.633 5.137 3.779 1 95.38 103 ALA B CA 1
ATOM 2549 C C . ALA B 1 103 ? -9.453 5.109 4.75 1 95.38 103 ALA B C 1
ATOM 2551 O O . ALA B 1 103 ? -9.266 6.047 5.527 1 95.38 103 ALA B O 1
ATOM 2552 N N . SER B 1 104 ? -8.727 4.078 4.723 1 94.88 104 SER B N 1
ATOM 2553 C CA . SER B 1 104 ? -7.586 3.949 5.625 1 94.88 104 SER B CA 1
ATOM 2554 C C . SER B 1 104 ? -6.523 5 5.328 1 94.88 104 SER B C 1
ATOM 2556 O O . SER B 1 104 ? -5.961 5.602 6.25 1 94.88 104 SER B O 1
ATOM 2558 N N . GLY B 1 105 ? -6.277 5.184 4.066 1 93.25 105 GLY B N 1
ATOM 2559 C CA . GLY B 1 105 ? -5.316 6.203 3.682 1 93.25 105 GLY B CA 1
ATOM 2560 C C . GLY B 1 105 ? -5.746 7.609 4.062 1 93.25 105 GLY B C 1
ATOM 2561 O O . GLY B 1 105 ? -4.949 8.391 4.586 1 93.25 105 GLY B O 1
ATOM 2562 N N . ALA B 1 106 ? -6.914 7.906 3.822 1 93.56 106 ALA B N 1
ATOM 2563 C CA . ALA B 1 106 ? -7.453 9.234 4.121 1 93.56 106 ALA B CA 1
ATOM 2564 C C . ALA B 1 106 ? -7.465 9.492 5.625 1 93.56 106 ALA B C 1
ATOM 2566 O O . ALA B 1 106 ? -7.035 10.555 6.082 1 93.56 106 ALA B O 1
ATOM 2567 N N . THR B 1 107 ? -7.992 8.578 6.379 1 92.81 107 THR B N 1
ATOM 2568 C CA . THR B 1 107 ? -8.078 8.789 7.82 1 92.81 107 THR B CA 1
ATOM 2569 C C . THR B 1 107 ? -6.688 8.836 8.445 1 92.81 107 THR B C 1
ATOM 2571 O O . THR B 1 107 ? -6.465 9.555 9.422 1 92.81 107 THR B O 1
ATOM 2574 N N . ARG B 1 108 ? -5.758 8.039 7.895 1 92.81 108 ARG B N 1
ATOM 2575 C CA . ARG B 1 108 ? -4.375 8.117 8.352 1 92.81 108 ARG B CA 1
ATOM 2576 C C . ARG B 1 108 ? -3.805 9.516 8.141 1 92.81 108 ARG B C 1
ATOM 2578 O O . ARG B 1 108 ? -3.068 10.023 8.984 1 92.81 108 ARG B O 1
ATOM 2585 N N . ALA B 1 109 ? -4.086 10.086 7.035 1 91.88 109 ALA B N 1
ATOM 2586 C CA . ALA B 1 109 ? -3.627 11.445 6.758 1 91.88 109 ALA B CA 1
ATOM 2587 C C . ALA B 1 109 ? -4.199 12.438 7.77 1 91.88 109 ALA B C 1
ATOM 2589 O O . ALA B 1 109 ? -3.49 13.312 8.258 1 91.88 109 ALA B O 1
ATOM 2590 N N . ALA B 1 110 ? -5.449 12.305 8.07 1 90.44 110 ALA B N 1
ATOM 2591 C CA . ALA B 1 110 ? -6.094 13.18 9.047 1 90.44 110 ALA B CA 1
ATOM 2592 C C . ALA B 1 110 ? -5.473 13 10.43 1 90.44 110 ALA B C 1
ATOM 2594 O O . ALA B 1 110 ? -5.23 13.984 11.133 1 90.44 110 ALA B O 1
ATOM 2595 N N . LEU B 1 111 ? -5.238 11.789 10.781 1 89 111 LEU B N 1
ATOM 2596 C CA . LEU B 1 111 ? -4.641 11.5 12.078 1 89 111 LEU B CA 1
ATOM 2597 C C . LEU B 1 111 ? -3.209 12.023 12.148 1 89 111 LEU B C 1
ATOM 2599 O O . LEU B 1 111 ? -2.787 12.562 13.172 1 89 111 LEU B O 1
ATOM 2603 N N . THR B 1 112 ? -2.445 11.789 11.078 1 89.75 112 THR B N 1
ATOM 2604 C CA . THR B 1 112 ? -1.078 12.297 11.016 1 89.75 112 THR B CA 1
ATOM 2605 C C . THR B 1 112 ? -1.055 13.812 11.164 1 89.75 112 THR B C 1
ATOM 2607 O O . THR B 1 112 ? -0.218 14.359 11.883 1 89.75 112 THR B O 1
ATOM 2610 N N . GLN B 1 113 ? -1.979 14.469 10.477 1 87.56 113 GLN B N 1
ATOM 2611 C CA . GLN B 1 113 ? -2.088 15.922 10.594 1 87.56 113 GLN B CA 1
ATOM 2612 C C . GLN B 1 113 ? -2.365 16.328 12.039 1 87.56 113 GLN B C 1
ATOM 2614 O O . GLN B 1 113 ? -1.821 17.328 12.516 1 87.56 113 GLN B O 1
ATOM 2619 N N . HIS B 1 114 ? -3.193 15.609 12.68 1 82.31 114 HIS B N 1
ATOM 2620 C CA . HIS B 1 114 ? -3.574 15.906 14.062 1 82.31 114 HIS B CA 1
ATOM 2621 C C . HIS B 1 114 ? -2.375 15.805 15 1 82.31 114 HIS B C 1
ATOM 2623 O O . HIS B 1 114 ? -2.232 16.609 15.922 1 82.31 114 HIS B O 1
ATOM 2629 N N . PHE B 1 115 ? -1.514 14.844 14.719 1 85.62 115 PHE B N 1
ATOM 2630 C CA . PHE B 1 115 ? -0.409 14.578 15.633 1 85.62 115 PHE B CA 1
ATOM 2631 C C . PHE B 1 115 ? 0.83 15.375 15.227 1 85.62 115 PHE B C 1
ATOM 2633 O O . PHE B 1 115 ? 1.772 15.5 16.016 1 85.62 115 PHE B O 1
ATOM 2640 N N . ALA B 1 116 ? 0.848 15.82 13.969 1 87.12 116 ALA B N 1
ATOM 2641 C CA . ALA B 1 116 ? 2.01 16.547 13.469 1 87.12 116 ALA B CA 1
ATOM 2642 C C . ALA B 1 116 ? 1.973 18 13.914 1 87.12 116 ALA B C 1
ATOM 2644 O O . ALA B 1 116 ? 1.874 18.922 13.086 1 87.12 116 ALA B O 1
ATOM 2645 N N . LEU B 1 117 ? 2.234 18.25 15.141 1 80.5 117 LEU B N 1
ATOM 2646 C CA . LEU B 1 117 ? 2.084 19.562 15.766 1 80.5 117 LEU B CA 1
ATOM 2647 C C . LEU B 1 117 ? 3.285 20.453 15.453 1 80.5 117 LEU B C 1
ATOM 2649 O O . LEU B 1 117 ? 3.195 21.672 15.547 1 80.5 117 LEU B O 1
ATOM 2653 N N . ALA B 1 118 ? 4.379 19.906 15.062 1 81.69 118 ALA B N 1
ATOM 2654 C CA . ALA B 1 118 ? 5.602 20.656 14.805 1 81.69 118 ALA B CA 1
ATOM 2655 C C . ALA B 1 118 ? 6.055 20.484 13.359 1 81.69 118 ALA B C 1
ATOM 2657 O O . ALA B 1 118 ? 7.246 20.312 13.086 1 81.69 118 ALA B O 1
ATOM 2658 N N . ASN B 1 119 ? 5.125 20.406 12.477 1 83.19 119 ASN B N 1
ATOM 2659 C CA . ASN B 1 119 ? 5.441 20.219 11.062 1 83.19 119 ASN B CA 1
ATOM 2660 C C . ASN B 1 119 ? 6.359 19.016 10.844 1 83.19 119 ASN B C 1
ATOM 2662 O O . ASN B 1 119 ? 7.371 19.125 10.148 1 83.19 119 ASN B O 1
ATOM 2666 N N . ASN B 1 120 ? 6.117 18.016 11.531 1 89.94 120 ASN B N 1
ATOM 2667 C CA . ASN B 1 120 ? 6.91 16.797 11.5 1 89.94 120 ASN B CA 1
ATOM 2668 C C . ASN B 1 120 ? 6.086 15.602 11.016 1 89.94 120 ASN B C 1
ATOM 2670 O O . ASN B 1 120 ? 6.203 14.5 11.555 1 89.94 120 ASN B O 1
ATOM 2674 N N . ALA B 1 121 ? 5.199 15.82 10.039 1 91.25 121 ALA B N 1
ATOM 2675 C CA . ALA B 1 121 ? 4.289 14.797 9.531 1 91.25 121 ALA B CA 1
ATOM 2676 C C . ALA B 1 121 ? 5.062 13.617 8.953 1 91.25 121 ALA B C 1
ATOM 2678 O O . ALA B 1 121 ? 4.656 12.461 9.102 1 91.25 121 ALA B O 1
ATOM 2679 N N . ALA B 1 122 ? 6.18 13.867 8.305 1 93.06 122 ALA B N 1
ATOM 2680 C CA . ALA B 1 122 ? 6.961 12.781 7.723 1 93.06 122 ALA B CA 1
ATOM 2681 C C . ALA B 1 122 ? 7.551 11.883 8.805 1 93.06 122 ALA B C 1
ATOM 2683 O O . ALA B 1 122 ? 7.527 10.656 8.688 1 93.06 122 ALA B O 1
ATOM 2684 N N . ASP B 1 123 ? 8.047 12.5 9.805 1 92.19 123 ASP B N 1
ATOM 2685 C CA . ASP B 1 123 ? 8.617 11.75 10.922 1 92.19 123 ASP B CA 1
ATOM 2686 C C . ASP B 1 123 ? 7.559 10.875 11.586 1 92.19 123 ASP B C 1
ATOM 2688 O O . ASP B 1 123 ? 7.801 9.703 11.859 1 92.19 123 ASP B O 1
ATOM 2692 N N . ILE B 1 124 ? 6.426 11.453 11.828 1 92 124 ILE B N 1
ATOM 2693 C CA . ILE B 1 124 ? 5.32 10.727 12.445 1 92 124 ILE B CA 1
ATOM 2694 C C . ILE B 1 124 ? 4.887 9.578 11.539 1 92 124 ILE B C 1
ATOM 2696 O O . ILE B 1 124 ? 4.695 8.453 12 1 92 124 ILE B O 1
ATOM 2700 N N . SER B 1 125 ? 4.727 9.852 10.312 1 92.31 125 SER B N 1
ATOM 2701 C CA . SER B 1 125 ? 4.309 8.836 9.344 1 92.31 125 SER B CA 1
ATOM 2702 C C . SER B 1 125 ? 5.301 7.684 9.297 1 92.31 125 SER B C 1
ATOM 2704 O O . SER B 1 125 ? 4.902 6.516 9.266 1 92.31 125 SER B O 1
ATOM 2706 N N . ALA B 1 126 ? 6.582 8.008 9.242 1 92.81 126 ALA B N 1
ATOM 2707 C CA . ALA B 1 126 ? 7.613 6.973 9.18 1 92.81 126 ALA B CA 1
ATOM 2708 C C . ALA B 1 126 ? 7.59 6.094 10.43 1 92.81 126 ALA B C 1
ATOM 2710 O O . ALA B 1 126 ? 7.711 4.871 10.344 1 92.81 126 ALA B O 1
ATOM 2711 N N . LYS B 1 127 ? 7.473 6.652 11.562 1 90.44 127 LYS B N 1
ATOM 2712 C CA . LYS B 1 127 ? 7.445 5.914 12.82 1 90.44 127 LYS B CA 1
ATOM 2713 C C . LYS B 1 127 ? 6.191 5.047 12.914 1 90.44 127 LYS B C 1
ATOM 2715 O O . LYS B 1 127 ? 6.262 3.893 13.352 1 90.44 127 LYS B O 1
ATOM 2720 N N . GLU B 1 128 ? 5.051 5.645 12.562 1 90.12 128 GLU B N 1
ATOM 2721 C CA . GLU B 1 128 ? 3.816 4.863 12.5 1 90.12 128 GLU B CA 1
ATOM 2722 C C . GLU B 1 128 ? 3.959 3.686 11.539 1 90.12 128 GLU B C 1
ATOM 2724 O O . GLU B 1 128 ? 3.529 2.572 11.852 1 90.12 128 GLU B O 1
ATOM 2729 N N . GLY B 1 129 ? 4.547 3.895 10.414 1 91.31 129 GLY B N 1
ATOM 2730 C CA . GLY B 1 129 ? 4.797 2.83 9.461 1 91.31 129 GLY B CA 1
ATOM 2731 C C . GLY B 1 129 ? 5.676 1.724 10.008 1 91.31 129 GLY B C 1
ATOM 2732 O O . GLY B 1 129 ? 5.434 0.543 9.75 1 91.31 129 GLY B O 1
ATOM 2733 N N . SER B 1 130 ? 6.672 2.105 10.75 1 90.69 130 SER B N 1
ATOM 2734 C CA . SER B 1 130 ? 7.555 1.122 11.367 1 90.69 130 SER B CA 1
ATOM 2735 C C . SER B 1 130 ? 6.797 0.256 12.367 1 90.69 130 SER B C 1
ATOM 2737 O O . SER B 1 130 ? 7.016 -0.955 12.438 1 90.69 130 SER B O 1
ATOM 2739 N N . GLN B 1 131 ? 5.945 0.865 13.148 1 90.19 131 GLN B N 1
ATOM 2740 C CA . GLN B 1 131 ? 5.121 0.119 14.094 1 90.19 131 GLN B CA 1
ATOM 2741 C C . GLN B 1 131 ? 4.195 -0.853 13.367 1 90.19 131 GLN B C 1
ATOM 2743 O O . GLN B 1 131 ? 4.027 -1.996 13.797 1 90.19 131 GLN B O 1
ATOM 2748 N N . GLU B 1 132 ? 3.609 -0.361 12.312 1 89.19 132 GLU B N 1
ATOM 2749 C CA . GLU B 1 132 ? 2.756 -1.218 11.492 1 89.19 132 GLU B CA 1
ATOM 2750 C C . GLU B 1 132 ? 3.541 -2.398 10.93 1 89.19 132 GLU B C 1
ATOM 2752 O O . GLU B 1 132 ? 3.051 -3.529 10.914 1 89.19 132 GLU B O 1
ATOM 2757 N N . THR B 1 133 ? 4.715 -2.146 10.43 1 91.19 133 THR B N 1
ATOM 2758 C CA . THR B 1 133 ? 5.559 -3.199 9.867 1 91.19 133 THR B CA 1
ATOM 2759 C C . THR B 1 133 ? 5.922 -4.227 10.938 1 91.19 133 THR B C 1
ATOM 2761 O O . THR B 1 133 ? 5.883 -5.434 10.688 1 91.19 133 THR B O 1
ATOM 2764 N N . LEU B 1 134 ? 6.227 -3.791 12.141 1 89.44 134 LEU B N 1
ATOM 2765 C CA . LEU B 1 134 ? 6.547 -4.707 13.227 1 89.44 134 LEU B CA 1
ATOM 2766 C C . LEU B 1 134 ? 5.348 -5.582 13.57 1 89.44 134 LEU B C 1
ATOM 2768 O O . LEU B 1 134 ? 5.492 -6.785 13.797 1 89.44 134 LEU B O 1
ATOM 2772 N N . ALA B 1 135 ? 4.195 -4.953 13.641 1 88.12 135 ALA B N 1
ATOM 2773 C CA . ALA B 1 135 ? 2.969 -5.707 13.898 1 88.12 135 ALA B CA 1
ATOM 2774 C C . ALA B 1 135 ? 2.715 -6.73 12.797 1 88.12 135 ALA B C 1
ATOM 2776 O O . ALA B 1 135 ? 2.328 -7.871 13.078 1 88.12 135 ALA B O 1
ATOM 2777 N N . THR B 1 136 ? 2.975 -6.281 11.586 1 88.94 136 THR B N 1
ATOM 2778 C CA . THR B 1 136 ? 2.795 -7.168 10.438 1 88.94 136 THR B CA 1
ATOM 2779 C C . THR B 1 136 ? 3.752 -8.352 10.516 1 88.94 136 THR B C 1
ATOM 2781 O O . THR B 1 136 ? 3.357 -9.492 10.273 1 88.94 136 THR B O 1
ATOM 2784 N N . MET B 1 137 ? 5 -8.078 10.859 1 88.25 137 MET B N 1
ATOM 2785 C CA . MET B 1 137 ? 5.988 -9.148 10.984 1 88.25 137 MET B CA 1
ATOM 2786 C C . MET B 1 137 ? 5.574 -10.141 12.062 1 88.25 137 MET B C 1
ATOM 2788 O O . MET B 1 137 ? 5.664 -11.352 11.859 1 88.25 137 MET B O 1
ATOM 2792 N N . SER B 1 138 ? 5.098 -9.68 13.148 1 89.81 138 SER B N 1
ATOM 2793 C CA . SER B 1 138 ? 4.605 -10.539 14.219 1 89.81 138 SER B CA 1
ATOM 2794 C C . SER B 1 138 ? 3.389 -11.344 13.766 1 89.81 138 SER B C 1
ATOM 2796 O O . SER B 1 138 ? 3.275 -12.531 14.078 1 89.81 138 SER B O 1
ATOM 2798 N N . GLY B 1 139 ? 2.535 -10.656 13.062 1 87.88 139 GLY B N 1
ATOM 2799 C CA . GLY B 1 139 ? 1.368 -11.344 12.531 1 87.88 139 GLY B CA 1
ATOM 2800 C C . GLY B 1 139 ? 1.722 -12.445 11.555 1 87.88 139 GLY B C 1
ATOM 2801 O O . GLY B 1 139 ? 1.106 -13.516 11.57 1 87.88 139 GLY B O 1
ATOM 2802 N N . MET B 1 140 ? 2.656 -12.102 10.695 1 86.56 140 MET B N 1
ATOM 2803 C CA . MET B 1 140 ? 3.1 -13.109 9.742 1 86.56 140 MET B CA 1
ATOM 2804 C C . MET B 1 140 ? 3.641 -14.344 10.469 1 86.56 140 MET B C 1
ATOM 2806 O O . MET B 1 140 ? 3.34 -15.477 10.078 1 86.56 140 MET B O 1
ATOM 2810 N N . GLY B 1 141 ? 4.48 -14.172 11.477 1 85.38 141 GLY B N 1
ATOM 2811 C CA . GLY B 1 141 ? 4.988 -15.289 12.258 1 85.38 141 GLY B CA 1
ATOM 2812 C C . GLY B 1 141 ? 3.893 -16.094 12.93 1 85.38 141 GLY B C 1
ATOM 2813 O O . GLY B 1 141 ? 3.854 -17.328 12.797 1 85.38 141 GLY B O 1
ATOM 2814 N N . LEU B 1 142 ? 2.967 -15.422 13.547 1 89.31 142 LEU B N 1
ATOM 2815 C CA . LEU B 1 142 ? 1.859 -16.078 14.227 1 89.31 142 LEU B CA 1
ATOM 2816 C C . LEU B 1 142 ? 0.937 -16.766 13.227 1 89.31 142 LEU B C 1
ATOM 2818 O O . LEU B 1 142 ? 0.394 -17.844 13.508 1 89.31 142 LEU B O 1
ATOM 2822 N N . GLY B 1 143 ? 0.74 -16.078 12.141 1 87.5 143 GLY B N 1
ATOM 2823 C CA . GLY B 1 143 ? -0.079 -16.672 11.094 1 87.5 143 GLY B CA 1
ATOM 2824 C C . GLY B 1 143 ? 0.491 -17.969 10.555 1 87.5 143 GLY B C 1
ATOM 2825 O O . GLY B 1 143 ? -0.248 -18.922 10.312 1 87.5 143 GLY B O 1
ATOM 2826 N N . MET B 1 144 ? 1.795 -17.969 10.359 1 85.06 144 MET B N 1
ATOM 2827 C CA . MET B 1 144 ? 2.455 -19.188 9.898 1 85.06 144 MET B CA 1
ATOM 2828 C C . MET B 1 144 ? 2.305 -20.297 10.922 1 85.06 144 MET B C 1
ATOM 2830 O O . MET B 1 144 ? 2.045 -21.453 10.555 1 85.06 144 MET B O 1
ATOM 2834 N N . LEU B 1 145 ? 2.52 -20.047 12.156 1 88.81 145 LEU B N 1
ATOM 2835 C CA . LEU B 1 145 ? 2.352 -21.031 13.219 1 88.81 145 LEU B CA 1
ATOM 2836 C C . LEU B 1 145 ? 0.918 -21.562 13.25 1 88.81 145 LEU B C 1
ATOM 2838 O O . LEU B 1 145 ? 0.697 -22.766 13.336 1 88.81 145 LEU B O 1
ATOM 2842 N N . LEU B 1 146 ? -0.023 -20.656 13.156 1 90.31 146 LEU B N 1
ATOM 2843 C CA . LEU B 1 146 ? -1.432 -21.047 13.172 1 90.31 146 LEU B CA 1
ATOM 2844 C C . LEU B 1 146 ? -1.77 -21.922 11.977 1 90.31 146 LEU B C 1
ATOM 2846 O O . LEU B 1 146 ? -2.502 -22.906 12.117 1 90.31 146 LEU B O 1
ATOM 2850 N N . ALA B 1 147 ? -1.25 -21.5 10.812 1 86.94 147 ALA B N 1
ATOM 2851 C CA . ALA B 1 147 ? -1.485 -22.297 9.617 1 86.94 147 ALA B CA 1
ATOM 2852 C C . ALA B 1 147 ? -0.929 -23.719 9.781 1 86.94 147 ALA B C 1
ATOM 2854 O O . ALA B 1 147 ? -1.541 -24.688 9.328 1 86.94 147 ALA B O 1
ATOM 2855 N N . HIS B 1 148 ? 0.221 -23.828 10.469 1 88.5 148 HIS B N 1
ATOM 2856 C CA . HIS B 1 148 ? 0.856 -25.125 10.695 1 88.5 148 HIS B CA 1
ATOM 2857 C C . HIS B 1 148 ? 0.028 -26 11.633 1 88.5 148 HIS B C 1
ATOM 2859 O O . HIS B 1 148 ? -0.185 -27.172 11.367 1 88.5 148 HIS B O 1
ATOM 2865 N N . VAL B 1 149 ? -0.465 -25.422 12.617 1 91.94 149 VAL B N 1
ATOM 2866 C CA . VAL B 1 149 ? -1.173 -26.156 13.656 1 91.94 149 VAL B CA 1
ATOM 2867 C C . VAL B 1 149 ? -2.562 -26.547 13.156 1 91.94 149 VAL B C 1
ATOM 2869 O O . VAL B 1 149 ? -3.119 -27.562 13.578 1 91.94 149 VAL B O 1
ATOM 2872 N N . THR B 1 150 ? -3.152 -25.734 12.281 1 91.75 150 THR B N 1
ATOM 2873 C CA . THR B 1 150 ? -4.523 -25.969 11.844 1 91.75 150 THR B CA 1
ATOM 2874 C C . THR B 1 150 ? -4.551 -26.75 10.531 1 91.75 150 THR B C 1
ATOM 2876 O O . THR B 1 150 ? -5.617 -26.969 9.953 1 91.75 150 THR B O 1
ATOM 2879 N N . ARG B 1 151 ? -3.445 -27.141 10.086 1 89.5 151 ARG B N 1
ATOM 2880 C CA . ARG B 1 151 ? -3.363 -27.844 8.82 1 89.5 151 ARG B CA 1
ATOM 2881 C C . ARG B 1 151 ? -4.273 -29.062 8.812 1 89.5 151 ARG B C 1
ATOM 2883 O O . ARG B 1 151 ? -4.258 -29.859 9.75 1 89.5 151 ARG B O 1
ATOM 2890 N N . GLY B 1 152 ? -5.113 -29.203 7.695 1 90.38 152 GLY B N 1
ATOM 2891 C CA . GLY B 1 152 ? -5.984 -30.359 7.551 1 90.38 152 GLY B CA 1
ATOM 2892 C C . GLY B 1 152 ? -7.301 -30.203 8.297 1 90.38 152 GLY B C 1
ATOM 2893 O O . GLY B 1 152 ? -8.164 -31.078 8.219 1 90.38 152 GLY B O 1
ATOM 2894 N N . HIS B 1 153 ? -7.492 -29.172 9.047 1 94.62 153 HIS B N 1
ATOM 2895 C CA . HIS B 1 153 ? -8.711 -28.953 9.812 1 94.62 153 HIS B CA 1
ATOM 2896 C C . HIS B 1 153 ? -9.43 -27.672 9.359 1 94.62 153 HIS B C 1
ATOM 2898 O O . HIS B 1 153 ? -9.281 -26.625 9.977 1 94.62 153 HIS B O 1
ATOM 2904 N N . ASP B 1 154 ? -10.336 -27.812 8.414 1 91.12 154 ASP B N 1
ATOM 2905 C CA . ASP B 1 154 ? -10.992 -26.672 7.781 1 91.12 154 ASP B CA 1
ATOM 2906 C C . ASP B 1 154 ? -11.867 -25.922 8.781 1 91.12 154 ASP B C 1
ATOM 2908 O O . ASP B 1 154 ? -11.906 -24.688 8.773 1 91.12 154 ASP B O 1
ATOM 2912 N N . LEU B 1 155 ? -12.555 -26.688 9.531 1 93.81 155 LEU B N 1
ATOM 2913 C CA . LEU B 1 155 ? -13.445 -26.047 10.492 1 93.81 155 LEU B CA 1
ATOM 2914 C C . LEU B 1 155 ? -12.656 -25.188 11.477 1 93.81 155 LEU B C 1
ATOM 2916 O O . LEU B 1 155 ? -13.094 -24.094 11.836 1 93.81 155 LEU B O 1
ATOM 2920 N N . VAL B 1 156 ? -11.492 -25.672 11.883 1 94.56 156 VAL B N 1
ATOM 2921 C CA . VAL B 1 156 ? -10.672 -24.938 12.844 1 94.56 156 VAL B CA 1
ATOM 2922 C C . VAL B 1 156 ? -10.156 -23.656 12.195 1 94.56 156 VAL B C 1
ATOM 2924 O O . VAL B 1 156 ? -10.062 -22.609 12.852 1 94.56 156 VAL B O 1
ATOM 2927 N N . VAL B 1 157 ? -9.859 -23.688 10.93 1 93.06 157 VAL B N 1
ATOM 2928 C CA . VAL B 1 157 ? -9.406 -22.516 10.195 1 93.06 157 VAL B CA 1
ATOM 2929 C C . VAL B 1 157 ? -10.508 -21.453 10.195 1 93.06 157 VAL B C 1
ATOM 2931 O O . VAL B 1 157 ? -10.258 -20.281 10.508 1 93.06 157 VAL B O 1
ATOM 2934 N N . TRP B 1 158 ? -11.75 -21.859 9.961 1 94.31 158 TRP B N 1
ATOM 2935 C CA . TRP B 1 158 ? -12.875 -20.922 9.883 1 94.31 158 TRP B CA 1
ATOM 2936 C C . TRP B 1 158 ? -13.172 -20.328 11.25 1 94.31 158 TRP B C 1
ATOM 2938 O O . TRP B 1 158 ? -13.398 -19.109 11.367 1 94.31 158 TRP B O 1
ATOM 2948 N N . VAL B 1 159 ? -13.102 -21.141 12.211 1 95.38 159 VAL B N 1
ATOM 2949 C CA . VAL B 1 159 ? -13.367 -20.672 13.562 1 95.38 159 VAL B CA 1
ATOM 2950 C C . VAL B 1 159 ? -12.266 -19.703 14 1 95.38 159 VAL B C 1
ATOM 2952 O O . VAL B 1 159 ? -12.547 -18.672 14.609 1 95.38 159 VAL B O 1
ATOM 2955 N N . SER B 1 160 ? -11.055 -20.047 13.711 1 93.81 160 SER B N 1
ATOM 2956 C CA . SER B 1 160 ? -9.938 -19.156 14.023 1 93.81 160 SER B CA 1
ATOM 2957 C C . SER B 1 160 ? -10.078 -17.828 13.305 1 93.81 160 SER B C 1
ATOM 2959 O O . SER B 1 160 ? -9.906 -16.766 13.906 1 93.81 160 SER B O 1
ATOM 2961 N N . PHE B 1 161 ? -10.422 -17.875 12.031 1 93.75 161 PHE B N 1
ATOM 2962 C CA . PHE B 1 161 ? -10.578 -16.656 11.242 1 93.75 161 PHE B CA 1
ATOM 2963 C C . PHE B 1 161 ? -11.656 -15.758 11.836 1 93.75 161 PHE B C 1
ATOM 2965 O O . PHE B 1 161 ? -11.445 -14.555 12.016 1 93.75 161 PHE B O 1
ATOM 2972 N N . LEU B 1 162 ? -12.766 -16.328 12.141 1 95.25 162 LEU B N 1
ATOM 2973 C CA . LEU B 1 162 ? -13.891 -15.547 12.641 1 95.25 162 LEU B CA 1
ATOM 2974 C C . LEU B 1 162 ? -13.586 -14.977 14.023 1 95.25 162 LEU B C 1
ATOM 2976 O O . LEU B 1 162 ? -13.914 -13.82 14.32 1 95.25 162 LEU B O 1
ATOM 2980 N N . SER B 1 163 ? -12.938 -15.75 14.859 1 95.69 163 SER B N 1
ATOM 2981 C CA . SER B 1 163 ? -12.578 -15.289 16.203 1 95.69 163 SER B CA 1
ATOM 2982 C C . SER B 1 163 ? -11.562 -14.148 16.141 1 95.69 163 SER B C 1
ATOM 2984 O O . SER B 1 163 ? -11.688 -13.156 16.844 1 95.69 163 SER B O 1
ATOM 2986 N N . LEU B 1 164 ? -10.547 -14.344 15.273 1 94.06 164 LEU B N 1
ATOM 2987 C CA . LEU B 1 164 ? -9.516 -13.312 15.125 1 94.06 164 LEU B CA 1
ATOM 2988 C C . LEU B 1 164 ? -10.102 -12.039 14.523 1 94.06 164 LEU B C 1
ATOM 2990 O O . LEU B 1 164 ? -9.688 -10.938 14.875 1 94.06 164 LEU B O 1
ATOM 2994 N N . THR B 1 165 ? -11.07 -12.188 13.641 1 94.62 165 THR B N 1
ATOM 2995 C CA . THR B 1 165 ? -11.734 -11.031 13.039 1 94.62 165 THR B CA 1
ATOM 2996 C C . THR B 1 165 ? -12.523 -10.25 14.086 1 94.62 165 THR B C 1
ATOM 2998 O O . THR B 1 165 ? -12.461 -9.023 14.125 1 94.62 165 THR B O 1
ATOM 3001 N N . ILE B 1 166 ? -13.258 -10.953 14.93 1 95.12 166 ILE B N 1
ATOM 3002 C CA . ILE B 1 166 ? -14.023 -10.305 15.992 1 95.12 166 ILE B CA 1
ATOM 3003 C C . ILE B 1 166 ? -13.07 -9.586 16.938 1 95.12 166 ILE B C 1
ATOM 3005 O O . ILE B 1 166 ? -13.312 -8.445 17.328 1 95.12 166 ILE B O 1
ATOM 3009 N N . PHE B 1 167 ? -12.055 -10.219 17.312 1 92.56 167 PHE B N 1
ATOM 3010 C CA . PHE B 1 167 ? -11.047 -9.617 18.172 1 92.56 167 PHE B CA 1
ATOM 3011 C C . PHE B 1 167 ? -10.438 -8.383 17.516 1 92.56 167 PHE B C 1
ATOM 3013 O O . PHE B 1 167 ? -10.266 -7.348 18.156 1 92.56 167 PHE B O 1
ATOM 3020 N N . HIS B 1 168 ? -10.062 -8.516 16.25 1 92.88 168 HIS B N 1
ATOM 3021 C CA . HIS B 1 168 ? -9.508 -7.41 15.477 1 92.88 168 HIS B CA 1
ATOM 3022 C C . HIS B 1 168 ? -10.43 -6.199 15.5 1 92.88 168 HIS B C 1
ATOM 3024 O O . HIS B 1 168 ? -9.984 -5.078 15.766 1 92.88 168 HIS B O 1
ATOM 3030 N N . MET B 1 169 ? -11.711 -6.414 15.266 1 94.06 169 MET B N 1
ATOM 3031 C CA . MET B 1 169 ? -12.68 -5.32 15.234 1 94.06 169 MET B CA 1
ATOM 3032 C C . MET B 1 169 ? -12.859 -4.707 16.609 1 94.06 169 MET B C 1
ATOM 3034 O O . MET B 1 169 ? -12.984 -3.488 16.75 1 94.06 169 MET B O 1
ATOM 3038 N N . TYR B 1 170 ? -12.852 -5.496 17.594 1 91.31 170 TYR B N 1
ATOM 3039 C CA . TYR B 1 170 ? -12.992 -5.016 18.969 1 91.31 170 TYR B CA 1
ATOM 3040 C C . TYR B 1 170 ? -11.789 -4.168 19.375 1 91.31 170 TYR B C 1
ATOM 3042 O O . TYR B 1 170 ? -11.953 -3.082 19.938 1 91.31 170 TYR B O 1
ATOM 3050 N N . ALA B 1 171 ? -10.602 -4.648 19.141 1 90.81 171 ALA B N 1
ATOM 3051 C CA . ALA B 1 171 ? -9.375 -3.922 19.484 1 90.81 171 ALA B CA 1
ATOM 3052 C C . ALA B 1 171 ? -9.32 -2.576 18.766 1 90.81 171 ALA B C 1
ATOM 3054 O O . ALA B 1 171 ? -8.93 -1.566 19.359 1 90.81 171 ALA B O 1
ATOM 3055 N N . ASN B 1 172 ? -9.719 -2.512 17.484 1 91.12 172 ASN B N 1
ATOM 3056 C CA . ASN B 1 172 ? -9.703 -1.263 16.734 1 91.12 172 ASN B CA 1
ATOM 3057 C C . ASN B 1 172 ? -10.781 -0.3 17.219 1 91.12 172 ASN B C 1
ATOM 3059 O O . ASN B 1 172 ? -10.594 0.917 17.203 1 91.12 172 ASN B O 1
ATOM 3063 N N . TYR B 1 173 ? -11.898 -0.865 17.609 1 89.44 173 TYR B N 1
ATOM 3064 C CA . TYR B 1 173 ? -12.953 -0.037 18.188 1 89.44 173 TYR B CA 1
ATOM 3065 C C . TYR B 1 173 ? -12.453 0.666 19.453 1 89.44 173 TYR B C 1
ATOM 3067 O O . TYR B 1 173 ? -12.648 1.872 19.609 1 89.44 173 TYR B O 1
ATOM 3075 N N . LYS B 1 174 ? -11.852 -0.05 20.344 1 87.56 174 LYS B N 1
ATOM 3076 C CA . LYS B 1 174 ? -11.297 0.521 21.562 1 87.56 174 LYS B CA 1
ATOM 3077 C C . LYS B 1 174 ? -10.219 1.551 21.25 1 87.56 174 LYS B C 1
ATOM 3079 O O . LYS B 1 174 ? -10.109 2.574 21.922 1 87.56 174 LYS B O 1
ATOM 3084 N N . ALA B 1 175 ? -9.344 1.313 20.219 1 86.62 175 ALA B N 1
ATOM 3085 C CA . ALA B 1 175 ? -8.289 2.242 19.812 1 86.62 175 ALA B CA 1
ATOM 3086 C C . ALA B 1 175 ? -8.883 3.562 19.328 1 86.62 175 ALA B C 1
ATOM 3088 O O . ALA B 1 175 ? -8.43 4.637 19.719 1 86.62 175 ALA B O 1
ATOM 3089 N N . VAL B 1 176 ? -9.875 3.492 18.484 1 87.19 176 VAL B N 1
ATOM 3090 C CA . VAL B 1 176 ? -10.5 4.688 17.938 1 87.19 176 VAL B CA 1
ATOM 3091 C C . VAL B 1 176 ? -11.18 5.48 19.047 1 87.19 176 VAL B C 1
ATOM 3093 O O . VAL B 1 176 ? -11.188 6.715 19.031 1 87.19 176 VAL B O 1
ATOM 3096 N N . GLN B 1 177 ? -11.773 4.797 20 1 83.94 177 GLN B N 1
ATOM 3097 C CA . GLN B 1 177 ? -12.43 5.453 21.125 1 83.94 177 GLN B CA 1
ATOM 3098 C C . GLN B 1 177 ? -11.438 6.254 21.969 1 83.94 177 GLN B C 1
ATOM 3100 O O . GLN B 1 177 ? -11.797 7.266 22.562 1 83.94 177 GLN B O 1
ATOM 3105 N N . SER B 1 178 ? -10.281 5.934 21.938 1 81.62 178 SER B N 1
ATOM 3106 C CA . SER B 1 178 ? -9.266 6.59 22.75 1 81.62 178 SER B CA 1
ATOM 3107 C C . SER B 1 178 ? -8.75 7.855 22.078 1 81.62 178 SER B C 1
ATOM 3109 O O . SER B 1 178 ? -8.078 8.672 22.719 1 81.62 178 SER B O 1
ATOM 3111 N N . LEU B 1 179 ? -9.039 8.039 20.797 1 80.62 179 LEU B N 1
ATOM 3112 C CA . LEU B 1 179 ? -8.578 9.203 20.047 1 80.62 179 LEU B CA 1
ATOM 3113 C C . LEU B 1 179 ? -9.445 10.414 20.344 1 80.62 179 LEU B C 1
ATOM 3115 O O . LEU B 1 179 ? -10.672 10.305 20.438 1 80.62 179 LEU B O 1
ATOM 3119 N N . SER B 1 180 ? -8.781 11.578 20.75 1 75.69 180 SER B N 1
ATOM 3120 C CA . SER B 1 180 ? -9.445 12.867 20.875 1 75.69 180 SER B CA 1
ATOM 3121 C C . SER B 1 180 ? -9.031 13.82 19.75 1 75.69 180 SER B C 1
ATOM 3123 O O . SER B 1 180 ? -7.957 14.414 19.812 1 75.69 180 SER B O 1
ATOM 3125 N N . LEU B 1 181 ? -9.727 13.867 18.719 1 72.88 181 LEU B N 1
ATOM 3126 C CA . LEU B 1 181 ? -9.383 14.695 17.578 1 72.88 181 LEU B CA 1
ATOM 3127 C C . LEU B 1 181 ? -9.945 16.109 17.719 1 72.88 181 LEU B C 1
ATOM 3129 O O . LEU B 1 181 ? -11.031 16.281 18.266 1 72.88 181 LEU B O 1
ATOM 3133 N N . SER B 1 182 ? -9.047 17 17.703 1 56.09 182 SER B N 1
ATOM 3134 C CA . SER B 1 182 ? -9.438 18.391 17.844 1 56.09 182 SER B CA 1
ATOM 3135 C C . SER B 1 182 ? -10.406 18.812 16.734 1 56.09 182 SER B C 1
ATOM 3137 O O . SER B 1 182 ? -11.047 19.859 16.828 1 56.09 182 SER B O 1
ATOM 3139 N N . THR B 1 183 ? -10.242 18.297 15.672 1 52.78 183 THR B N 1
ATOM 3140 C CA . THR B 1 183 ? -11.078 18.781 14.578 1 52.78 183 THR B CA 1
ATOM 3141 C C . THR B 1 183 ? -12.555 18.531 14.875 1 52.78 183 THR B C 1
ATOM 3143 O O . THR B 1 183 ? -12.914 17.5 15.438 1 52.78 183 THR B O 1
ATOM 3146 N N . LEU B 1 184 ? -13.242 19.688 15.195 1 41.94 184 LEU B N 1
ATOM 3147 C CA . LEU B 1 184 ? -14.617 19.906 15.633 1 41.94 184 LEU B CA 1
ATOM 3148 C C . LEU B 1 184 ? -15.586 19.094 14.773 1 41.94 184 LEU B C 1
ATOM 3150 O O . LEU B 1 184 ? -15.664 19.312 13.555 1 41.94 184 LEU B O 1
ATOM 3154 N N . ASN B 1 185 ? -15.672 17.891 15 1 43.16 185 ASN B N 1
ATOM 3155 C CA . ASN B 1 185 ? -16.969 17.391 14.562 1 43.16 185 ASN B CA 1
ATOM 3156 C C . ASN B 1 185 ? -18.078 18.406 14.82 1 43.16 185 ASN B C 1
ATOM 3158 O O . ASN B 1 185 ? -18.078 19.078 15.852 1 43.16 185 ASN B O 1
ATOM 3162 N N . TYR B 1 186 ? -18.562 18.938 13.852 1 39.75 186 TYR B N 1
ATOM 3163 C CA . TYR B 1 186 ? -19.641 19.906 14.086 1 39.75 186 TYR B CA 1
ATOM 3164 C C . TYR B 1 186 ? -20.469 19.516 15.312 1 39.75 186 TYR B C 1
ATOM 3166 O O . TYR B 1 186 ? -20.766 20.359 16.156 1 39.75 186 TYR B O 1
ATOM 3174 N N . GLU B 1 187 ? -20.797 18.344 15.406 1 41.25 187 GLU B N 1
ATOM 3175 C CA . GLU B 1 187 ? -21.672 17.938 16.5 1 41.25 187 GLU B CA 1
ATOM 3176 C C . GLU B 1 187 ? -20.922 17.891 17.828 1 41.25 187 GLU B C 1
ATOM 3178 O O . GLU B 1 187 ? -21.438 18.344 18.844 1 41.25 187 GLU B O 1
ATOM 3183 N N . ARG B 1 188 ? -19.781 17.359 17.844 1 40.72 188 ARG B N 1
ATOM 3184 C CA . ARG B 1 188 ? -19.031 17.234 19.094 1 40.72 188 ARG B CA 1
ATOM 3185 C C . ARG B 1 188 ? -18.375 18.562 19.469 1 40.72 188 ARG B C 1
ATOM 3187 O O . ARG B 1 188 ? -18.188 18.844 20.656 1 40.72 188 ARG B O 1
ATOM 3194 N N . THR B 1 189 ? -17.859 19.359 18.5 1 39.72 189 THR B N 1
ATOM 3195 C CA . THR B 1 189 ? -17.422 20.703 18.859 1 39.72 189 THR B CA 1
ATOM 3196 C C . THR B 1 189 ? -18.531 21.453 19.609 1 39.72 189 THR B C 1
ATOM 3198 O O . THR B 1 189 ? -18.266 22.188 20.562 1 39.72 189 THR B O 1
ATOM 3201 N N . SER B 1 190 ? -19.703 21.141 19.172 1 39.66 190 SER B N 1
ATOM 3202 C CA . SER B 1 190 ? -20.812 21.719 19.906 1 39.66 190 SER B CA 1
ATOM 3203 C C . SER B 1 190 ? -20.875 21.172 21.328 1 39.66 190 SER B C 1
ATOM 3205 O O . SER B 1 190 ? -21.109 21.922 22.281 1 39.66 190 SER B O 1
ATOM 3207 N N . ILE B 1 191 ? -20.609 19.891 21.516 1 44.31 191 ILE B N 1
ATOM 3208 C CA . ILE B 1 191 ? -20.703 19.281 22.828 1 44.31 191 ILE B CA 1
ATOM 3209 C C . ILE B 1 191 ? -19.438 19.594 23.641 1 44.31 191 ILE B C 1
ATOM 3211 O O . ILE B 1 191 ? -19.516 19.922 24.812 1 44.31 191 ILE B O 1
ATOM 3215 N N . LEU B 1 192 ? -18.297 19.422 23.062 1 40.25 192 LEU B N 1
ATOM 3216 C CA . LEU B 1 192 ? -17.047 19.656 23.75 1 40.25 192 LEU B CA 1
ATOM 3217 C C . LEU B 1 192 ? -16.859 21.125 24.094 1 40.25 192 LEU B C 1
ATOM 3219 O O . LEU B 1 192 ? -16.391 21.484 25.172 1 40.25 192 LEU B O 1
ATOM 3223 N N . LEU B 1 193 ? -17.156 22 23.094 1 38.69 193 LEU B N 1
ATOM 3224 C CA . LEU B 1 193 ? -17.203 23.406 23.484 1 38.69 193 LEU B CA 1
ATOM 3225 C C . LEU B 1 193 ? -18.094 23.594 24.719 1 38.69 193 LEU B C 1
ATOM 3227 O O . LEU B 1 193 ? -17.75 24.359 25.625 1 38.69 193 LEU B O 1
ATOM 3231 N N . GLN B 1 194 ? -19.031 22.734 24.781 1 40.81 194 GLN B N 1
ATOM 3232 C CA . GLN B 1 194 ? -19.875 22.75 25.969 1 40.81 194 GLN B CA 1
ATOM 3233 C C . GLN B 1 194 ? -19.172 22.125 27.172 1 40.81 194 GLN B C 1
ATOM 3235 O O . GLN B 1 194 ? -19.219 22.656 28.281 1 40.81 194 GLN B O 1
ATOM 3240 N N . TYR B 1 195 ? -18.5 20.922 27 1 41.28 195 TYR B N 1
ATOM 3241 C CA . TYR B 1 195 ? -17.828 20.219 28.094 1 41.28 195 TYR B CA 1
ATOM 3242 C C . TYR B 1 195 ? -16.531 20.922 28.484 1 41.28 195 TYR B C 1
ATOM 3244 O O . TYR B 1 195 ? -16.25 21.078 29.672 1 41.28 195 TYR B O 1
ATOM 3252 N N . PHE B 1 196 ? -15.609 21.25 27.594 1 39.75 196 PHE B N 1
ATOM 3253 C CA . PHE B 1 196 ? -14.398 22 27.906 1 39.75 196 PHE B CA 1
ATOM 3254 C C . PHE B 1 196 ? -14.734 23.281 28.641 1 39.75 196 PHE B C 1
ATOM 3256 O O . PHE B 1 196 ? -13.992 23.719 29.516 1 39.75 196 PHE B O 1
ATOM 3263 N N . MET B 1 197 ? -15.695 23.922 28.203 1 38.5 197 MET B N 1
ATOM 3264 C CA . MET B 1 197 ? -16.156 25.047 29.016 1 38.5 197 MET B CA 1
ATOM 3265 C C . MET B 1 197 ? -16.422 24.594 30.453 1 38.5 197 MET B C 1
ATOM 3267 O O . MET B 1 197 ? -16.297 25.391 31.391 1 38.5 197 MET B O 1
ATOM 3271 N N . GLU B 1 198 ? -16.656 23.188 30.531 1 44.81 198 GLU B N 1
ATOM 3272 C CA . GLU B 1 198 ? -16.969 22.734 31.875 1 44.81 198 GLU B CA 1
ATOM 3273 C C . GLU B 1 198 ? -15.758 22.062 32.531 1 44.81 198 GLU B C 1
ATOM 3275 O O . GLU B 1 198 ? -15.578 22.141 33.75 1 44.81 198 GLU B O 1
ATOM 3280 N N . HIS B 1 199 ? -14.898 21.047 31.906 1 46.34 199 HIS B N 1
ATOM 3281 C CA . HIS B 1 199 ? -13.93 20.281 32.688 1 46.34 199 HIS B CA 1
ATOM 3282 C C . HIS B 1 199 ? -12.531 20.391 32.094 1 46.34 199 HIS B C 1
ATOM 3284 O O . HIS B 1 199 ? -12.141 19.578 31.25 1 46.34 199 HIS B O 1
ATOM 3290 N N . GLY B 1 200 ? -11.68 21.281 31.969 1 41.34 200 GLY B N 1
ATOM 3291 C CA . GLY B 1 200 ? -10.469 21.812 31.359 1 41.34 200 GLY B CA 1
ATOM 3292 C C . GLY B 1 200 ? -9.258 20.938 31.562 1 41.34 200 GLY B C 1
ATOM 3293 O O . GLY B 1 200 ? -8.359 20.891 30.719 1 41.34 200 GLY B O 1
ATOM 3294 N N . GLU B 1 201 ? -8.719 20.312 32.594 1 41.28 201 GLU B N 1
ATOM 3295 C CA . GLU B 1 201 ? -7.332 20 32.938 1 41.28 201 GLU B CA 1
ATOM 3296 C C . GLU B 1 201 ? -6.879 18.688 32.312 1 41.28 201 GLU B C 1
ATOM 3298 O O . GLU B 1 201 ? -5.75 18.578 31.828 1 41.28 201 GLU B O 1
ATOM 3303 N N . GLY B 1 202 ? -7.34 17.453 32.531 1 39.84 202 GLY B N 1
ATOM 3304 C CA . GLY B 1 202 ? -6.809 16.094 32.438 1 39.84 202 GLY B CA 1
ATOM 3305 C C . GLY B 1 202 ? -6.809 15.547 31.031 1 39.84 202 GLY B C 1
ATOM 3306 O O . GLY B 1 202 ? -6.457 14.383 30.812 1 39.84 202 GLY B O 1
ATOM 3307 N N . ALA B 1 203 ? -7.059 16.078 30 1 37.53 203 ALA B N 1
ATOM 3308 C CA . ALA B 1 203 ? -7.438 15.586 28.688 1 37.53 203 ALA B CA 1
ATOM 3309 C C . ALA B 1 203 ? -6.207 15.305 27.828 1 37.53 203 ALA B C 1
ATOM 3311 O O . ALA B 1 203 ? -6.277 14.547 26.859 1 37.53 203 ALA B O 1
ATOM 3312 N N . CYS B 1 204 ? -4.984 15.633 28.156 1 34.66 204 CYS B N 1
ATOM 3313 C CA . CYS B 1 204 ? -3.816 15.492 27.297 1 34.66 204 CYS B CA 1
ATOM 3314 C C . CYS B 1 204 ? -3.275 14.07 27.328 1 34.66 204 CYS B C 1
ATOM 3316 O O . CYS B 1 204 ? -2.938 13.5 26.297 1 34.66 204 CYS B O 1
ATOM 3318 N N . ILE B 1 205 ? -2.959 13.391 28.469 1 36.72 205 ILE B N 1
ATOM 3319 C CA . ILE B 1 205 ? -2.283 12.109 28.625 1 36.72 205 ILE B CA 1
ATOM 3320 C C . ILE B 1 205 ? -3.125 11 28 1 36.72 205 ILE B C 1
ATOM 3322 O O . ILE B 1 205 ? -2.588 10.086 27.375 1 36.72 205 ILE B O 1
ATOM 3326 N N . ALA B 1 206 ? -4.352 11.047 28.125 1 37.94 206 ALA B N 1
ATOM 3327 C CA . ALA B 1 206 ? -5.242 10.031 27.562 1 37.94 206 ALA B CA 1
ATOM 3328 C C . ALA B 1 206 ? -5.164 10.016 26.047 1 37.94 206 ALA B C 1
ATOM 3330 O O . ALA B 1 206 ? -5.227 8.953 25.422 1 37.94 206 ALA B O 1
ATOM 3331 N N . PHE B 1 207 ? -4.73 11.062 25.469 1 35.28 207 PHE B N 1
ATOM 3332 C CA . PHE B 1 207 ? -4.598 11.227 24.031 1 35.28 207 PHE B CA 1
ATOM 3333 C C . PHE B 1 207 ? -3.42 10.422 23.5 1 35.28 207 PHE B C 1
ATOM 3335 O O . PHE B 1 207 ? -3.541 9.727 22.484 1 35.28 207 PHE B O 1
ATOM 3342 N N . LEU B 1 208 ? -2.33 10.438 24.203 1 37.12 208 LEU B N 1
ATOM 3343 C CA . LEU B 1 208 ? -1.14 9.742 23.734 1 37.12 208 LEU B CA 1
ATOM 3344 C C . LEU B 1 208 ? -1.346 8.227 23.766 1 37.12 208 LEU B C 1
ATOM 3346 O O . LEU B 1 208 ? -0.897 7.516 22.859 1 37.12 208 LEU B O 1
ATOM 3350 N N . ARG B 1 209 ? -1.93 7.738 24.906 1 38.97 209 ARG B N 1
ATOM 3351 C CA . ARG B 1 209 ? -2.174 6.305 25.047 1 38.97 209 ARG B CA 1
ATOM 3352 C C . ARG B 1 209 ? -3.146 5.805 23.984 1 38.97 209 ARG B C 1
ATOM 3354 O O . ARG B 1 209 ? -2.977 4.711 23.438 1 38.97 209 ARG B O 1
ATOM 3361 N N . GLY B 1 210 ? -4.129 6.535 23.734 1 37.12 210 GLY B N 1
ATOM 3362 C CA . GLY B 1 210 ? -5.055 6.184 22.656 1 37.12 210 GLY B CA 1
ATOM 3363 C C . GLY B 1 210 ? -4.402 6.148 21.297 1 37.12 210 GLY B C 1
ATOM 3364 O O . GLY B 1 210 ? -4.715 5.281 20.469 1 37.12 210 GLY B O 1
ATOM 3365 N N . PHE B 1 211 ? -3.441 7.035 21.141 1 40.53 211 PHE B N 1
ATOM 3366 C CA . PHE B 1 211 ? -2.701 7.082 19.875 1 40.53 211 PHE B CA 1
ATOM 3367 C C . PHE B 1 211 ? -1.925 5.789 19.656 1 40.53 211 PHE B C 1
ATOM 3369 O O . PHE B 1 211 ? -1.948 5.223 18.562 1 40.53 211 PHE B O 1
ATOM 3376 N N . MET B 1 212 ? -1.179 5.43 20.672 1 36.84 212 MET B N 1
ATOM 3377 C CA . MET B 1 212 ? -0.371 4.219 20.531 1 36.84 212 MET B CA 1
ATOM 3378 C C . MET B 1 212 ? -1.252 3.006 20.266 1 36.84 212 MET B C 1
ATOM 3380 O O . MET B 1 212 ? -0.843 2.08 19.562 1 36.84 212 MET B O 1
ATOM 3384 N N . LYS B 1 213 ? -2.391 3.018 21 1 37.25 213 LYS B N 1
ATOM 3385 C CA . LYS B 1 213 ? -3.303 1.896 20.781 1 37.25 213 LYS B CA 1
ATOM 3386 C C . LYS B 1 213 ? -3.891 1.921 19.375 1 37.25 213 LYS B C 1
ATOM 3388 O O . LYS B 1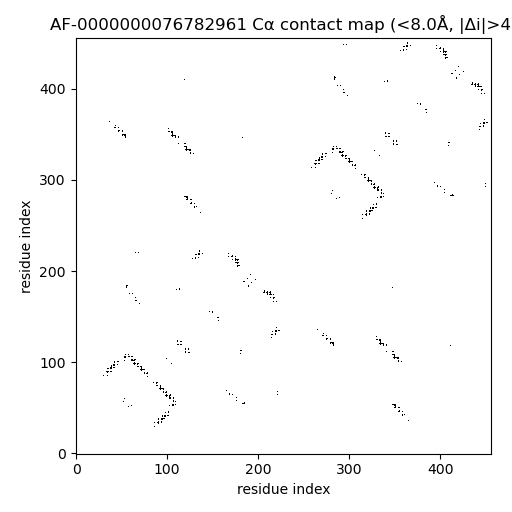 213 ? -4.078 0.872 18.766 1 37.25 213 LYS B O 1
ATOM 3393 N N . SER B 1 214 ? -4.172 3.137 19 1 36.38 214 SER B N 1
ATOM 3394 C CA . SER B 1 214 ? -4.723 3.277 17.656 1 36.38 214 SER B CA 1
ATOM 3395 C C . SER B 1 214 ? -3.717 2.83 16.609 1 36.38 214 SER B C 1
ATOM 3397 O O . SER B 1 214 ? -4.09 2.193 15.617 1 36.38 214 SER B O 1
ATOM 3399 N N . ILE B 1 215 ? -2.494 3.225 16.812 1 37.81 215 ILE B N 1
ATOM 3400 C CA . ILE B 1 215 ? -1.456 2.805 15.875 1 37.81 215 ILE B CA 1
ATOM 3401 C C . ILE B 1 215 ? -1.332 1.283 15.891 1 37.81 215 ILE B C 1
ATOM 3403 O O . ILE B 1 215 ? -1.182 0.656 14.836 1 37.81 215 ILE B O 1
ATOM 3407 N N . LEU B 1 216 ? -1.422 0.832 17.078 1 33.94 216 LEU B N 1
ATOM 3408 C CA . LEU B 1 216 ? -1.312 -0.618 17.188 1 33.94 216 LEU B CA 1
ATOM 3409 C C . LEU B 1 216 ? -2.484 -1.308 16.5 1 33.94 216 LEU B C 1
ATOM 3411 O O . LEU B 1 216 ? -2.314 -2.361 15.883 1 33.94 216 LEU B O 1
ATOM 3415 N N . SER B 1 217 ? -3.609 -0.709 16.688 1 33.41 217 SER B N 1
ATOM 3416 C CA . SER B 1 217 ? -4.781 -1.325 16.078 1 33.41 217 SER B CA 1
ATOM 3417 C C . SER B 1 217 ? -4.746 -1.188 14.555 1 33.41 217 SER B C 1
ATOM 3419 O O . SER B 1 217 ? -5.223 -2.068 13.836 1 33.41 217 SER B O 1
ATOM 3421 N N . CYS B 1 218 ? -4.348 -0.04 14.102 1 32.09 218 CYS B N 1
ATOM 3422 C CA . CYS B 1 218 ? -4.211 0.157 12.664 1 32.09 218 CYS B CA 1
ATOM 3423 C C . CYS B 1 218 ? -3.217 -0.831 12.062 1 32.09 218 CYS B C 1
ATOM 3425 O O . CYS B 1 218 ? -3.336 -1.213 10.898 1 32.09 218 CYS B O 1
ATOM 3427 N N . ILE B 1 219 ? -2.146 -1.181 12.836 1 31.45 219 ILE B N 1
ATOM 3428 C CA . ILE B 1 219 ? -1.02 -1.997 12.391 1 31.45 219 ILE B CA 1
ATOM 3429 C C . ILE B 1 219 ? -1.497 -3.416 12.094 1 31.45 219 ILE B C 1
ATOM 3431 O O . ILE B 1 219 ? -1.032 -4.047 11.141 1 31.45 219 ILE B O 1
ATOM 3435 N N . VAL B 1 220 ? -2.451 -3.842 12.758 1 32.53 220 VAL B N 1
ATOM 3436 C CA . VAL B 1 220 ? -2.863 -5.223 12.523 1 32.53 220 VAL B CA 1
ATOM 3437 C C . VAL B 1 220 ? -3.463 -5.344 11.117 1 32.53 220 VAL B C 1
ATOM 3439 O O . VAL B 1 220 ? -3.271 -6.359 10.445 1 32.53 220 VAL B O 1
ATOM 3442 N N . VAL B 1 221 ? -4.098 -4.324 10.648 1 32.97 221 VAL B N 1
ATOM 3443 C CA . VAL B 1 221 ? -4.891 -4.48 9.43 1 32.97 221 VAL B CA 1
ATOM 3444 C C . VAL B 1 221 ? -3.979 -4.391 8.203 1 32.97 221 VAL B C 1
ATOM 3446 O O . VAL B 1 221 ? -4.168 -5.121 7.23 1 32.97 221 VAL B O 1
ATOM 3449 N N . THR B 1 222 ? -3.018 -3.494 8.117 1 32.44 222 THR B N 1
ATOM 3450 C CA . THR B 1 222 ? -2.24 -3.305 6.895 1 32.44 222 THR B CA 1
ATOM 3451 C C . THR B 1 222 ? -1.331 -4.504 6.645 1 32.44 222 THR B C 1
ATOM 3453 O O . THR B 1 222 ? -0.908 -4.742 5.508 1 32.44 222 THR B O 1
ATOM 3456 N N . GLY B 1 223 ? -0.882 -5.141 7.633 1 30.66 223 GLY B N 1
ATOM 3457 C CA . GLY B 1 223 ? -0.005 -6.281 7.434 1 30.66 223 GLY B CA 1
ATOM 3458 C C . GLY B 1 223 ? -0.628 -7.371 6.578 1 30.66 223 GLY B C 1
ATOM 3459 O O . GLY B 1 223 ? 0.08 -8.117 5.902 1 30.66 223 GLY B O 1
ATOM 3460 N N . THR B 1 224 ? -1.839 -7.484 6.641 1 29.67 224 THR B N 1
ATOM 3461 C CA . THR B 1 224 ? -2.461 -8.57 5.898 1 29.67 224 THR B CA 1
ATOM 3462 C C . THR B 1 224 ? -2.584 -8.219 4.418 1 29.67 224 THR B C 1
ATOM 3464 O O . THR B 1 224 ? -2.826 -9.094 3.584 1 29.67 224 THR B O 1
ATOM 3467 N N . MET B 1 225 ? -2.635 -7.043 4.062 1 30.84 225 MET B N 1
ATOM 3468 C CA . MET B 1 225 ? -2.873 -6.711 2.66 1 30.84 225 MET B CA 1
ATOM 3469 C C . MET B 1 225 ? -1.667 -7.074 1.801 1 30.84 225 MET B C 1
ATOM 3471 O O . MET B 1 225 ? -1.803 -7.301 0.597 1 30.84 225 MET B O 1
ATOM 3475 N N . GLN B 1 226 ? -0.477 -6.816 2.229 1 28.44 226 GLN B N 1
ATOM 3476 C CA . GLN B 1 226 ? 0.677 -7.078 1.376 1 28.44 226 GLN B CA 1
ATOM 3477 C C . GLN B 1 226 ? 0.889 -8.578 1.183 1 28.44 226 GLN B C 1
ATOM 3479 O O . GLN B 1 226 ? 1.576 -9 0.25 1 28.44 226 GLN B O 1
ATOM 3484 N N . ALA B 1 227 ? 0.555 -9.336 1.98 1 29.3 227 ALA B N 1
ATOM 3485 C CA . ALA B 1 227 ? 0.928 -10.742 1.877 1 29.3 227 ALA B CA 1
ATOM 3486 C C . ALA B 1 227 ? 0.102 -11.453 0.807 1 29.3 227 ALA B C 1
ATOM 3488 O O . ALA B 1 227 ? 0.427 -12.57 0.404 1 29.3 227 ALA B O 1
ATOM 3489 N N . ASN B 1 228 ? -1.1 -11.055 0.542 1 24.17 228 ASN B N 1
ATOM 3490 C CA . ASN B 1 228 ? -1.821 -11.883 -0.417 1 24.17 228 ASN B CA 1
ATOM 3491 C C . ASN B 1 228 ? -1.462 -11.523 -1.855 1 24.17 228 ASN B C 1
ATOM 3493 O O . ASN B 1 228 ? -1.476 -10.344 -2.225 1 24.17 228 ASN B O 1
#

Organism: Aegilops tauschii subsp. strangulata (NCBI:txid200361)

InterPro domains:
  IPR006968 Root UVB sensitive family [PTHR12770] (31-202)
  IPR054549 Protein root UVB sensitive/RUS domain [PF04884] (30-199)

Nearest PDB structures (foldseek):
  6n40-assembly1_A  TM=1.965E-01  e=8.147E+00  Mycolicibacterium smegmatis MC2 155

Sequence (456 aa):
MTCTFDLSSLLLSGSLLHFLLSFSEYILFCQWFLRDLTGMLGGILFAFYQGSNLDSNAKMWRLVADFMNDLGMLMDLLSPLFPSSLIIIMCLGSLSRSFTGVASGATRAALTQHFALANNAADISAKEGSQETLATMSGMGLGMLLAHVTRGHDLVVWVSFLSLTIFHMYANYKAVQSLSLSTLNY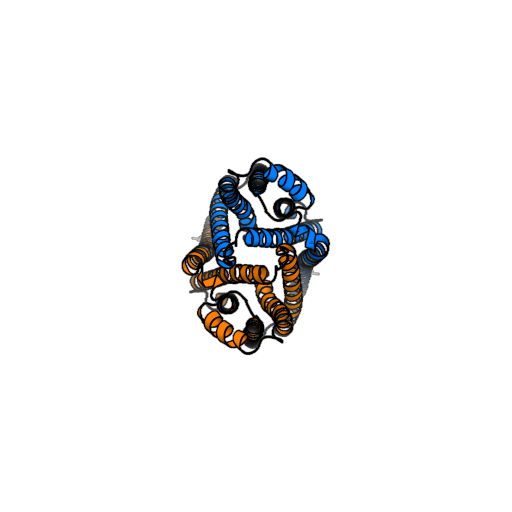ERTSILLQYFMEHGEGACIAFLRGFMKSILSCIVVTGTMQANMTCTFDLSSLLLSGSLLHFLLSFSEYILFCQWFLRDLTGMLGGILFAFYQGSNLDSNAKMWRLVADFMNDLGMLMDLLSPLFPSSLIIIMCLGSLSRSFTGVASGATRAALTQHFALANNAADISAKEGSQETLATMSGMGLGMLLAHVTRGHDLVVWVSFLSLTIFHMYANYKAVQSLSLSTLNYERTSILLQYFMEHGEGACIAFLRGFMKSILSCIVVTGTMQAN

Radius of gyration: 26.44 Å; Cα contacts (8 Å, |Δi|>4): 462; chains: 2; bounding box: 44×106×76 Å

Foldseek 3Di:
DPPPPPPVVVVVVVVVVVVVVVVVVVVVVVLVVLLQVLLVVLLVVLCVVCVCVCLLPVLVLLLLLLVLLLLLVVLVVCLVVCVVCNSVSSNSSSNSNSSSVNSNVSSLVNVLVQPCPPVCSVVVVVVLVVLLVVLLVVVVVVVVVLCVVCPPPVVSVVVVSVVVSVVLSVLLNQLSVLADGPPDSVVVCVVVVVCCVPPPDDNPPSNVVSNVSNSNSSSNSVSVPVPD/DPPPPPPVVVVVVVVVVVVVVVVVVVVVVVLVVLLQVLLVVLLVVLCVVCVCVCLLPVLVLLLLLLVLLLLLVVLVVCLVVCVVCNSVSSNSSSNSNSSSVNSNVSSLVNVLVQVCPPVCSVVVVVVLVVLLVVLLVVVVVVVVVVCVVCPPPVVVVVVVSVVVSVVLSVLLNQLSVLADGPPDSVVVCVVVVVCCVPPPDDNPPSNVVSNVSNSNSSSNRVSVPVPD